Protein AF-0000000084685170 (afdb_homodimer)

Sequence (460 aa):
MKLLKTTAVAGLLVASSAASAIEISGNVALTTDYIWRGMSQTDGSPAIQGGFDADFGNGIYAGAWGSNVDFGSDSDESMELDLYAGWAGEFNGVGVDIGAVHYAYPTSGTETDFTEVYVGLSMGPASLTQYFGVDLGSDDLGDYRSGNYTDLGLDLGEYNGIAFAAHVGYYDLQADSSDYWDWKLAASTTYMGVDVEVAYTDVDTNSDNVSDARGASDDAAYVLTVSKSLMKLLKTTAVAGLLVASSAASAIEISGNVALTTDYIWRGMSQTDGSPAIQGGFDADFGNGIYAGAWGSNVDFGSDSDESMELDLYAGWAGEFNGVGVDIGAVHYAYPTSGTETDFTEVYVGLSMGPASLTQYFGVDLGSDDLGDYRSGNYTDLGLDLGEYNGIAFAAHVGYYDLQADSSDYWDWKLAASTTYMGVDVEVAYTDVDTNSDNVSDARGASDDAAYVLTVSKSL

Nearest PDB structures (foldseek):
  4e1t-assembly1_A  TM=6.543E-01  e=2.325E-04  Yersinia pseudotuberculosis
  5dl8-assembly2_A  TM=4.428E-01  e=3.529E-04  Acinetobacter baumannii AB307-0294
  6wim-assembly1_A  TM=4.090E-01  e=2.172E-02  Escherichia coli
  3ohn-assembly1_A  TM=4.069E-01  e=4.748E-02  Escherichia coli
  3ohn-assembly1_B  TM=4.123E-01  e=5.507E-01  Escherichia coli

Solvent-accessible surface area (backbone atoms only — not comparable to full-atom values): 22184 Å² total; per-residue (Å²): 134,77,47,43,60,70,65,88,59,76,71,74,63,74,55,66,84,62,96,48,66,69,42,59,34,38,27,25,33,44,28,44,39,41,68,56,87,33,26,29,41,22,57,67,17,60,27,39,35,35,36,40,38,38,37,51,33,75,31,39,36,36,35,41,37,28,27,35,23,29,44,49,70,92,36,55,42,15,32,38,38,36,40,36,40,33,40,43,52,74,54,97,73,32,34,38,36,38,37,38,37,37,43,35,33,72,54,34,69,76,54,76,40,48,36,33,35,36,45,32,41,31,49,87,52,35,34,43,33,44,37,39,33,50,76,81,67,62,74,74,39,51,73,49,73,44,24,37,34,40,40,39,38,37,54,71,42,30,57,91,46,32,14,33,36,39,37,45,32,40,37,45,26,69,43,92,62,52,41,33,37,21,36,38,43,36,41,32,37,74,56,75,81,28,38,40,35,43,34,42,32,27,49,51,61,85,38,96,60,53,46,64,78,54,48,22,46,55,53,70,43,78,33,48,34,42,32,41,74,76,136,87,58,42,63,67,65,88,59,77,74,73,63,74,56,65,86,62,94,48,66,68,42,58,39,34,28,27,34,43,26,44,39,39,67,58,88,34,27,28,41,22,57,69,16,60,30,39,35,35,37,38,39,39,38,51,34,74,32,39,35,37,37,40,37,27,28,35,24,30,46,48,70,90,37,56,42,14,33,38,38,35,42,37,38,34,40,42,51,75,55,97,72,32,34,38,37,39,36,40,38,37,42,36,32,71,54,32,69,77,55,77,41,50,36,34,37,36,45,31,41,32,48,89,51,36,34,43,34,42,36,39,33,48,77,82,68,61,72,76,44,51,72,49,74,45,23,36,34,40,39,39,37,36,54,71,40,24,58,95,60,34,17,34,37,39,38,44,33,42,37,44,26,70,44,93,63,53,41,32,37,22,35,36,42,38,42,32,38,73,56,76,82,28,36,42,36,44,33,42,31,26,46,50,58,85,36,95,59,52,45,64,79,54,47,24,47,55,54,69,44,79,32,49,35,41,32,39,80,66

InterPro domains:
  IPR010239 Conserved hypothetical protein CHP02001 [PF09694] (17-229)
  IPR010239 Conserved hypothetical protein CHP02001 [TIGR02001] (11-229)

Structure (mmCIF, N/CA/C/O backbone):
data_AF-0000000084685170-model_v1
#
loop_
_entity.id
_entity.type
_entity.pdbx_description
1 polymer 'Transmembrane protein'
#
loop_
_atom_site.group_PDB
_atom_site.id
_atom_site.type_symbol
_atom_site.label_atom_id
_atom_site.label_alt_id
_atom_site.label_comp_id
_atom_site.label_asym_id
_atom_site.label_entity_id
_atom_site.label_seq_id
_atom_site.pdbx_PDB_ins_code
_atom_site.Cartn_x
_atom_site.Cartn_y
_atom_site.Cartn_z
_atom_site.occupancy
_atom_site.B_iso_or_equiv
_atom_site.auth_seq_id
_atom_site.auth_comp_id
_atom_site.auth_asym_id
_atom_site.auth_atom_id
_atom_site.pdbx_PDB_model_num
ATOM 1 N N . MET A 1 1 ? -20.469 -27.859 10.75 1 22.08 1 MET A N 1
ATOM 2 C CA . MET A 1 1 ? -19.547 -26.812 11.148 1 22.08 1 MET A CA 1
ATOM 3 C C . MET A 1 1 ? -18.953 -26.125 9.93 1 22.08 1 MET A C 1
ATOM 5 O O . MET A 1 1 ? -18.531 -26.781 8.977 1 22.08 1 MET A O 1
ATOM 9 N N . LYS A 1 2 ? -19.312 -24.719 9.773 1 24.25 2 LYS A N 1
ATOM 10 C CA . LYS A 1 2 ? -19.391 -23.906 8.57 1 24.25 2 LYS A CA 1
ATOM 11 C C . LYS A 1 2 ? -18 -23.5 8.078 1 24.25 2 LYS A C 1
ATOM 13 O O . LYS A 1 2 ? -17.266 -22.828 8.789 1 24.25 2 LYS A O 1
ATOM 18 N N . LEU A 1 3 ? -17.188 -24.344 7.387 1 21.61 3 LEU A N 1
ATOM 19 C CA . LEU A 1 3 ? -15.844 -24.281 6.84 1 21.61 3 LEU A CA 1
ATOM 20 C C . LEU A 1 3 ? -15.68 -23.047 5.949 1 21.61 3 LEU A C 1
ATOM 22 O O . LEU A 1 3 ? -16.359 -22.922 4.93 1 21.61 3 LEU A O 1
ATOM 26 N N . LEU A 1 4 ? -15.406 -21.922 6.586 1 24.22 4 LEU A N 1
ATOM 27 C CA . LEU A 1 4 ? -15.273 -20.688 5.812 1 24.22 4 LEU A CA 1
ATOM 28 C C . LEU A 1 4 ? -13.992 -20.703 4.984 1 24.22 4 LEU A C 1
ATOM 30 O O . LEU A 1 4 ? -12.891 -20.719 5.535 1 24.22 4 LEU A O 1
ATOM 34 N N . LYS A 1 5 ? -13.922 -21.312 3.783 1 25.97 5 LYS A N 1
ATOM 35 C CA . LYS A 1 5 ? -12.969 -21.391 2.684 1 25.97 5 LYS A CA 1
ATOM 36 C C . LYS A 1 5 ? -12.508 -20 2.254 1 25.97 5 LYS A C 1
ATOM 38 O O . LYS A 1 5 ? -13.32 -19.188 1.804 1 25.97 5 LYS A O 1
ATOM 43 N N . THR A 1 6 ? -11.609 -19.453 2.977 1 26.11 6 THR A N 1
ATOM 44 C CA . THR A 1 6 ? -11.102 -18.156 2.545 1 26.11 6 THR A CA 1
ATOM 45 C C . THR A 1 6 ? -10.328 -18.281 1.234 1 26.11 6 THR A C 1
ATOM 47 O O . THR A 1 6 ? -9.234 -18.844 1.206 1 26.11 6 THR A O 1
ATOM 50 N N . THR A 1 7 ? -10.828 -18.906 0.112 1 24.61 7 THR A N 1
ATOM 51 C CA . THR A 1 7 ? -10.32 -19 -1.253 1 24.61 7 THR A CA 1
ATOM 52 C C . THR A 1 7 ? -9.836 -17.625 -1.741 1 24.61 7 THR A C 1
ATOM 54 O O . THR A 1 7 ? -10.516 -16.625 -1.544 1 24.61 7 THR A O 1
ATOM 57 N N . ALA A 1 8 ? -8.508 -17.438 -1.887 1 28.39 8 ALA A N 1
ATOM 58 C CA . ALA A 1 8 ? -7.922 -16.406 -2.738 1 28.39 8 ALA A CA 1
ATOM 59 C C . ALA A 1 8 ? -8.695 -16.281 -4.047 1 28.39 8 ALA A C 1
ATOM 61 O O . ALA A 1 8 ? -8.414 -16.969 -5.023 1 28.39 8 ALA A O 1
ATOM 62 N N . VAL A 1 9 ? -10.031 -16.578 -4.086 1 27.22 9 VAL A N 1
ATOM 63 C CA . VAL A 1 9 ? -10.797 -16.688 -5.324 1 27.22 9 VAL A CA 1
ATOM 64 C C . VAL A 1 9 ? -10.617 -15.422 -6.152 1 27.22 9 VAL A C 1
ATOM 66 O O . VAL A 1 9 ? -10.844 -14.312 -5.66 1 27.22 9 VAL A O 1
ATOM 69 N N . ALA A 1 10 ? -9.664 -15.445 -7.195 1 30.72 10 ALA A N 1
ATOM 70 C CA . ALA A 1 10 ? -9.961 -14.656 -8.383 1 30.72 10 ALA A CA 1
ATOM 71 C C . ALA A 1 10 ? -11.469 -14.555 -8.609 1 30.72 10 ALA A C 1
ATOM 73 O O . ALA A 1 10 ? -12.148 -15.562 -8.805 1 30.72 10 ALA A O 1
ATOM 74 N N . GLY A 1 11 ? -12.195 -13.859 -7.805 1 31.02 11 GLY A N 1
ATOM 75 C CA . GLY A 1 11 ? -13.594 -13.703 -8.188 1 31.02 11 GLY A CA 1
ATOM 76 C C . GLY A 1 11 ? -13.805 -13.711 -9.688 1 31.02 11 GLY A C 1
ATOM 77 O O . GLY A 1 11 ? -13.195 -12.922 -10.414 1 31.02 11 GLY A O 1
ATOM 78 N N . LEU A 1 12 ? -14.055 -14.914 -10.227 1 28.31 12 LEU A N 1
ATOM 79 C CA . LEU A 1 12 ? -14.711 -15 -11.531 1 28.31 12 LEU A CA 1
ATOM 80 C C . LEU A 1 12 ? -15.734 -13.883 -11.695 1 28.31 12 LEU A C 1
ATOM 82 O O . LEU A 1 12 ? -16.719 -13.82 -10.961 1 28.31 12 LEU A O 1
ATOM 86 N N . LEU A 1 13 ? -15.312 -12.727 -12.234 1 31.56 13 LEU A N 1
ATOM 87 C CA . LEU A 1 13 ? -16.266 -11.797 -12.844 1 31.56 13 LEU A CA 1
ATOM 88 C C . LEU A 1 13 ? -17.266 -12.547 -13.711 1 31.56 13 LEU A C 1
ATOM 90 O O . LEU A 1 13 ? -16.891 -13.227 -14.664 1 31.56 13 LEU A O 1
ATOM 94 N N . VAL A 1 14 ? -18.297 -13.258 -13.195 1 29.67 14 VAL A N 1
ATOM 95 C CA . VAL A 1 14 ? -19.422 -13.641 -14.031 1 29.67 14 VAL A CA 1
ATOM 96 C C . VAL A 1 14 ? -19.844 -12.453 -14.906 1 29.67 14 VAL A C 1
ATOM 98 O O . VAL A 1 14 ? -19.953 -11.328 -14.422 1 29.67 14 VAL A O 1
ATOM 101 N N . ALA A 1 15 ? -19.828 -12.656 -16.359 1 29.97 15 ALA A N 1
ATOM 102 C CA . ALA A 1 15 ? -20.188 -11.859 -17.531 1 29.97 15 ALA A CA 1
ATOM 103 C C . ALA A 1 15 ? -21.672 -11.492 -17.5 1 29.97 15 ALA A C 1
ATOM 105 O O . ALA A 1 15 ? -22.516 -12.328 -17.812 1 29.97 15 ALA A O 1
ATOM 106 N N . SER A 1 16 ? -22.469 -11.062 -16.609 1 32.47 16 SER A N 1
ATOM 107 C CA . SER A 1 16 ? -23.797 -10.766 -17.125 1 32.47 16 SER A CA 1
ATOM 108 C C . SER A 1 16 ? -23.734 -9.773 -18.281 1 32.47 16 SER A C 1
ATOM 110 O O . SER A 1 16 ? -22.797 -8.984 -18.375 1 32.47 16 SER A O 1
ATOM 112 N N . SER A 1 17 ? -24.5 -9.867 -19.438 1 35.72 17 SER A N 1
ATOM 113 C CA . SER A 1 17 ? -24.75 -9.266 -20.75 1 35.72 17 SER A CA 1
ATOM 114 C C . SER A 1 17 ? -24.781 -7.742 -20.656 1 35.72 17 SER A C 1
ATOM 116 O O . SER A 1 17 ? -24.906 -7.059 -21.672 1 35.72 17 SER A O 1
ATOM 118 N N . ALA A 1 18 ? -25.531 -7.074 -19.734 1 39.28 18 ALA A N 1
ATOM 119 C CA . ALA A 1 18 ? -25.859 -5.66 -19.875 1 39.28 18 ALA A CA 1
ATOM 120 C C . ALA A 1 18 ? -24.609 -4.805 -20.016 1 39.28 18 ALA A C 1
ATOM 122 O O . ALA A 1 18 ? -23.516 -5.227 -19.625 1 39.28 18 ALA A O 1
ATOM 123 N N . ALA A 1 19 ? -24.422 -3.711 -20.734 1 44.28 19 ALA A N 1
ATOM 124 C CA . ALA A 1 19 ? -23.297 -2.824 -21.016 1 44.28 19 ALA A CA 1
ATOM 125 C C . ALA A 1 19 ? -22.312 -2.797 -19.844 1 44.28 19 ALA A C 1
ATOM 127 O O . ALA A 1 19 ? -22.625 -2.277 -18.781 1 44.28 19 ALA A O 1
ATOM 128 N N . SER A 1 20 ? -21.594 -3.951 -19.344 1 54.94 20 SER A N 1
ATOM 129 C CA . SER A 1 20 ? -20.891 -4.465 -18.172 1 54.94 20 SER A CA 1
ATOM 130 C C . SER A 1 20 ? -19.844 -3.473 -17.688 1 54.94 20 SER A C 1
ATOM 132 O O . SER A 1 20 ? -18.922 -3.127 -18.422 1 54.94 20 SER A O 1
ATOM 134 N N . ALA A 1 21 ? -20.125 -2.574 -16.969 1 76.5 21 ALA A N 1
ATOM 135 C CA . ALA A 1 21 ? -19.391 -1.449 -16.391 1 76.5 21 ALA A CA 1
ATOM 136 C C . ALA A 1 21 ? -18.078 -1.908 -15.758 1 76.5 21 ALA A C 1
ATOM 138 O O . ALA A 1 21 ? -18.016 -2.99 -15.172 1 76.5 21 ALA A O 1
ATOM 139 N N . ILE A 1 22 ? -16.953 -1.44 -16.328 1 91.81 22 ILE A N 1
ATOM 140 C CA . ILE A 1 22 ? -15.617 -1.637 -15.758 1 91.81 22 ILE A CA 1
ATOM 141 C C . ILE A 1 22 ? -15.672 -1.452 -14.242 1 91.81 22 ILE A C 1
ATOM 143 O O . ILE A 1 22 ? -16.234 -0.477 -13.75 1 91.81 22 ILE A O 1
ATOM 147 N N . GLU A 1 23 ? -15.305 -2.518 -13.57 1 93.94 23 GLU A N 1
ATOM 148 C CA . GLU A 1 23 ? -15.211 -2.416 -12.117 1 93.94 23 GLU A CA 1
ATOM 149 C C . GLU A 1 23 ? -13.758 -2.346 -11.664 1 93.94 23 GLU A C 1
ATOM 151 O O . GLU A 1 23 ? -12.945 -3.189 -12.039 1 93.94 23 GLU A O 1
ATOM 156 N N . ILE A 1 24 ? -13.438 -1.399 -10.852 1 95.94 24 ILE A N 1
ATOM 157 C CA . ILE A 1 24 ? -12.086 -1.25 -10.312 1 95.94 24 ILE A CA 1
ATOM 158 C C . ILE A 1 24 ? -12.102 -1.549 -8.812 1 95.94 24 ILE A C 1
ATOM 160 O O . ILE A 1 24 ? -12.867 -0.947 -8.062 1 95.94 24 ILE A O 1
ATOM 164 N N . SER A 1 25 ? -11.352 -2.486 -8.383 1 95.94 25 SER A N 1
ATOM 165 C CA . SER A 1 25 ? -11.172 -2.811 -6.973 1 95.94 25 SER A CA 1
ATOM 166 C C . SER A 1 25 ? -9.766 -2.463 -6.496 1 95.94 25 SER A C 1
ATOM 168 O O . SER A 1 25 ? -8.867 -2.25 -7.312 1 95.94 25 SER A O 1
ATOM 170 N N . GLY A 1 26 ? -9.625 -2.285 -5.152 1 96.69 26 GLY A N 1
ATOM 171 C CA . GLY A 1 26 ? -8.344 -2.051 -4.523 1 96.69 26 GLY A CA 1
ATOM 172 C C . GLY A 1 26 ? -8.039 -3.025 -3.398 1 96.69 26 GLY A C 1
ATOM 173 O O . GLY A 1 26 ? -8.938 -3.713 -2.91 1 96.69 26 GLY A O 1
ATOM 174 N N . ASN A 1 27 ? -6.852 -3.121 -3.055 1 97.75 27 ASN A N 1
ATOM 175 C CA . ASN A 1 27 ? -6.418 -3.924 -1.914 1 97.75 27 ASN A CA 1
ATOM 176 C C . ASN A 1 27 ? -5.199 -3.312 -1.23 1 97.75 27 ASN A C 1
ATOM 178 O O . ASN A 1 27 ? -4.441 -2.566 -1.853 1 97.75 27 ASN A O 1
ATOM 182 N N . VAL A 1 28 ? -5.047 -3.662 0.003 1 98.44 28 VAL A N 1
ATOM 183 C CA . VAL A 1 28 ? -3.906 -3.203 0.788 1 98.44 28 VAL A CA 1
ATOM 184 C C . VAL A 1 28 ? -3.49 -4.289 1.779 1 98.44 28 VAL A C 1
ATOM 186 O O . VAL A 1 28 ? -4.332 -5.043 2.273 1 98.44 28 VAL A O 1
ATOM 189 N N . ALA A 1 29 ? -2.207 -4.309 2.086 1 98.62 29 ALA A N 1
ATOM 190 C CA . ALA A 1 29 ? -1.696 -5.273 3.057 1 98.62 29 ALA A CA 1
ATOM 191 C C . ALA A 1 29 ? -0.462 -4.73 3.771 1 98.62 29 ALA A C 1
ATOM 193 O O . ALA A 1 29 ? 0.355 -4.031 3.168 1 98.62 29 ALA A O 1
ATOM 194 N N . LEU A 1 30 ? -0.37 -5.035 4.961 1 98.62 30 LEU A N 1
ATOM 195 C CA . LEU A 1 30 ? 0.87 -4.973 5.727 1 98.62 30 LEU A CA 1
ATOM 196 C C . LEU A 1 30 ? 1.36 -6.375 6.082 1 98.62 30 LEU A C 1
ATOM 198 O O . LEU A 1 30 ? 0.587 -7.203 6.57 1 98.62 30 LEU A O 1
ATOM 202 N N . THR A 1 31 ? 2.602 -6.613 5.824 1 98.5 31 THR A N 1
ATOM 203 C CA . THR A 1 31 ? 3.178 -7.93 6.074 1 98.5 31 THR A CA 1
ATOM 204 C C . THR A 1 31 ? 4.535 -7.805 6.762 1 98.5 31 THR A C 1
ATOM 206 O O . THR A 1 31 ? 5.23 -6.805 6.594 1 98.5 31 THR A O 1
ATOM 209 N N . THR A 1 32 ? 4.902 -8.836 7.473 1 97.81 32 THR A N 1
ATOM 210 C CA . THR A 1 32 ? 6.16 -8.781 8.211 1 97.81 32 THR A CA 1
ATOM 211 C C . THR A 1 32 ? 7.344 -9.047 7.285 1 97.81 32 THR A C 1
ATOM 213 O O . THR A 1 32 ? 8.492 -8.75 7.633 1 97.81 32 THR A O 1
ATOM 216 N N . ASP A 1 33 ? 7.07 -9.641 6.148 1 96.81 33 ASP A N 1
ATOM 217 C CA . ASP A 1 33 ? 8.07 -9.938 5.129 1 96.81 33 ASP A CA 1
ATOM 218 C C . ASP A 1 33 ? 7.414 -10.148 3.766 1 96.81 33 ASP A C 1
ATOM 220 O O . ASP A 1 33 ? 6.387 -10.82 3.66 1 96.81 33 ASP A O 1
ATOM 224 N N . TYR A 1 34 ? 7.965 -9.539 2.814 1 97.12 34 TYR A N 1
ATOM 225 C CA . TYR A 1 34 ? 7.527 -9.828 1.453 1 97.12 34 TYR A CA 1
ATOM 226 C C . TYR A 1 34 ? 8.258 -11.039 0.887 1 97.12 34 TYR A C 1
ATOM 228 O O . TYR A 1 34 ? 9.461 -10.977 0.621 1 97.12 34 TYR A O 1
ATOM 236 N N . ILE A 1 35 ? 7.465 -12.109 0.613 1 96.25 35 ILE A N 1
ATOM 237 C CA . ILE A 1 35 ? 8.023 -13.344 0.071 1 96.25 35 ILE A CA 1
ATOM 238 C C . ILE A 1 35 ? 7.551 -13.539 -1.367 1 96.25 35 ILE A C 1
ATOM 240 O O . ILE A 1 35 ? 6.348 -13.484 -1.643 1 96.25 35 ILE A O 1
ATOM 244 N N . TRP A 1 36 ? 8.453 -13.727 -2.211 1 94.88 36 TRP A N 1
ATOM 245 C CA . TRP A 1 36 ? 8.18 -14.047 -3.607 1 94.88 36 TRP A CA 1
ATOM 246 C C . TRP A 1 36 ? 8.891 -15.336 -4.012 1 94.88 36 TRP A C 1
ATOM 248 O O . TRP A 1 36 ? 10.117 -15.391 -4.059 1 94.88 36 TRP A O 1
ATOM 258 N N . ARG A 1 37 ? 8.031 -16.328 -4.297 1 92.88 37 ARG A N 1
ATOM 259 C CA . ARG A 1 37 ? 8.523 -17.656 -4.66 1 92.88 37 ARG A CA 1
ATOM 260 C C . ARG A 1 37 ? 9.531 -18.172 -3.635 1 92.88 37 ARG A C 1
ATOM 262 O O . ARG A 1 37 ? 10.594 -18.672 -3.998 1 92.88 37 ARG A O 1
ATOM 269 N N . GLY A 1 38 ? 9.148 -17.906 -2.451 1 92.81 38 GLY A N 1
ATOM 270 C CA . GLY A 1 38 ? 9.891 -18.438 -1.316 1 92.81 38 GLY A CA 1
ATOM 271 C C . GLY A 1 38 ? 11.016 -17.516 -0.859 1 92.81 38 GLY A C 1
ATOM 272 O O . GLY A 1 38 ? 11.609 -17.75 0.196 1 92.81 38 GLY A O 1
ATOM 273 N N . MET A 1 39 ? 11.375 -16.562 -1.571 1 91 39 MET A N 1
ATOM 274 C CA . MET A 1 39 ? 12.5 -15.688 -1.244 1 91 39 MET A CA 1
ATOM 275 C C . MET A 1 39 ? 12.023 -14.344 -0.718 1 91 39 MET A C 1
ATOM 277 O O . MET A 1 39 ? 11.078 -13.766 -1.259 1 91 39 MET A O 1
ATOM 281 N N . SER A 1 40 ? 12.727 -13.906 0.356 1 93.38 40 SER A N 1
ATOM 282 C CA . SER A 1 40 ? 12.398 -12.586 0.893 1 93.38 40 SER A CA 1
ATOM 283 C C . SER A 1 40 ? 12.789 -11.477 -0.082 1 93.38 40 SER A C 1
ATOM 285 O O . SER A 1 40 ? 13.898 -11.477 -0.612 1 93.38 40 SER A O 1
ATOM 287 N N . GLN A 1 41 ? 11.859 -10.523 -0.251 1 93 41 GLN A N 1
ATOM 288 C CA . GLN A 1 41 ? 12.125 -9.367 -1.102 1 93 41 GLN A CA 1
ATOM 289 C C . GLN A 1 41 ? 12.383 -8.117 -0.266 1 93 41 GLN A C 1
ATOM 291 O O . GLN A 1 41 ? 12.609 -7.035 -0.812 1 93 41 GLN A O 1
ATOM 296 N N . THR A 1 42 ? 12.289 -8.266 1.04 1 93.19 42 THR A N 1
ATOM 297 C CA . THR A 1 42 ? 12.516 -7.129 1.922 1 93.19 42 THR A CA 1
ATOM 298 C C . THR A 1 42 ? 13.602 -7.449 2.951 1 93.19 42 THR A C 1
ATOM 300 O O . THR A 1 42 ? 13.664 -6.82 4.008 1 93.19 42 THR A O 1
ATOM 303 N N . ASP A 1 43 ? 14.305 -8.523 2.721 1 90.06 43 ASP A N 1
ATOM 304 C CA . ASP A 1 43 ? 15.367 -8.953 3.619 1 90.06 43 ASP A CA 1
ATOM 305 C C . ASP A 1 43 ? 14.852 -9.133 5.043 1 90.06 43 ASP A C 1
ATOM 307 O O . ASP A 1 43 ? 15.461 -8.648 6 1 90.06 43 ASP A O 1
ATOM 311 N N . GLY A 1 44 ? 13.656 -9.711 5.133 1 92 44 GLY A N 1
ATOM 312 C CA . GLY A 1 44 ? 13.07 -10.055 6.418 1 92 44 GLY A CA 1
ATOM 313 C C . GLY A 1 44 ? 12.359 -8.891 7.082 1 92 44 GLY A C 1
ATOM 314 O O . GLY A 1 44 ? 11.891 -9 8.219 1 92 44 GLY A O 1
ATOM 315 N N . SER A 1 45 ? 12.258 -7.793 6.434 1 93.38 45 SER A N 1
ATOM 316 C CA . SER A 1 45 ? 11.641 -6.605 7.004 1 93.38 45 SER A CA 1
ATOM 317 C C . SER A 1 45 ? 10.195 -6.453 6.527 1 93.38 45 SER A C 1
ATOM 319 O O . SER A 1 45 ? 9.781 -7.098 5.562 1 93.38 45 SER A O 1
ATOM 321 N N . PRO A 1 46 ? 9.43 -5.621 7.195 1 96.56 46 PRO A N 1
ATOM 322 C CA . PRO A 1 46 ? 8.023 -5.438 6.828 1 96.56 46 PRO A CA 1
ATOM 323 C C . PRO A 1 46 ? 7.855 -4.762 5.473 1 96.56 46 PRO A C 1
ATOM 325 O O . PRO A 1 46 ? 8.773 -4.098 4.988 1 96.56 46 PRO A O 1
ATOM 328 N N . ALA A 1 47 ? 6.625 -4.945 4.961 1 98.06 47 ALA A N 1
ATOM 329 C CA . ALA A 1 47 ? 6.289 -4.34 3.674 1 98.06 47 ALA A CA 1
ATOM 330 C C . ALA A 1 47 ? 4.844 -3.85 3.66 1 98.06 47 ALA A C 1
ATOM 332 O O . ALA A 1 47 ? 3.971 -4.461 4.281 1 98.06 47 ALA A O 1
ATOM 333 N N . ILE A 1 48 ? 4.578 -2.77 3.018 1 98.56 48 ILE A N 1
ATOM 334 C CA . ILE A 1 48 ? 3.262 -2.33 2.574 1 98.56 48 ILE A CA 1
ATOM 335 C C . ILE A 1 48 ? 3.033 -2.758 1.127 1 98.56 48 ILE A C 1
ATOM 337 O O . ILE A 1 48 ? 3.908 -2.58 0.276 1 98.56 48 ILE A O 1
ATOM 341 N N . GLN A 1 49 ? 1.883 -3.318 0.891 1 98.69 49 GLN A N 1
ATOM 342 C CA . GLN A 1 49 ? 1.566 -3.838 -0.435 1 98.69 49 GLN A CA 1
ATOM 343 C C . GLN A 1 49 ? 0.131 -3.504 -0.829 1 98.69 49 GLN A C 1
ATOM 345 O O . GLN A 1 49 ? -0.72 -3.281 0.035 1 98.69 49 GLN A O 1
ATOM 350 N N . GLY A 1 50 ? -0.081 -3.463 -2.148 1 98.44 50 GLY A N 1
ATOM 351 C CA . GLY A 1 50 ? -1.437 -3.258 -2.631 1 98.44 50 GLY A CA 1
ATOM 352 C C . GLY A 1 50 ? -1.492 -2.789 -4.074 1 98.44 50 GLY A C 1
ATOM 353 O O . GLY A 1 50 ? -0.467 -2.74 -4.754 1 98.44 50 GLY A O 1
ATOM 354 N N . GLY A 1 51 ? -2.738 -2.527 -4.465 1 98.06 51 GLY A N 1
ATOM 355 C CA . GLY A 1 51 ? -2.926 -2.096 -5.84 1 98.06 51 GLY A CA 1
ATOM 356 C C . GLY A 1 51 ? -4.379 -2.096 -6.273 1 98.06 51 GLY A C 1
ATOM 357 O O . GLY A 1 51 ? -5.281 -2.012 -5.438 1 98.06 51 GLY A O 1
ATOM 358 N N . PHE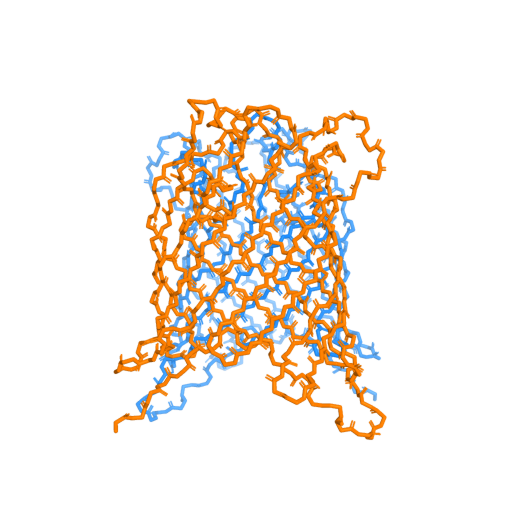 A 1 52 ? -4.457 -2.115 -7.562 1 98.06 52 PHE A N 1
ATOM 359 C CA . PHE A 1 52 ? -5.77 -1.985 -8.188 1 98.06 52 PHE A CA 1
ATOM 360 C C . PHE A 1 52 ? -5.957 -3.043 -9.273 1 98.06 52 PHE A C 1
ATOM 362 O O . PHE A 1 52 ? -5.02 -3.371 -10 1 98.06 52 PHE A O 1
ATOM 369 N N . ASP A 1 53 ? -7.188 -3.436 -9.406 1 97.69 53 ASP A N 1
ATOM 370 C CA . ASP A 1 53 ? -7.582 -4.371 -10.453 1 97.69 53 ASP A CA 1
ATOM 371 C C . ASP A 1 53 ? -8.812 -3.867 -11.203 1 97.69 53 ASP A C 1
ATOM 373 O O . ASP A 1 53 ? -9.773 -3.4 -10.594 1 97.69 53 ASP A O 1
ATOM 377 N N . ALA A 1 54 ? -8.758 -4.02 -12.461 1 97.56 54 ALA A N 1
ATOM 378 C CA . ALA A 1 54 ? -9.898 -3.707 -13.32 1 97.56 54 ALA A CA 1
ATOM 379 C C . ALA A 1 54 ? -10.484 -4.973 -13.938 1 97.56 54 ALA A C 1
ATOM 381 O O . ALA A 1 54 ? -9.766 -5.766 -14.547 1 97.56 54 ALA A O 1
ATOM 382 N N . ASP A 1 55 ? -11.734 -5.094 -13.758 1 96.88 55 ASP A N 1
ATOM 383 C CA . ASP A 1 55 ? -12.516 -6.137 -14.414 1 96.88 55 ASP A CA 1
ATOM 384 C C . ASP A 1 55 ? -13.398 -5.555 -15.516 1 96.88 55 ASP A C 1
ATOM 386 O O . ASP A 1 55 ? -14.273 -4.727 -15.25 1 96.88 55 ASP A O 1
ATOM 390 N N . PHE A 1 56 ? -13.227 -6.105 -16.641 1 96.62 56 PHE A N 1
ATOM 391 C CA . PHE A 1 56 ? -13.922 -5.496 -17.766 1 96.62 56 PHE A CA 1
ATOM 392 C C . PHE A 1 56 ? -15.219 -6.242 -18.078 1 96.62 56 PHE A C 1
ATOM 394 O O . PHE A 1 56 ? -15.883 -5.949 -19.078 1 96.62 56 PHE A O 1
ATOM 401 N N . GLY A 1 57 ? -15.531 -7.266 -17.344 1 95.19 57 GLY A N 1
ATOM 402 C CA . GLY A 1 57 ? -16.828 -7.934 -17.422 1 95.19 57 GLY A CA 1
ATOM 403 C C . GLY A 1 57 ? -16.859 -9.055 -18.438 1 95.19 57 GLY A C 1
ATOM 404 O O . GLY A 1 57 ? -17.859 -9.75 -18.562 1 95.19 57 GLY A O 1
ATOM 405 N N . ASN A 1 58 ? -15.828 -9.211 -19.172 1 95.69 58 ASN A N 1
ATOM 406 C CA . ASN A 1 58 ? -15.781 -10.234 -20.219 1 95.69 58 ASN A CA 1
ATOM 407 C C . ASN A 1 58 ? -14.625 -11.203 -20.016 1 95.69 58 ASN A C 1
ATOM 409 O O . ASN A 1 58 ? -14.156 -11.836 -20.953 1 95.69 58 ASN A O 1
ATOM 413 N N . GLY A 1 59 ? -14.148 -11.203 -18.766 1 97.19 59 GLY A N 1
ATOM 414 C CA . GLY A 1 59 ? -13.023 -12.07 -18.453 1 97.19 59 GLY A CA 1
ATOM 415 C C . GLY A 1 59 ? -11.68 -11.367 -18.531 1 97.19 59 GLY A C 1
ATOM 416 O O . GLY A 1 59 ? -10.688 -11.852 -17.969 1 97.19 59 GLY A O 1
ATOM 417 N N . ILE A 1 60 ? -11.609 -10.273 -19.281 1 98.31 60 ILE A N 1
ATOM 418 C CA . ILE A 1 60 ? -10.375 -9.508 -19.391 1 98.31 60 ILE A CA 1
ATOM 419 C C . ILE A 1 60 ? -10.148 -8.695 -18.109 1 98.31 60 ILE A C 1
ATOM 421 O O . ILE A 1 60 ? -11.094 -8.125 -17.562 1 98.31 60 ILE A O 1
ATOM 425 N N . TYR A 1 61 ? -8.984 -8.727 -17.688 1 98.31 61 TYR A N 1
ATOM 426 C CA . TYR A 1 61 ? -8.633 -7.945 -16.516 1 98.31 61 TYR A CA 1
ATOM 427 C C . TYR A 1 61 ? -7.27 -7.285 -16.688 1 98.31 61 TYR A C 1
ATOM 429 O O . TYR A 1 61 ? -6.484 -7.688 -17.547 1 98.31 61 TYR A O 1
ATOM 437 N N . ALA A 1 62 ? -7.023 -6.254 -15.969 1 98.62 62 ALA A N 1
ATOM 438 C CA . ALA A 1 62 ? -5.734 -5.578 -15.844 1 98.62 62 ALA A CA 1
ATOM 439 C C . ALA A 1 62 ? -5.531 -5.027 -14.438 1 98.62 62 ALA A C 1
ATOM 441 O O . ALA A 1 62 ? -6.496 -4.844 -13.695 1 98.62 62 ALA A O 1
ATOM 442 N N . GLY A 1 63 ? -4.285 -4.84 -14.141 1 98.38 63 GLY A N 1
ATOM 443 C CA . GLY A 1 63 ? -4.062 -4.324 -12.797 1 98.38 63 GLY A CA 1
ATOM 444 C C . GLY A 1 63 ? -2.645 -3.84 -12.57 1 98.38 63 GLY A C 1
ATOM 445 O O . GLY A 1 63 ? -1.772 -4.039 -13.422 1 98.38 63 GLY A O 1
ATOM 446 N N . ALA A 1 64 ? -2.5 -3.156 -11.484 1 98.62 64 ALA A N 1
ATOM 447 C CA . ALA A 1 64 ? -1.223 -2.689 -10.953 1 98.62 64 ALA A CA 1
ATOM 448 C C . ALA A 1 64 ? -1.085 -3.035 -9.469 1 98.62 64 ALA A C 1
ATOM 450 O O . ALA A 1 64 ? -2.033 -2.877 -8.703 1 98.62 64 ALA A O 1
ATOM 451 N N . TRP A 1 65 ? -0.027 -3.572 -9.148 1 98.62 65 TRP A N 1
ATOM 452 C CA . TRP A 1 65 ? 0.292 -3.951 -7.777 1 98.62 65 TRP A CA 1
ATOM 453 C C . TRP A 1 65 ? 1.688 -3.475 -7.391 1 98.62 65 TRP A C 1
ATOM 455 O O . TRP A 1 65 ? 2.617 -3.531 -8.203 1 98.62 65 TRP A O 1
ATOM 465 N N . GLY A 1 66 ? 1.838 -2.971 -6.121 1 98.5 66 GLY A N 1
ATOM 466 C CA . GLY A 1 66 ? 3.146 -2.508 -5.688 1 98.5 66 GLY A CA 1
ATOM 467 C C . GLY A 1 66 ? 3.506 -2.963 -4.285 1 98.5 66 GLY A C 1
ATOM 468 O O . GLY A 1 66 ? 2.629 -3.348 -3.508 1 98.5 66 GLY A O 1
ATOM 469 N N . SER A 1 67 ? 4.727 -2.955 -3.996 1 98.44 67 SER A N 1
ATOM 470 C CA . SER A 1 67 ? 5.309 -3.215 -2.684 1 98.44 67 SER A CA 1
ATOM 471 C C . SER A 1 67 ? 6.66 -2.523 -2.535 1 98.44 67 SER A C 1
ATOM 473 O O . SER A 1 67 ? 7.375 -2.326 -3.521 1 98.44 67 SER A O 1
ATOM 475 N N . ASN A 1 68 ? 6.992 -2.193 -1.265 1 96.81 68 ASN A N 1
ATOM 476 C CA . ASN A 1 68 ? 8.406 -1.895 -1.055 1 96.81 68 ASN A CA 1
ATOM 477 C C . ASN A 1 68 ? 9.266 -3.152 -1.148 1 96.81 68 ASN A C 1
ATOM 479 O O . ASN A 1 68 ? 8.797 -4.254 -0.864 1 96.81 68 ASN A O 1
ATOM 483 N N . VAL A 1 69 ? 10.523 -2.916 -1.512 1 94.19 69 VAL A N 1
ATOM 484 C CA . VAL A 1 69 ? 11.516 -3.984 -1.534 1 94.19 69 VAL A CA 1
ATOM 485 C C . VAL A 1 69 ? 12.82 -3.492 -0.903 1 94.19 69 VAL A C 1
ATOM 487 O O . VAL A 1 69 ? 13.016 -2.287 -0.729 1 94.19 69 VAL A O 1
ATOM 490 N N . ASP A 1 70 ? 13.594 -4.438 -0.522 1 90.62 70 ASP A N 1
ATOM 491 C CA . ASP A 1 70 ? 14.93 -4.207 0.016 1 90.62 70 ASP A CA 1
ATOM 492 C C . ASP A 1 70 ? 15.867 -5.363 -0.323 1 90.62 70 ASP A C 1
ATOM 494 O O . ASP A 1 70 ? 15.812 -6.418 0.309 1 90.62 70 ASP A O 1
ATOM 498 N N . PHE A 1 71 ? 16.734 -5.09 -1.236 1 83.69 71 PHE A N 1
ATOM 499 C CA . PHE A 1 71 ? 17.641 -6.145 -1.678 1 83.69 71 PHE A CA 1
ATOM 500 C C . PHE A 1 71 ? 19.016 -5.969 -1.058 1 83.69 71 PHE A C 1
ATOM 502 O O . PHE A 1 71 ? 20.016 -6.492 -1.575 1 83.69 71 PHE A O 1
ATOM 509 N N . GLY A 1 72 ? 19.047 -5.113 -0.084 1 78 72 GLY A N 1
ATOM 510 C CA . GLY A 1 72 ? 20.312 -4.918 0.624 1 78 72 GLY A CA 1
ATOM 511 C C . GLY A 1 72 ? 20.953 -3.582 0.327 1 78 72 GLY A C 1
ATOM 512 O O . GLY A 1 72 ? 20.422 -2.789 -0.456 1 78 72 GLY A O 1
ATOM 513 N N . SER A 1 73 ? 22.047 -3.297 0.991 1 72.94 73 SER A N 1
ATOM 514 C CA . SER A 1 73 ? 22.656 -1.972 1.033 1 72.94 73 SER A CA 1
ATOM 515 C C . SER A 1 73 ? 23.219 -1.578 -0.328 1 72.94 73 SER A C 1
ATOM 517 O O . SER A 1 73 ? 23.391 -0.391 -0.617 1 72.94 73 SER A O 1
ATOM 519 N N . ASP A 1 74 ? 23.438 -2.479 -1.142 1 73.44 74 ASP A N 1
ATOM 520 C CA . ASP A 1 74 ? 24.047 -2.145 -2.428 1 73.44 74 ASP A CA 1
ATOM 521 C C . ASP A 1 74 ? 22.984 -2.016 -3.516 1 73.44 74 ASP A C 1
ATOM 523 O O . ASP A 1 74 ? 23.312 -1.9 -4.699 1 73.44 74 ASP A O 1
ATOM 527 N N . SER A 1 75 ? 21.781 -2.043 -3.029 1 76.81 75 SER A N 1
ATOM 528 C CA . SER A 1 75 ? 20.703 -1.979 -4.02 1 76.81 75 SER A CA 1
ATOM 529 C C . SER A 1 75 ? 19.922 -0.683 -3.898 1 76.81 75 SER A C 1
ATOM 531 O O . SER A 1 75 ? 19.703 -0.179 -2.793 1 76.81 75 SER A O 1
ATOM 533 N N . ASP A 1 76 ? 19.516 -0.195 -5.055 1 79 76 ASP A N 1
ATOM 534 C CA . ASP A 1 76 ? 18.766 1.059 -5.078 1 79 76 ASP A CA 1
ATOM 535 C C . ASP A 1 76 ? 17.266 0.8 -5.145 1 79 76 ASP A C 1
ATOM 537 O O . ASP A 1 76 ? 16.453 1.736 -5.082 1 79 76 ASP A O 1
ATOM 541 N N . GLU A 1 77 ? 16.922 -0.407 -5.293 1 84.5 77 GLU A N 1
ATOM 542 C CA . GLU A 1 77 ? 15.5 -0.716 -5.426 1 84.5 77 GLU A CA 1
ATOM 543 C C . GLU A 1 77 ? 14.766 -0.532 -4.098 1 84.5 77 GLU A C 1
ATOM 545 O O . GLU A 1 77 ? 15.195 -1.062 -3.07 1 84.5 77 GLU A O 1
ATOM 550 N N . SER A 1 78 ? 13.742 0.208 -4.156 1 91.44 78 SER A N 1
ATOM 551 C CA . SER A 1 78 ? 12.945 0.368 -2.943 1 91.44 78 SER A CA 1
ATOM 552 C C . SER A 1 78 ? 11.477 0.078 -3.203 1 91.44 78 SER A C 1
ATOM 554 O O . SER A 1 78 ? 10.664 0.069 -2.273 1 91.44 78 SER A O 1
ATOM 556 N N . MET A 1 79 ? 11.148 -0.181 -4.477 1 95 79 MET A N 1
ATOM 557 C CA . MET A 1 79 ? 9.766 -0.495 -4.82 1 95 79 MET A CA 1
ATOM 558 C C . MET A 1 79 ? 9.703 -1.453 -6.008 1 95 79 MET A C 1
ATOM 560 O O . MET A 1 79 ? 10.523 -1.365 -6.926 1 95 79 MET A O 1
ATOM 564 N N . GLU A 1 80 ? 8.75 -2.271 -5.945 1 95.5 80 GLU A N 1
ATOM 565 C CA . GLU A 1 80 ? 8.32 -3.072 -7.09 1 95.5 80 GLU A CA 1
ATOM 566 C C . GLU A 1 80 ? 6.918 -2.672 -7.547 1 95.5 80 GLU A C 1
ATOM 568 O O . GLU A 1 80 ? 6.023 -2.469 -6.727 1 95.5 80 GLU A O 1
ATOM 573 N N . LEU A 1 81 ? 6.828 -2.492 -8.812 1 97.56 81 LEU A N 1
ATOM 574 C CA . LEU A 1 81 ? 5.539 -2.248 -9.453 1 97.56 81 LEU A CA 1
ATOM 575 C C . LEU A 1 81 ? 5.238 -3.316 -10.5 1 97.56 81 LEU A C 1
ATOM 577 O O . LEU A 1 81 ? 5.961 -3.436 -11.492 1 97.56 81 LEU A O 1
ATOM 581 N N . ASP A 1 82 ? 4.207 -4.008 -10.266 1 97.62 82 ASP A N 1
ATOM 582 C CA . ASP A 1 82 ? 3.768 -5.023 -11.211 1 97.62 82 ASP A CA 1
ATOM 583 C C . ASP A 1 82 ? 2.574 -4.535 -12.031 1 97.62 82 ASP A C 1
ATOM 585 O O . ASP A 1 82 ? 1.548 -4.148 -11.469 1 97.62 82 ASP A O 1
ATOM 589 N N . LEU A 1 83 ? 2.777 -4.598 -13.305 1 98.25 83 LEU A N 1
ATOM 590 C CA . LEU A 1 83 ? 1.679 -4.352 -14.234 1 98.25 83 LEU A CA 1
ATOM 591 C C . LEU A 1 83 ? 1.272 -5.637 -14.953 1 98.25 83 LEU A C 1
ATOM 593 O O . LEU A 1 83 ? 2.123 -6.352 -15.484 1 98.25 83 LEU A O 1
ATOM 597 N N . TYR A 1 84 ? -0.049 -5.914 -14.977 1 98.25 84 TYR A N 1
ATOM 598 C CA . TYR A 1 84 ? -0.458 -7.184 -15.57 1 98.25 84 TYR A CA 1
ATOM 599 C C . TYR A 1 84 ? -1.81 -7.055 -16.266 1 98.25 84 TYR A C 1
ATOM 601 O O . TYR A 1 84 ? -2.574 -6.129 -15.969 1 98.25 84 TYR A O 1
ATOM 609 N N . ALA A 1 85 ? -2.016 -7.922 -17.094 1 98.75 85 ALA A N 1
ATOM 610 C CA . ALA A 1 85 ? -3.277 -8.094 -17.812 1 98.75 85 ALA A CA 1
ATOM 611 C C . ALA A 1 85 ? -3.459 -9.531 -18.266 1 98.75 85 ALA A C 1
ATOM 613 O O . ALA A 1 85 ? -2.484 -10.281 -18.391 1 98.75 85 ALA A O 1
ATOM 614 N N . GLY A 1 86 ? -4.73 -9.859 -18.422 1 98.75 86 GLY A N 1
ATOM 615 C CA . GLY A 1 86 ? -5.023 -11.219 -18.828 1 98.75 86 GLY A CA 1
ATOM 616 C C . GLY A 1 86 ? -6.5 -11.469 -19.062 1 98.75 86 GLY A C 1
ATOM 617 O O . GLY A 1 86 ? -7.289 -10.523 -19.156 1 98.75 86 GLY A O 1
ATOM 618 N N . TRP A 1 87 ? -6.73 -12.742 -19.266 1 98.69 87 TRP A N 1
ATOM 619 C CA . TRP A 1 87 ? -8.086 -13.25 -19.422 1 98.69 87 TRP A CA 1
ATOM 620 C C . TRP A 1 87 ? -8.312 -14.477 -18.531 1 98.69 87 TRP A C 1
ATOM 622 O O . TRP A 1 87 ? -7.473 -15.383 -18.484 1 98.69 87 TRP A O 1
ATOM 632 N N . ALA A 1 88 ? -9.414 -14.43 -17.906 1 98.44 88 ALA A N 1
ATOM 633 C CA . ALA A 1 88 ? -9.797 -15.578 -17.094 1 98.44 88 ALA A CA 1
ATOM 634 C C . ALA A 1 88 ? -11.211 -16.047 -17.422 1 98.44 88 ALA A C 1
ATOM 636 O O . ALA A 1 88 ? -12.094 -15.219 -17.703 1 98.44 88 ALA A O 1
ATOM 637 N N . GLY A 1 89 ? -11.414 -17.344 -17.375 1 97.56 89 GLY A N 1
ATOM 638 C CA . GLY A 1 89 ? -12.711 -17.953 -17.641 1 97.56 89 GLY A CA 1
ATOM 639 C C . GLY A 1 89 ? -12.836 -19.359 -17.062 1 97.56 89 GLY A C 1
ATOM 640 O O . GLY A 1 89 ? -11.883 -19.875 -16.484 1 97.56 89 GLY A O 1
ATOM 641 N N . GLU A 1 90 ? -14.047 -19.828 -17.172 1 96.56 90 GLU A N 1
ATOM 642 C CA . GLU A 1 90 ? -14.32 -21.188 -16.703 1 96.56 90 GLU A CA 1
ATOM 643 C C . GLU A 1 90 ? -15.031 -22.016 -17.781 1 96.56 90 GLU A C 1
ATOM 645 O O . GLU A 1 90 ? -15.945 -21.516 -18.438 1 96.56 90 GLU A O 1
ATOM 650 N N . PHE A 1 91 ? -14.5 -23.234 -17.891 1 96.31 91 PHE A N 1
ATOM 651 C CA . PHE A 1 91 ? -15.102 -24.188 -18.797 1 96.31 91 PHE A CA 1
ATOM 652 C C . PHE A 1 91 ? -15.344 -25.531 -18.109 1 96.31 91 PHE A C 1
ATOM 654 O O . PHE A 1 91 ? -14.398 -26.234 -17.766 1 96.31 91 PHE A O 1
ATOM 661 N N . ASN A 1 92 ? -16.656 -25.891 -17.984 1 95.56 92 ASN A N 1
ATOM 662 C CA . ASN A 1 92 ? -17.047 -27.172 -17.406 1 95.56 92 ASN A CA 1
ATOM 663 C C . ASN A 1 92 ? -16.328 -27.438 -16.094 1 95.56 92 ASN A C 1
ATOM 665 O O . ASN A 1 92 ? -15.727 -28.5 -15.906 1 95.56 92 ASN A O 1
ATOM 669 N N . GLY A 1 93 ? -16.281 -26.453 -15.297 1 95.06 93 GLY A N 1
ATOM 670 C CA . GLY A 1 93 ? -15.719 -26.594 -13.961 1 95.06 93 GLY A CA 1
ATOM 671 C C . GLY A 1 93 ? -14.219 -26.359 -13.914 1 95.06 93 GLY A C 1
ATOM 672 O O . GLY A 1 93 ? -13.609 -26.422 -12.844 1 95.06 93 GLY A O 1
ATOM 673 N N . VAL A 1 94 ? -13.609 -26.188 -15.047 1 97.62 94 VAL A N 1
ATOM 674 C CA . VAL A 1 94 ? -12.18 -25.906 -15.102 1 97.62 94 VAL A CA 1
ATOM 675 C C . VAL A 1 94 ? -11.953 -24.406 -15.305 1 97.62 94 VAL A C 1
ATOM 677 O O . VAL A 1 94 ? -12.453 -23.828 -16.266 1 97.62 94 VAL A O 1
ATOM 680 N N . GLY A 1 95 ? -11.273 -23.875 -14.383 1 98.31 95 GLY A N 1
ATOM 681 C CA . GLY A 1 95 ? -10.875 -22.484 -14.555 1 98.31 95 GLY A CA 1
ATOM 682 C C . GLY A 1 95 ? -9.625 -22.328 -15.398 1 98.31 95 GLY A C 1
ATOM 683 O O . GLY A 1 95 ? -8.695 -23.141 -15.297 1 98.31 95 GLY A O 1
ATOM 684 N N . VAL A 1 96 ? -9.633 -21.281 -16.172 1 98.5 96 VAL A N 1
ATOM 685 C CA . VAL A 1 96 ? -8.484 -20.953 -17.016 1 98.5 96 VAL A CA 1
ATOM 686 C C . VAL A 1 96 ? -8.086 -19.484 -16.812 1 98.5 96 VAL A C 1
ATOM 688 O O . VAL A 1 96 ? -8.945 -18.609 -16.688 1 98.5 96 VAL A O 1
ATOM 691 N N . ASP A 1 97 ? -6.82 -19.281 -16.75 1 98.75 97 ASP A N 1
ATOM 692 C CA . ASP A 1 97 ? -6.277 -17.938 -16.625 1 98.75 97 ASP A CA 1
ATOM 693 C C . ASP A 1 97 ? -5.016 -17.766 -17.469 1 98.75 97 ASP A C 1
ATOM 695 O O . ASP A 1 97 ? -4.031 -18.484 -17.266 1 98.75 97 ASP A O 1
ATOM 699 N N . ILE A 1 98 ? -5.055 -16.844 -18.375 1 98.62 98 ILE A N 1
ATOM 700 C CA . ILE A 1 98 ? -3.9 -16.547 -19.219 1 98.62 98 ILE A CA 1
ATOM 701 C C . ILE A 1 98 ? -3.574 -15.055 -19.125 1 98.62 98 ILE A C 1
ATOM 703 O O . ILE A 1 98 ? -4.48 -14.219 -19.062 1 98.62 98 ILE A O 1
ATOM 707 N N . GLY A 1 99 ? -2.275 -14.789 -19.047 1 98.38 99 GLY A N 1
ATOM 708 C CA . GLY A 1 99 ? -1.945 -13.375 -18.953 1 98.38 99 GLY A CA 1
ATOM 709 C C . GLY A 1 99 ? -0.453 -13.102 -19 1 98.38 99 GLY A C 1
ATOM 710 O O . GLY A 1 99 ? 0.333 -13.992 -19.328 1 98.38 99 GLY A O 1
ATOM 711 N N . ALA A 1 100 ? -0.127 -11.836 -18.797 1 97.62 100 ALA A N 1
ATOM 712 C CA . ALA A 1 100 ? 1.252 -11.359 -18.719 1 97.62 100 ALA A CA 1
ATOM 713 C C . ALA A 1 100 ? 1.43 -10.398 -17.547 1 97.62 100 ALA A C 1
ATOM 715 O O . ALA A 1 100 ? 0.483 -9.719 -17.141 1 97.62 100 ALA A O 1
ATOM 716 N N . VAL A 1 101 ? 2.596 -10.422 -17.031 1 96.44 101 VAL A N 1
ATOM 717 C CA . VAL A 1 101 ? 2.941 -9.508 -15.945 1 96.44 101 VAL A CA 1
ATOM 718 C C . VAL A 1 101 ? 4.336 -8.938 -16.188 1 96.44 101 VAL A C 1
ATOM 720 O O . VAL A 1 101 ? 5.258 -9.664 -16.562 1 96.44 101 VAL A O 1
ATOM 723 N N . HIS A 1 102 ? 4.438 -7.648 -16.047 1 94.88 102 HIS A N 1
ATOM 724 C CA . HIS A 1 102 ? 5.707 -6.934 -16.078 1 94.88 102 HIS A CA 1
ATOM 725 C C . HIS A 1 102 ? 6.113 -6.461 -14.695 1 94.88 102 HIS A C 1
ATOM 727 O O . HIS A 1 102 ? 5.375 -5.719 -14.047 1 94.88 102 HIS A O 1
ATOM 733 N N . TYR A 1 103 ? 7.219 -6.965 -14.266 1 94.38 103 TYR A N 1
ATOM 734 C CA . TYR A 1 103 ? 7.801 -6.543 -12.992 1 94.38 103 TYR A CA 1
ATOM 735 C C . TYR A 1 103 ? 8.758 -5.371 -13.195 1 94.38 103 TYR A C 1
ATOM 737 O O . TYR A 1 103 ? 9.836 -5.531 -13.773 1 94.38 103 TYR A O 1
ATOM 745 N N . ALA A 1 104 ? 8.344 -4.211 -12.625 1 93.44 104 ALA A N 1
ATOM 746 C CA . ALA A 1 104 ? 9.164 -3.008 -12.734 1 93.44 104 ALA A CA 1
ATOM 747 C C . ALA A 1 104 ? 9.727 -2.592 -11.375 1 93.44 104 ALA A C 1
ATOM 749 O O . ALA A 1 104 ? 9.094 -2.824 -10.344 1 93.44 104 ALA A O 1
ATOM 750 N N . TYR A 1 105 ? 10.836 -1.983 -11.391 1 92.75 105 TYR A N 1
ATOM 751 C CA . TYR A 1 105 ? 11.469 -1.386 -10.219 1 92.75 105 TYR A CA 1
ATOM 752 C C . TYR A 1 105 ? 11.805 0.078 -10.469 1 92.75 105 TYR A C 1
ATOM 754 O O . TYR A 1 105 ? 12.977 0.426 -10.664 1 92.75 105 TYR A O 1
ATOM 762 N N . PRO A 1 106 ? 10.898 0.92 -10.281 1 91.44 106 PRO A N 1
ATOM 763 C CA . PRO A 1 106 ? 11 2.297 -10.766 1 91.44 106 PRO A CA 1
ATOM 764 C C . PRO A 1 106 ? 12.055 3.107 -10.016 1 91.44 106 PRO A C 1
ATOM 766 O O . PRO A 1 106 ? 12.461 4.184 -10.477 1 91.44 106 PRO A O 1
ATOM 769 N N . THR A 1 107 ? 12.398 2.684 -8.875 1 84 107 THR A N 1
ATOM 770 C CA . THR A 1 107 ? 13.375 3.451 -8.109 1 84 107 THR A CA 1
ATOM 771 C C . THR A 1 107 ? 14.797 3.105 -8.539 1 84 107 THR A C 1
ATOM 773 O O . THR A 1 107 ? 15.758 3.689 -8.039 1 84 107 THR A O 1
ATOM 776 N N . SER A 1 108 ? 14.828 2.178 -9.312 1 79.12 108 SER A N 1
ATOM 777 C CA . SER A 1 108 ? 16.125 1.804 -9.875 1 79.12 108 SER A CA 1
ATOM 778 C C . SER A 1 108 ? 16.094 1.839 -11.398 1 79.12 108 SER A C 1
ATOM 780 O O . SER A 1 108 ? 15.07 2.193 -12 1 79.12 108 SER A O 1
ATOM 782 N N . GLY A 1 109 ? 17.297 1.658 -12.07 1 69.75 109 GLY A N 1
ATOM 783 C CA . GLY A 1 109 ? 17.328 1.558 -13.523 1 69.75 109 GLY A CA 1
ATOM 784 C C . GLY A 1 109 ? 16.562 0.364 -14.055 1 69.75 109 GLY A C 1
ATOM 785 O O . GLY A 1 109 ? 16.125 -0.491 -13.289 1 69.75 109 GLY A O 1
ATOM 786 N N . THR A 1 110 ? 16.141 0.372 -15.289 1 68.19 110 THR A N 1
ATOM 787 C CA . THR A 1 110 ? 15.289 -0.61 -15.945 1 68.19 110 THR A CA 1
ATOM 788 C C . THR A 1 110 ? 16.016 -1.941 -16.109 1 68.19 110 THR A C 1
ATOM 790 O O . THR A 1 110 ? 15.43 -2.93 -16.547 1 68.19 110 THR A O 1
ATOM 793 N N . GLU A 1 111 ? 17.141 -2.025 -15.562 1 71.19 111 GLU A N 1
ATOM 794 C CA . GLU A 1 111 ? 17.938 -3.223 -15.797 1 71.19 111 GLU A CA 1
ATOM 795 C C . GLU A 1 111 ? 17.406 -4.406 -14.992 1 71.19 111 GLU A C 1
ATOM 797 O O . GLU A 1 111 ? 17.672 -5.562 -15.336 1 71.19 111 GLU A O 1
ATOM 802 N N . THR A 1 112 ? 16.594 -4.148 -14.031 1 78 112 THR A N 1
ATOM 803 C CA . THR A 1 112 ? 16.094 -5.219 -13.164 1 78 112 THR A CA 1
ATOM 804 C C . THR A 1 112 ? 14.68 -5.617 -13.555 1 78 112 THR A C 1
ATOM 806 O O . THR A 1 112 ? 14.148 -6.613 -13.055 1 78 112 THR A O 1
ATOM 809 N N . ASP A 1 113 ? 14.125 -4.996 -14.539 1 87.06 113 ASP A N 1
ATOM 810 C CA . ASP A 1 113 ? 12.75 -5.301 -14.922 1 87.06 113 ASP A CA 1
ATOM 811 C C . ASP A 1 113 ? 12.672 -6.613 -15.703 1 87.06 113 ASP A C 1
ATOM 813 O O . ASP A 1 113 ? 13.633 -6.996 -16.375 1 87.06 113 ASP A O 1
ATOM 817 N N . PHE A 1 114 ? 11.555 -7.316 -15.609 1 87.38 114 PHE A N 1
ATOM 818 C CA . PHE A 1 114 ? 11.328 -8.492 -16.438 1 87.38 114 PHE A CA 1
ATOM 819 C C . PHE A 1 114 ? 9.836 -8.75 -16.625 1 87.38 114 PHE A C 1
ATOM 821 O O . PHE A 1 114 ? 9.008 -8.164 -15.922 1 87.38 114 PHE A O 1
ATOM 828 N N . THR A 1 115 ? 9.562 -9.523 -17.625 1 92.19 115 THR A N 1
ATOM 829 C CA . THR A 1 115 ? 8.188 -9.852 -17.984 1 92.19 115 THR A CA 1
ATOM 830 C C . THR A 1 115 ? 7.984 -11.359 -18.047 1 92.19 115 THR A C 1
ATOM 832 O O . THR A 1 115 ? 8.852 -12.094 -18.516 1 92.19 115 THR A O 1
ATOM 835 N N . GLU A 1 116 ? 6.848 -11.758 -17.562 1 93.56 116 GLU A N 1
ATOM 836 C CA . GLU A 1 116 ? 6.438 -13.156 -17.688 1 93.56 116 GLU A CA 1
ATOM 837 C C . GLU A 1 116 ? 5.051 -13.266 -18.312 1 93.56 116 GLU A C 1
ATOM 839 O O . GLU A 1 116 ? 4.195 -12.406 -18.094 1 93.56 116 GLU A O 1
ATOM 844 N N . VAL A 1 117 ? 4.934 -14.328 -19.078 1 95.88 117 VAL A N 1
ATOM 845 C CA . VAL A 1 117 ? 3.596 -14.75 -19.484 1 95.88 117 VAL A CA 1
ATOM 846 C C . VAL A 1 117 ? 3.205 -16.016 -18.734 1 95.88 117 VAL A C 1
ATOM 848 O O . VAL A 1 117 ? 4.07 -16.781 -18.297 1 95.88 117 VAL A O 1
ATOM 851 N N . TYR A 1 118 ? 1.893 -16.188 -18.547 1 97 118 TYR A N 1
ATOM 852 C CA . TYR A 1 118 ? 1.509 -17.359 -17.766 1 97 118 TYR A CA 1
ATOM 853 C C . TYR A 1 118 ? 0.207 -17.953 -18.281 1 97 118 TYR A C 1
ATOM 855 O O . TYR A 1 118 ? -0.581 -17.281 -18.938 1 97 118 TYR A O 1
ATOM 863 N N . VAL A 1 119 ? 0.063 -19.203 -17.984 1 98.06 119 VAL A N 1
ATOM 864 C CA . VAL A 1 119 ? -1.152 -19.984 -18.188 1 98.06 119 VAL A CA 1
ATOM 865 C C . VAL A 1 119 ? -1.473 -20.781 -16.922 1 98.06 119 VAL A C 1
ATOM 867 O O . VAL A 1 119 ? -0.612 -21.484 -16.391 1 98.06 119 VAL A O 1
ATOM 870 N N . GLY A 1 120 ? -2.707 -20.625 -16.484 1 98.5 120 GLY A N 1
ATOM 871 C CA . GLY A 1 120 ? -3.135 -21.312 -15.273 1 98.5 120 GLY A CA 1
ATOM 872 C C . GLY A 1 120 ? -4.418 -22.094 -15.453 1 98.5 120 GLY A C 1
ATOM 873 O O . GLY A 1 120 ? -5.32 -21.672 -16.188 1 98.5 120 GLY A O 1
ATOM 874 N N . LEU A 1 121 ? -4.465 -23.203 -14.742 1 98.5 121 LEU A N 1
ATOM 875 C CA . LEU A 1 121 ? -5.656 -24.031 -14.656 1 98.5 121 LEU A CA 1
ATOM 876 C C . LEU A 1 121 ? -6.059 -24.266 -13.203 1 98.5 121 LEU A C 1
ATOM 878 O O . LEU A 1 121 ? -5.195 -24.375 -12.328 1 98.5 121 LEU A O 1
ATOM 882 N N . SER A 1 122 ? -7.352 -24.297 -13.031 1 98.25 122 SER A N 1
ATOM 883 C CA . SER A 1 122 ? -7.844 -24.641 -11.703 1 98.25 122 SER A CA 1
ATOM 884 C C . SER A 1 122 ? -9.047 -25.578 -11.781 1 98.25 122 SER A C 1
ATOM 886 O O . SER A 1 122 ? -9.859 -25.484 -12.711 1 98.25 122 SER A O 1
ATOM 888 N N . MET A 1 123 ? -9.086 -26.469 -10.852 1 97.56 123 MET A N 1
ATOM 889 C CA . MET A 1 123 ? -10.195 -27.422 -10.711 1 97.56 123 MET A CA 1
ATOM 890 C C . MET A 1 123 ? -10.383 -27.812 -9.25 1 97.56 123 MET A C 1
ATOM 892 O O . MET A 1 123 ? -9.492 -28.422 -8.648 1 97.56 123 MET A O 1
ATOM 896 N N . GLY A 1 124 ? -11.609 -27.562 -8.719 1 96.19 124 GLY A N 1
ATOM 897 C CA . GLY A 1 124 ? -11.82 -27.812 -7.297 1 96.19 124 GLY A CA 1
ATOM 898 C C . GLY A 1 124 ? -10.836 -27.078 -6.41 1 96.19 124 GLY A C 1
ATOM 899 O O . GLY A 1 124 ? -10.688 -25.859 -6.523 1 96.19 124 GLY A O 1
ATOM 900 N N . PRO A 1 125 ? -10.117 -27.906 -5.582 1 96.75 125 PRO A N 1
ATOM 901 C CA . PRO A 1 125 ? -9.219 -27.25 -4.629 1 96.75 125 PRO A CA 1
ATOM 902 C C . PRO A 1 125 ? -7.828 -27 -5.203 1 96.75 125 PRO A C 1
ATOM 904 O O . PRO A 1 125 ? -6.977 -26.406 -4.531 1 96.75 125 PRO A O 1
ATOM 907 N N . ALA A 1 126 ? -7.609 -27.453 -6.387 1 98.12 126 ALA A N 1
ATOM 908 C CA . ALA A 1 126 ? -6.242 -27.438 -6.898 1 98.12 126 ALA A CA 1
ATOM 909 C C . ALA A 1 126 ? -6.094 -26.438 -8.031 1 98.12 126 ALA A C 1
ATOM 911 O O . ALA A 1 126 ? -7.051 -26.156 -8.766 1 98.12 126 ALA A O 1
ATOM 912 N N . SER A 1 127 ? -4.941 -25.906 -8.125 1 98.44 127 SER A N 1
ATOM 913 C CA . SER A 1 127 ? -4.574 -25.047 -9.25 1 98.44 127 SER A CA 1
ATOM 914 C C . SER A 1 127 ? -3.146 -25.312 -9.711 1 98.44 127 SER A C 1
ATOM 916 O O . SER A 1 127 ? -2.301 -25.719 -8.914 1 98.44 127 SER A O 1
ATOM 918 N N . LEU A 1 128 ? -2.896 -25.156 -10.984 1 98.56 128 LEU A N 1
ATOM 919 C CA . LEU A 1 128 ? -1.586 -25.266 -11.617 1 98.56 128 LEU A CA 1
ATOM 920 C C . LEU A 1 128 ? -1.331 -24.078 -12.547 1 98.56 128 LEU A C 1
ATOM 922 O O . LEU A 1 128 ? -2.127 -23.812 -13.453 1 98.56 128 LEU A O 1
ATOM 926 N N . THR A 1 129 ? -0.271 -23.406 -12.297 1 98.44 129 THR A N 1
ATOM 927 C CA . THR A 1 129 ? 0.07 -22.281 -13.164 1 98.44 129 THR A CA 1
ATOM 928 C C . THR A 1 129 ? 1.509 -22.391 -13.664 1 98.44 129 THR A C 1
ATOM 930 O O . THR A 1 129 ? 2.416 -22.703 -12.883 1 98.44 129 THR A O 1
ATOM 933 N N . GLN A 1 130 ? 1.724 -22.172 -14.93 1 97.12 130 GLN A N 1
ATOM 934 C CA . GLN A 1 130 ? 3.049 -22.109 -15.539 1 97.12 130 GLN A CA 1
ATOM 935 C C . GLN A 1 130 ? 3.396 -20.688 -15.977 1 97.12 130 GLN A C 1
ATOM 937 O O . GLN A 1 130 ? 2.648 -20.078 -16.734 1 97.12 130 GLN A O 1
ATOM 942 N N . TYR A 1 131 ? 4.504 -20.25 -15.461 1 95.5 131 TYR A N 1
ATOM 943 C CA . TYR A 1 131 ? 5.047 -18.969 -15.875 1 95.5 131 TYR A CA 1
ATOM 944 C C . TYR A 1 131 ? 6.23 -19.156 -16.828 1 95.5 131 TYR A C 1
ATOM 946 O O . TYR A 1 131 ? 7.074 -20.016 -16.609 1 95.5 131 TYR A O 1
ATOM 954 N N . PHE A 1 132 ? 6.27 -18.281 -17.875 1 92.31 132 PHE A N 1
ATOM 955 C CA . PHE A 1 132 ? 7.371 -18.266 -18.828 1 92.31 132 PHE A CA 1
ATOM 956 C C . PHE A 1 132 ? 8.008 -16.875 -18.906 1 92.31 132 PHE A C 1
ATOM 958 O O . PHE A 1 132 ? 7.332 -15.891 -19.203 1 92.31 132 PHE A O 1
ATOM 965 N N . GLY A 1 133 ? 9.281 -16.828 -18.656 1 88.62 133 GLY A N 1
ATOM 966 C CA . GLY A 1 133 ? 10 -15.57 -18.844 1 88.62 133 GLY A CA 1
ATOM 967 C C . GLY A 1 133 ? 10.148 -15.172 -20.297 1 88.62 133 GLY A C 1
ATOM 968 O O . GLY A 1 133 ? 10.375 -16.016 -21.156 1 88.62 133 GLY A O 1
ATOM 969 N N . VAL A 1 134 ? 9.766 -13.875 -20.531 1 83.19 134 VAL A N 1
ATOM 970 C CA . VAL A 1 134 ? 9.898 -13.367 -21.891 1 83.19 134 VAL A CA 1
ATOM 971 C C . VAL A 1 134 ? 11.188 -12.555 -22.016 1 83.19 134 VAL A C 1
ATOM 973 O O . VAL A 1 134 ? 11.5 -11.742 -21.125 1 83.19 134 VAL A O 1
ATOM 976 N N . ASP A 1 135 ? 12.195 -13.016 -22.594 1 65.19 135 ASP A N 1
ATOM 977 C CA . ASP A 1 135 ? 13.445 -12.297 -22.828 1 65.19 135 ASP A CA 1
ATOM 978 C C . ASP A 1 135 ? 13.234 -11.086 -23.719 1 65.19 135 ASP A C 1
ATOM 980 O O . ASP A 1 135 ? 12.945 -11.227 -24.906 1 65.19 135 ASP A O 1
ATOM 984 N N . LEU A 1 136 ? 12.664 -10.07 -23.281 1 53.81 136 LEU A N 1
ATOM 985 C CA . LEU A 1 136 ? 12.484 -8.969 -24.219 1 53.81 136 LEU A CA 1
ATOM 986 C C . LEU A 1 136 ? 13.797 -8.219 -24.438 1 53.81 136 LEU A C 1
ATOM 988 O O . LEU A 1 136 ? 13.789 -7.047 -24.828 1 53.81 136 LEU A O 1
ATOM 992 N N . GLY A 1 137 ? 14.992 -8.852 -24.547 1 49.31 137 GLY A N 1
ATOM 993 C CA . GLY A 1 137 ? 16.203 -8.203 -25.047 1 49.31 137 GLY A CA 1
ATOM 994 C C . GLY A 1 137 ? 17.016 -7.531 -23.953 1 49.31 137 GLY A C 1
ATOM 995 O O . GLY A 1 137 ? 17.922 -6.762 -24.234 1 49.31 137 GLY A O 1
ATOM 996 N N . SER A 1 138 ? 16.516 -7.344 -22.828 1 47.12 138 SER A N 1
ATOM 997 C CA . SER A 1 138 ? 17.406 -6.535 -22.016 1 47.12 138 SER A CA 1
ATOM 998 C C . SER A 1 138 ? 18.719 -7.27 -21.734 1 47.12 138 SER A C 1
ATOM 1000 O O . SER A 1 138 ? 18.703 -8.445 -21.375 1 47.12 138 SER A O 1
ATOM 1002 N N . ASP A 1 139 ? 19.703 -6.926 -22.516 1 44.16 139 ASP A N 1
ATOM 1003 C CA . ASP A 1 139 ? 21.078 -7.41 -22.344 1 44.16 139 ASP A CA 1
ATOM 1004 C C . ASP A 1 139 ? 21.391 -7.676 -20.875 1 44.16 139 ASP A C 1
ATOM 1006 O O . ASP A 1 139 ? 22.203 -8.547 -20.562 1 44.16 139 ASP A O 1
ATOM 1010 N N . ASP A 1 140 ? 21.25 -6.648 -20.109 1 40.59 140 ASP A N 1
ATOM 1011 C CA . ASP A 1 140 ? 21.781 -6.691 -18.75 1 40.59 140 ASP A CA 1
ATOM 1012 C C . ASP A 1 140 ? 20.953 -7.617 -17.875 1 40.59 140 ASP A C 1
ATOM 1014 O O . ASP A 1 140 ? 21.25 -7.77 -16.672 1 40.59 140 ASP A O 1
ATOM 1018 N N . LEU A 1 141 ? 19.812 -7.781 -18.078 1 41.78 141 LEU A N 1
ATOM 1019 C CA . LEU A 1 141 ? 19.203 -8.797 -17.234 1 41.78 141 LEU A CA 1
ATOM 1020 C C . LEU A 1 141 ? 19.672 -10.195 -17.641 1 41.78 141 LEU A C 1
ATOM 1022 O O . LEU A 1 141 ? 19.516 -10.602 -18.797 1 41.78 141 LEU A O 1
ATOM 1026 N N . GLY A 1 142 ? 20.812 -10.562 -17.328 1 38.72 142 GLY A N 1
ATOM 1027 C CA . GLY A 1 142 ? 21.344 -11.906 -17.484 1 38.72 142 GLY A CA 1
ATOM 1028 C C . GLY A 1 142 ? 20.281 -12.945 -17.75 1 38.72 142 GLY A C 1
ATOM 1029 O O . GLY A 1 142 ? 19.094 -12.695 -17.516 1 38.72 142 GLY A O 1
ATOM 1030 N N . ASP A 1 143 ? 20.594 -13.977 -18.688 1 43.34 143 ASP A N 1
ATOM 1031 C CA . ASP A 1 143 ? 19.922 -15.25 -18.938 1 43.34 143 ASP A CA 1
ATOM 1032 C C . ASP A 1 143 ? 19.141 -15.719 -17.719 1 43.34 143 ASP A C 1
ATOM 1034 O O . ASP A 1 143 ? 18.516 -16.781 -17.734 1 43.34 143 ASP A O 1
ATOM 1038 N N . TYR A 1 144 ? 19.453 -15.211 -16.609 1 45.69 144 TYR A N 1
ATOM 1039 C CA . TYR A 1 144 ? 19.016 -15.758 -15.328 1 45.69 144 TYR A CA 1
ATOM 1040 C C . TYR A 1 144 ? 17.531 -15.547 -15.125 1 45.69 144 TYR A C 1
ATOM 1042 O O . TYR A 1 144 ? 16.859 -16.359 -14.5 1 45.69 144 TYR A O 1
ATOM 1050 N N . ARG A 1 145 ? 16.969 -14.32 -15.656 1 49.56 145 ARG A N 1
ATOM 1051 C CA . ARG A 1 145 ? 15.672 -13.82 -15.227 1 49.56 145 ARG A CA 1
ATOM 1052 C C . ARG A 1 145 ? 14.555 -14.375 -16.109 1 49.56 145 ARG A C 1
ATOM 1054 O O . ARG A 1 145 ? 13.375 -14.148 -15.844 1 49.56 145 ARG A O 1
ATOM 1061 N N . SER A 1 146 ? 14.938 -15 -17.062 1 57.56 146 SER A N 1
ATOM 1062 C CA . SER A 1 146 ? 14 -15.617 -17.984 1 57.56 146 SER A CA 1
ATOM 1063 C C . SER A 1 146 ? 13.633 -17.031 -17.547 1 57.56 146 SER A C 1
ATOM 1065 O O . SER A 1 146 ? 13.445 -17.922 -18.375 1 57.56 146 SER A O 1
ATOM 1067 N N . GLY A 1 147 ? 13.57 -17.266 -16.406 1 71.88 147 GLY A N 1
ATOM 1068 C CA . GLY A 1 147 ? 13.266 -18.609 -15.938 1 71.88 147 GLY A CA 1
ATOM 1069 C C . GLY A 1 147 ? 11.789 -18.938 -16 1 71.88 147 GLY A C 1
ATOM 1070 O O . GLY A 1 147 ? 10.977 -18.109 -16.406 1 71.88 147 GLY A O 1
ATOM 1071 N N . ASN A 1 148 ? 11.562 -20.234 -16.031 1 87.81 148 ASN A N 1
ATOM 1072 C CA . ASN A 1 148 ? 10.227 -20.812 -15.938 1 87.81 148 ASN A CA 1
ATOM 1073 C C . ASN A 1 148 ? 9.859 -21.188 -14.508 1 87.81 148 ASN A C 1
ATOM 1075 O O . ASN A 1 148 ? 10.703 -21.672 -13.758 1 87.81 148 ASN A O 1
ATOM 1079 N N . TYR A 1 149 ? 8.719 -20.844 -14.203 1 93.12 149 TYR A N 1
ATOM 1080 C CA . TYR A 1 149 ? 8.25 -21.172 -12.859 1 93.12 149 TYR A CA 1
ATOM 1081 C C . TYR A 1 149 ? 6.922 -21.922 -12.914 1 93.12 149 TYR A C 1
ATOM 1083 O O . TYR A 1 149 ? 5.996 -21.5 -13.609 1 93.12 149 TYR A O 1
ATOM 1091 N N . THR A 1 150 ? 6.898 -23.031 -12.242 1 96.56 150 THR A N 1
ATOM 1092 C CA . THR A 1 150 ? 5.676 -23.812 -12.109 1 96.56 150 THR A CA 1
ATOM 1093 C C . THR A 1 150 ? 5.133 -23.734 -10.68 1 96.56 150 THR A C 1
ATOM 1095 O O . THR A 1 150 ? 5.867 -23.969 -9.719 1 96.56 150 THR A O 1
ATOM 1098 N N . ASP A 1 151 ? 3.852 -23.438 -10.57 1 97.94 151 ASP A N 1
ATOM 1099 C CA . ASP A 1 151 ? 3.229 -23.266 -9.266 1 97.94 151 ASP A CA 1
ATOM 1100 C C . ASP A 1 151 ? 2.025 -24.188 -9.102 1 97.94 151 ASP A C 1
ATOM 1102 O O . ASP A 1 151 ? 1.068 -24.109 -9.875 1 97.94 151 ASP A O 1
ATOM 1106 N N . LEU A 1 152 ? 2.086 -25.031 -8.117 1 98.5 152 LEU A N 1
ATOM 1107 C CA . LEU A 1 152 ? 0.952 -25.859 -7.738 1 98.5 152 LEU A CA 1
ATOM 1108 C C . LEU A 1 152 ? 0.329 -25.375 -6.438 1 98.5 152 LEU A C 1
ATOM 1110 O O . LEU A 1 152 ? 1.011 -25.281 -5.414 1 98.5 152 LEU A O 1
ATOM 1114 N N . GLY A 1 153 ? -0.934 -25.125 -6.465 1 98.56 153 GLY A N 1
ATOM 1115 C CA . GLY A 1 153 ? -1.662 -24.688 -5.289 1 98.56 153 GLY A CA 1
ATOM 1116 C C . GLY A 1 153 ? -2.754 -25.656 -4.859 1 98.56 153 GLY A C 1
ATOM 1117 O O . GLY A 1 153 ? -3.383 -26.297 -5.699 1 98.56 153 GLY A O 1
ATOM 1118 N N . LEU A 1 154 ? -2.969 -25.609 -3.529 1 98.44 154 LEU A N 1
ATOM 1119 C CA . LEU A 1 154 ? -4.004 -26.453 -2.959 1 98.44 154 LEU A CA 1
ATOM 1120 C C . LEU A 1 154 ? -4.75 -25.734 -1.843 1 98.44 154 LEU A C 1
ATOM 1122 O O . LEU A 1 154 ? -4.137 -25.266 -0.887 1 98.44 154 LEU A O 1
ATOM 1126 N N . ASP A 1 155 ? -5.992 -25.688 -2.029 1 98.06 155 ASP A N 1
ATOM 1127 C CA . ASP A 1 155 ? -6.871 -25.297 -0.929 1 98.06 155 ASP A CA 1
ATOM 1128 C C . ASP A 1 155 ? -7.164 -26.5 -0.022 1 98.06 155 ASP A C 1
ATOM 1130 O O . ASP A 1 155 ? -7.742 -27.484 -0.462 1 98.06 155 ASP A O 1
ATOM 1134 N N . LEU A 1 156 ? -6.898 -26.344 1.222 1 98 156 LEU A N 1
ATOM 1135 C CA . LEU A 1 156 ? -6.984 -27.484 2.123 1 98 156 LEU A CA 1
ATOM 1136 C C . LEU A 1 156 ? -8.266 -27.438 2.947 1 98 156 LEU A C 1
ATOM 1138 O O . LEU A 1 156 ? -8.453 -28.234 3.865 1 98 156 LEU A O 1
ATOM 1142 N N . GLY A 1 157 ? -9.07 -26.391 2.686 1 97.12 157 GLY A N 1
ATOM 1143 C CA . GLY A 1 157 ? -10.359 -26.281 3.359 1 97.12 157 GLY A CA 1
ATOM 1144 C C . GLY A 1 157 ? -10.328 -25.375 4.57 1 97.12 157 GLY A C 1
ATOM 1145 O O . GLY A 1 157 ? -9.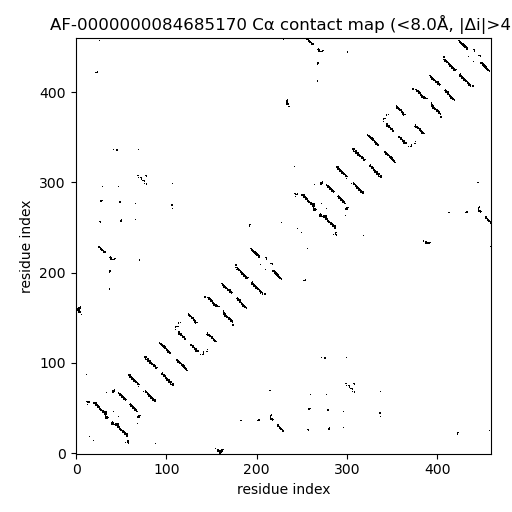328 -24.703 4.824 1 97.12 157 GLY A O 1
ATOM 1146 N N . GLU A 1 158 ? -11.469 -25.328 5.188 1 96.69 158 GLU A N 1
ATOM 1147 C CA . GLU A 1 158 ? -11.656 -24.469 6.352 1 96.69 158 GLU A CA 1
ATOM 1148 C C . GLU A 1 158 ? -12.07 -25.266 7.578 1 96.69 158 GLU A C 1
ATOM 1150 O O . GLU A 1 158 ? -12.891 -26.188 7.477 1 96.69 158 GLU A O 1
ATOM 1155 N N . TYR A 1 159 ? -11.453 -24.953 8.68 1 96.12 159 TYR A N 1
ATOM 1156 C CA . TYR A 1 159 ? -11.789 -25.562 9.961 1 96.12 159 TYR A CA 1
ATOM 1157 C C . TYR A 1 159 ? -11.992 -24.5 11.031 1 96.12 159 TYR A C 1
ATOM 1159 O O . TYR A 1 159 ? -11.055 -23.781 11.383 1 96.12 159 TYR A O 1
ATOM 1167 N N . ASN A 1 160 ? -13.164 -24.391 11.586 1 96.12 160 ASN A N 1
ATOM 1168 C CA . ASN A 1 160 ? -13.5 -23.469 12.656 1 96.12 160 ASN A CA 1
ATOM 1169 C C . ASN A 1 160 ? -13.148 -22.031 12.281 1 96.12 160 ASN A C 1
ATOM 1171 O O . ASN A 1 160 ? -12.547 -21.297 13.07 1 96.12 160 ASN A O 1
ATOM 1175 N N . GLY A 1 161 ? -13.422 -21.719 11.047 1 95.94 161 GLY A N 1
ATOM 1176 C CA . GLY A 1 161 ? -13.25 -20.344 10.609 1 95.94 161 GLY A CA 1
ATOM 1177 C C . GLY A 1 161 ? -11.844 -20.047 10.117 1 95.94 161 GLY A C 1
ATOM 1178 O O . GLY A 1 161 ? -11.531 -18.906 9.773 1 95.94 161 GLY A O 1
ATOM 1179 N N . ILE A 1 162 ? -10.992 -21.031 10.141 1 98 162 ILE A N 1
ATOM 1180 C CA . ILE A 1 162 ? -9.625 -20.875 9.656 1 98 162 ILE A CA 1
ATOM 1181 C C . ILE A 1 162 ? -9.453 -21.641 8.352 1 98 162 ILE A C 1
ATOM 1183 O O . ILE A 1 162 ? -9.703 -22.844 8.289 1 98 162 ILE A O 1
ATOM 1187 N N . ALA A 1 163 ? -9.094 -20.969 7.32 1 98.44 163 ALA A N 1
ATOM 1188 C CA . ALA A 1 163 ? -8.812 -21.578 6.027 1 98.44 163 ALA A CA 1
ATOM 1189 C C . ALA A 1 163 ? -7.348 -21.969 5.91 1 98.44 163 ALA A C 1
ATOM 1191 O O . ALA A 1 163 ? -6.461 -21.234 6.355 1 98.44 163 ALA A O 1
ATOM 1192 N N . PHE A 1 164 ? -7.113 -23.078 5.328 1 98.56 164 PHE A N 1
ATOM 1193 C CA . PHE A 1 164 ? -5.75 -23.562 5.133 1 98.56 164 PHE A CA 1
ATOM 1194 C C . PHE A 1 164 ? -5.43 -23.688 3.648 1 98.56 164 PHE A C 1
ATOM 1196 O O . PHE A 1 164 ? -6.289 -24.078 2.855 1 98.56 164 PHE A O 1
ATOM 1203 N N . ALA A 1 165 ? -4.246 -23.375 3.293 1 98.56 165 ALA A N 1
ATOM 1204 C CA . ALA A 1 165 ? -3.787 -23.5 1.912 1 98.56 165 ALA A CA 1
ATOM 1205 C C . ALA A 1 165 ? -2.311 -23.875 1.853 1 98.56 165 ALA A C 1
ATOM 1207 O O . ALA A 1 165 ? -1.562 -23.625 2.801 1 98.56 165 ALA A O 1
ATOM 1208 N N . ALA A 1 166 ? -1.927 -24.438 0.792 1 98.5 166 ALA A N 1
ATOM 1209 C CA . ALA A 1 166 ? -0.533 -24.797 0.556 1 98.5 166 ALA A CA 1
ATOM 1210 C C . ALA A 1 166 ? -0.141 -24.562 -0.899 1 98.5 166 ALA A C 1
ATOM 1212 O O . ALA A 1 166 ? -1.004 -24.484 -1.777 1 98.5 166 ALA A O 1
ATOM 1213 N N . HIS A 1 167 ? 1.119 -24.328 -1.075 1 96.88 167 HIS A N 1
ATOM 1214 C CA . HIS A 1 167 ? 1.608 -24.375 -2.447 1 96.88 167 HIS A CA 1
ATOM 1215 C C . HIS A 1 167 ? 3.031 -24.922 -2.506 1 96.88 167 HIS A C 1
ATOM 1217 O O . HIS A 1 167 ? 3.758 -24.875 -1.512 1 96.88 167 HIS A O 1
ATOM 1223 N N . VAL A 1 168 ? 3.418 -25.5 -3.639 1 97.38 168 VAL A N 1
ATOM 1224 C CA . VAL A 1 168 ? 4.766 -25.891 -4.027 1 97.38 168 VAL A CA 1
ATOM 1225 C C . VAL A 1 168 ? 5.102 -25.328 -5.402 1 97.38 168 VAL A C 1
ATOM 1227 O O . VAL A 1 168 ? 4.262 -25.344 -6.309 1 97.38 168 VAL A O 1
ATOM 1230 N N . GLY A 1 169 ? 6.254 -24.766 -5.461 1 96.56 169 GLY A N 1
ATOM 1231 C CA . GLY A 1 169 ? 6.707 -24.188 -6.715 1 96.56 169 GLY A CA 1
ATOM 1232 C C . GLY A 1 169 ? 8.102 -24.625 -7.113 1 96.56 169 GLY A C 1
ATOM 1233 O O . GLY A 1 169 ? 8.914 -24.984 -6.254 1 96.56 169 GLY A O 1
ATOM 1234 N N . TYR A 1 170 ? 8.32 -24.656 -8.383 1 92.88 170 TYR A N 1
ATOM 1235 C CA . TYR A 1 170 ? 9.641 -24.953 -8.938 1 92.88 170 TYR A CA 1
ATOM 1236 C C . TYR A 1 170 ? 10.086 -23.859 -9.906 1 92.88 170 TYR A C 1
ATOM 1238 O O . TYR A 1 170 ? 9.398 -23.578 -10.891 1 92.88 170 TYR A O 1
ATOM 1246 N N . TYR A 1 171 ? 11.211 -23.312 -9.586 1 89 171 TYR A N 1
ATOM 1247 C CA . TYR A 1 171 ? 11.781 -22.266 -10.414 1 89 171 TYR A CA 1
ATOM 1248 C C . TYR A 1 171 ? 13 -22.781 -11.18 1 89 171 TYR A C 1
ATOM 1250 O O . TYR A 1 171 ? 14.031 -23.078 -10.586 1 89 171 TYR A O 1
ATOM 1258 N N . ASP A 1 172 ? 12.867 -22.875 -12.438 1 84.19 172 ASP A N 1
ATOM 1259 C CA . ASP A 1 172 ? 13.953 -23.266 -13.344 1 84.19 172 ASP A CA 1
ATOM 1260 C C . ASP A 1 172 ? 14.633 -22.031 -13.938 1 84.19 172 ASP A C 1
ATOM 1262 O O . ASP A 1 172 ? 14.117 -21.422 -14.875 1 84.19 172 ASP A O 1
ATOM 1266 N N . LEU A 1 173 ? 15.82 -21.703 -13.25 1 72.06 173 LEU A N 1
ATOM 1267 C CA . LEU A 1 173 ? 16.562 -20.547 -13.734 1 72.06 173 LEU A CA 1
ATOM 1268 C C . LEU A 1 173 ? 17.547 -20.953 -14.828 1 72.06 173 LEU A C 1
ATOM 1270 O O . LEU A 1 173 ? 18.125 -22.047 -14.773 1 72.06 173 LEU A O 1
ATOM 1274 N N . GLN A 1 174 ? 17.312 -21 -16.031 1 62.12 174 GLN A N 1
ATOM 1275 C CA . GLN A 1 174 ? 18.078 -21.438 -17.203 1 62.12 174 GLN A CA 1
ATOM 1276 C C . GLN A 1 174 ? 19.578 -21.406 -16.922 1 62.12 174 GLN A C 1
ATOM 1278 O O . GLN A 1 174 ? 20.328 -22.203 -17.484 1 62.12 174 GLN A O 1
ATOM 1283 N N . ALA A 1 175 ? 19.984 -20.5 -16.172 1 55.69 175 ALA A N 1
ATOM 1284 C CA . ALA A 1 175 ? 21.422 -20.578 -15.938 1 55.69 175 ALA A CA 1
ATOM 1285 C C . ALA A 1 175 ? 21.75 -21.656 -14.906 1 55.69 175 ALA A C 1
ATOM 1287 O O . ALA A 1 175 ? 20.938 -21.938 -14.023 1 55.69 175 ALA A O 1
ATOM 1288 N N . ASP A 1 176 ? 22.516 -22.734 -15.281 1 54.03 176 ASP A N 1
ATOM 1289 C CA . ASP A 1 176 ? 22.953 -24.031 -14.789 1 54.03 176 ASP A CA 1
ATOM 1290 C C . ASP A 1 176 ? 22.844 -24.109 -13.273 1 54.03 176 ASP A C 1
ATOM 1292 O O . ASP A 1 176 ? 22.922 -25.203 -12.695 1 54.03 176 ASP A O 1
ATOM 1296 N N . SER A 1 177 ? 22.844 -23 -12.531 1 55.25 177 SER A N 1
ATOM 1297 C CA . SER A 1 177 ? 23.141 -23.344 -11.148 1 55.25 177 SER A CA 1
ATOM 1298 C C . SER A 1 177 ? 22.203 -22.641 -10.18 1 55.25 177 SER A C 1
ATOM 1300 O O . SER A 1 177 ? 22.328 -22.781 -8.961 1 55.25 177 SER A O 1
ATOM 1302 N N . SER A 1 178 ? 20.75 -22.344 -10.656 1 70.75 178 SER A N 1
ATOM 1303 C CA . SER A 1 178 ? 20.125 -21.578 -9.586 1 70.75 178 SER A CA 1
ATOM 1304 C C . SER A 1 178 ? 18.625 -21.875 -9.5 1 70.75 178 SER A C 1
ATOM 1306 O O . SER A 1 178 ? 17.844 -21.031 -9.055 1 70.75 178 SER A O 1
ATOM 1308 N N . ASP A 1 179 ? 18.375 -23.297 -9.945 1 80 179 ASP A N 1
ATOM 1309 C CA . ASP A 1 179 ? 16.969 -23.703 -9.797 1 80 179 ASP A CA 1
ATOM 1310 C C . ASP A 1 179 ? 16.641 -24.031 -8.344 1 80 179 ASP A C 1
ATOM 1312 O O . ASP A 1 179 ? 17.531 -24.453 -7.582 1 80 179 ASP A O 1
ATOM 1316 N N . TYR A 1 180 ? 15.383 -23.859 -7.984 1 85.31 180 TYR A N 1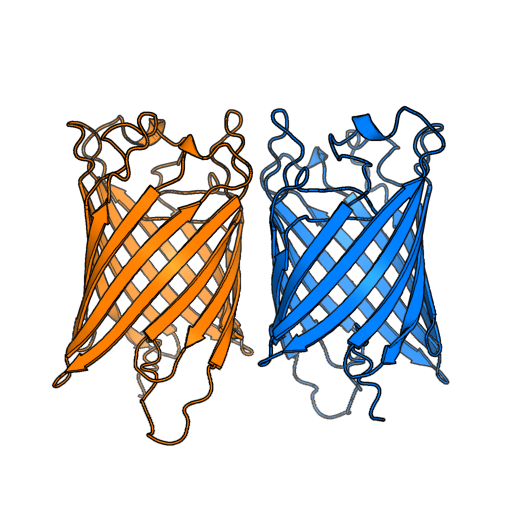
ATOM 1317 C CA . TYR A 1 180 ? 15.023 -24.219 -6.621 1 85.31 180 TYR A CA 1
ATOM 1318 C C . TYR A 1 180 ? 13.531 -24.5 -6.5 1 85.31 180 TYR A C 1
ATOM 1320 O O . TYR A 1 180 ? 12.75 -24.094 -7.367 1 85.31 180 TYR A O 1
ATOM 1328 N N . TRP A 1 181 ? 13.25 -25.312 -5.473 1 91.38 181 TRP A N 1
ATOM 1329 C CA . TRP A 1 181 ? 11.875 -25.516 -5.035 1 91.38 181 TRP A CA 1
ATOM 1330 C C . TRP A 1 181 ? 11.508 -24.562 -3.91 1 91.38 181 TRP A C 1
ATOM 1332 O O . TRP A 1 181 ? 12.344 -24.219 -3.076 1 91.38 181 TRP A O 1
ATOM 1342 N N . ASP A 1 182 ? 10.289 -24.141 -3.93 1 93.31 182 ASP A N 1
ATOM 1343 C CA . ASP A 1 182 ? 9.758 -23.406 -2.779 1 93.31 182 ASP A CA 1
ATOM 1344 C C . ASP A 1 182 ? 8.383 -23.953 -2.377 1 93.31 182 ASP A C 1
ATOM 1346 O O . ASP A 1 182 ? 7.684 -24.547 -3.191 1 93.31 182 ASP A O 1
ATOM 1350 N N . TRP A 1 183 ? 8.07 -23.781 -1.065 1 96.5 183 TRP A N 1
ATOM 1351 C CA . TRP A 1 183 ? 6.754 -24.188 -0.593 1 96.5 183 TRP A CA 1
ATOM 1352 C C . TRP A 1 183 ? 6.238 -23.234 0.479 1 96.5 183 TRP A C 1
ATOM 1354 O O . TRP A 1 183 ? 7.012 -22.484 1.073 1 96.5 183 TRP A O 1
ATOM 1364 N N . LYS A 1 184 ? 4.961 -23.266 0.67 1 97.88 184 LYS A N 1
ATOM 1365 C CA . LYS A 1 184 ? 4.277 -22.406 1.635 1 97.88 184 LYS A CA 1
ATOM 1366 C C . LYS A 1 184 ? 3.068 -23.125 2.238 1 97.88 184 LYS A C 1
ATOM 1368 O O . LYS A 1 184 ? 2.328 -23.812 1.53 1 97.88 184 LYS A O 1
ATOM 1373 N N . LEU A 1 185 ? 2.947 -23.016 3.486 1 98.5 185 LEU A N 1
ATOM 1374 C CA . LEU A 1 185 ? 1.745 -23.375 4.23 1 98.5 185 LEU A CA 1
ATOM 1375 C C . LEU A 1 185 ? 1.155 -22.156 4.93 1 98.5 185 LEU A C 1
ATOM 1377 O O . LEU A 1 185 ? 1.869 -21.422 5.621 1 98.5 185 LEU A O 1
ATOM 1381 N N . ALA A 1 186 ? -0.146 -22.062 4.754 1 98.69 186 ALA A N 1
ATOM 1382 C CA . ALA A 1 186 ? -0.751 -20.844 5.293 1 98.69 186 ALA A CA 1
ATOM 1383 C C . ALA A 1 186 ? -2.062 -21.156 6.008 1 98.69 186 ALA A C 1
ATOM 1385 O O . ALA A 1 186 ? -2.787 -22.062 5.621 1 98.69 186 ALA A O 1
ATOM 1386 N N . ALA A 1 187 ? -2.32 -20.391 6.992 1 98.69 187 ALA A N 1
ATOM 1387 C CA . ALA A 1 187 ? -3.604 -20.312 7.691 1 98.69 187 ALA A CA 1
ATOM 1388 C C . ALA A 1 187 ? -4.129 -18.891 7.715 1 98.69 187 ALA A C 1
ATOM 1390 O O . ALA A 1 187 ? -3.383 -17.953 8 1 98.69 187 ALA A O 1
ATOM 1391 N N . SER A 1 188 ? -5.355 -18.734 7.383 1 98.44 188 SER A N 1
ATOM 1392 C CA . SER A 1 188 ? -5.898 -17.391 7.316 1 98.44 188 SER A CA 1
ATOM 1393 C C . SER A 1 188 ? -7.328 -17.344 7.852 1 98.44 188 SER A C 1
ATOM 1395 O O . SER A 1 188 ? -8.016 -18.359 7.895 1 98.44 188 SER A O 1
ATOM 1397 N N . THR A 1 189 ? -7.777 -16.172 8.266 1 98.06 189 THR A N 1
ATOM 1398 C CA . THR A 1 189 ? -9.133 -15.906 8.727 1 98.06 189 THR A CA 1
ATOM 1399 C C . THR A 1 189 ? -9.5 -14.438 8.523 1 98.06 189 THR A C 1
ATOM 1401 O O . THR A 1 189 ? -8.656 -13.633 8.117 1 98.06 189 THR A O 1
ATOM 1404 N N . THR A 1 190 ? -10.758 -14.156 8.664 1 95.69 190 THR A N 1
ATOM 1405 C CA . THR A 1 190 ? -11.242 -12.789 8.641 1 95.69 190 THR A CA 1
ATOM 1406 C C . THR A 1 190 ? -11.773 -12.375 10.008 1 95.69 190 THR A C 1
ATOM 1408 O O . THR A 1 190 ? -12.555 -13.102 10.625 1 95.69 190 THR A O 1
ATOM 1411 N N . TYR A 1 191 ? -11.211 -11.297 10.406 1 92 191 TYR A N 1
ATOM 1412 C CA . TYR A 1 191 ? -11.641 -10.75 11.688 1 92 191 TYR A CA 1
ATOM 1413 C C . TYR A 1 191 ? -11.891 -9.25 11.578 1 92 191 TYR A C 1
ATOM 1415 O O . TYR A 1 191 ? -11.023 -8.492 11.141 1 92 191 TYR A O 1
ATOM 1423 N N . MET A 1 192 ? -13.133 -8.82 11.891 1 91.25 192 MET A N 1
ATOM 1424 C CA . MET A 1 192 ? -13.539 -7.418 11.852 1 91.25 192 MET A CA 1
ATOM 1425 C C . MET A 1 192 ? -13.328 -6.832 10.453 1 91.25 192 MET A C 1
ATOM 1427 O O . MET A 1 192 ? -12.859 -5.703 10.32 1 91.25 192 MET A O 1
ATOM 1431 N N . GLY A 1 193 ? -13.539 -7.625 9.484 1 91.56 193 GLY A N 1
ATOM 1432 C CA . GLY A 1 193 ? -13.492 -7.176 8.102 1 91.56 193 GLY A CA 1
ATOM 1433 C C . GLY A 1 193 ? -12.078 -7.117 7.547 1 91.56 193 GLY A C 1
ATOM 1434 O O . GLY A 1 193 ? -11.852 -6.566 6.465 1 91.56 193 GLY A O 1
ATOM 1435 N N . VAL A 1 194 ? -11.172 -7.633 8.258 1 95.75 194 VAL A N 1
ATOM 1436 C CA . VAL A 1 194 ? -9.773 -7.656 7.828 1 95.75 194 VAL A CA 1
ATOM 1437 C C . VAL A 1 194 ? -9.281 -9.102 7.754 1 95.75 194 VAL A C 1
ATOM 1439 O O . VAL A 1 194 ? -9.609 -9.922 8.617 1 95.75 194 VAL A O 1
ATOM 1442 N N . ASP A 1 195 ? -8.539 -9.352 6.797 1 97.5 195 ASP A N 1
ATOM 1443 C CA . ASP A 1 195 ? -7.973 -10.688 6.645 1 97.5 195 ASP A CA 1
ATOM 1444 C C . ASP A 1 195 ? -6.609 -10.789 7.332 1 97.5 195 ASP A C 1
ATOM 1446 O O . ASP A 1 195 ? -5.77 -9.906 7.188 1 97.5 195 ASP A O 1
ATOM 1450 N N . VAL A 1 196 ? -6.449 -11.875 8.023 1 98.19 196 VAL A N 1
ATOM 1451 C CA . VAL A 1 196 ? -5.184 -12.156 8.695 1 98.19 196 VAL A CA 1
ATOM 1452 C C . VAL A 1 196 ? -4.645 -13.508 8.242 1 98.19 196 VAL A C 1
ATOM 1454 O O . VAL A 1 196 ? -5.367 -14.508 8.25 1 98.19 196 VAL A O 1
ATOM 1457 N N . GLU A 1 197 ? -3.381 -13.555 7.895 1 98.62 197 GLU A N 1
ATOM 1458 C CA . GLU A 1 197 ? -2.756 -14.789 7.441 1 98.62 197 GLU A CA 1
ATOM 1459 C C . GLU A 1 197 ? -1.415 -15.016 8.133 1 98.62 197 GLU A C 1
ATOM 1461 O O . GLU A 1 197 ? -0.615 -14.094 8.266 1 98.62 197 GLU A O 1
ATOM 1466 N N . VAL A 1 198 ? -1.188 -16.156 8.609 1 98.62 198 VAL A N 1
ATOM 1467 C CA . VAL A 1 198 ? 0.131 -16.625 9.016 1 98.62 198 VAL A CA 1
ATOM 1468 C C . VAL A 1 198 ? 0.619 -17.703 8.039 1 98.62 198 VAL A C 1
ATOM 1470 O O . VAL A 1 198 ? -0.154 -18.562 7.621 1 98.62 198 VAL A O 1
ATOM 1473 N N . ALA A 1 199 ? 1.85 -17.625 7.719 1 98.56 199 ALA A N 1
ATOM 1474 C CA . ALA A 1 199 ? 2.375 -18.578 6.738 1 98.56 199 ALA A CA 1
ATOM 1475 C C . ALA A 1 199 ? 3.801 -18.984 7.09 1 98.56 199 ALA A C 1
ATOM 1477 O O . ALA A 1 199 ? 4.562 -18.203 7.66 1 98.56 199 ALA A O 1
ATOM 1478 N N . TYR A 1 200 ? 4.082 -20.172 6.801 1 97.69 200 TYR A N 1
ATOM 1479 C CA . TYR A 1 200 ? 5.441 -20.703 6.781 1 97.69 200 TYR A CA 1
ATOM 1480 C C . TYR A 1 200 ? 5.906 -20.953 5.352 1 97.69 200 TYR A C 1
ATOM 1482 O O . TYR A 1 200 ? 5.184 -21.562 4.559 1 97.69 200 TYR A O 1
ATOM 1490 N N . THR A 1 201 ? 7.035 -20.5 5 1 96.56 201 THR A N 1
ATOM 1491 C CA . THR A 1 201 ? 7.586 -20.688 3.664 1 96.56 201 THR A CA 1
ATOM 1492 C C . THR A 1 201 ? 9.055 -21.094 3.738 1 96.56 201 THR A C 1
ATOM 1494 O O . THR A 1 201 ? 9.766 -20.703 4.672 1 96.56 201 THR A O 1
ATOM 1497 N N . ASP A 1 202 ? 9.453 -21.781 2.725 1 93.44 202 ASP A N 1
ATOM 1498 C CA . ASP A 1 202 ? 10.852 -22.203 2.666 1 93.44 202 ASP A CA 1
ATOM 1499 C C . ASP A 1 202 ? 11.258 -22.547 1.235 1 93.44 202 ASP A C 1
ATOM 1501 O O . ASP A 1 202 ? 10.414 -22.641 0.346 1 93.44 202 ASP A O 1
ATOM 1505 N N . VAL A 1 203 ? 12.586 -22.578 1.067 1 90.12 203 VAL A N 1
ATOM 1506 C CA . VAL A 1 203 ? 13.148 -22.938 -0.231 1 90.12 203 VAL A CA 1
ATOM 1507 C C . VAL A 1 203 ? 14.109 -24.109 -0.073 1 90.12 203 VAL A C 1
ATOM 1509 O O . VAL A 1 203 ? 14.648 -24.344 1.014 1 90.12 203 VAL A O 1
ATOM 1512 N N . ASP A 1 204 ? 14.125 -24.922 -1 1 84.69 204 ASP A N 1
ATOM 1513 C CA . ASP A 1 204 ? 15.133 -25.984 -1.111 1 84.69 204 ASP A CA 1
ATOM 1514 C C . ASP A 1 204 ? 16.016 -25.766 -2.342 1 84.69 204 ASP A C 1
ATOM 1516 O O . ASP A 1 204 ? 15.586 -26.031 -3.469 1 84.69 204 ASP A O 1
ATOM 1520 N N . THR A 1 205 ? 17.172 -25.234 -1.978 1 72.19 205 THR A N 1
ATOM 1521 C CA . THR A 1 205 ? 18.078 -24.953 -3.084 1 72.19 205 THR A CA 1
ATOM 1522 C C . THR A 1 205 ? 19.062 -26.109 -3.289 1 72.19 205 THR A C 1
ATOM 1524 O O . THR A 1 205 ? 19.469 -26.766 -2.326 1 72.19 205 THR A O 1
ATOM 1527 N N . ASN A 1 206 ? 19.031 -26.812 -4.281 1 60.88 206 ASN A N 1
ATOM 1528 C CA . ASN A 1 206 ? 20.094 -27.781 -4.52 1 60.88 206 ASN A CA 1
ATOM 1529 C C . ASN A 1 206 ? 21.469 -27.125 -4.496 1 60.88 206 ASN A C 1
ATOM 1531 O O . ASN A 1 206 ? 22.5 -27.812 -4.484 1 60.88 206 ASN A O 1
ATOM 1535 N N . SER A 1 207 ? 21.609 -25.828 -4.754 1 53.16 207 SER A N 1
ATOM 1536 C CA . SER A 1 207 ? 22.953 -25.266 -4.883 1 53.16 207 SER A CA 1
ATOM 1537 C C . SER A 1 207 ? 23.203 -24.188 -3.828 1 53.16 207 SER A C 1
ATOM 1539 O O . SER A 1 207 ? 22.281 -23.469 -3.432 1 53.16 207 SER A O 1
ATOM 1541 N N . ASP A 1 208 ? 24.25 -24.359 -3.002 1 48.12 208 ASP A N 1
ATOM 1542 C CA . ASP A 1 208 ? 24.812 -23.406 -2.049 1 48.12 208 ASP A CA 1
ATOM 1543 C C . ASP A 1 208 ? 24.688 -21.969 -2.568 1 48.12 208 ASP A C 1
ATOM 1545 O O . ASP A 1 208 ? 24.969 -21.016 -1.84 1 48.12 208 ASP A O 1
ATOM 1549 N N . ASN A 1 209 ? 24.469 -21.734 -3.814 1 49 209 ASN A N 1
ATOM 1550 C CA . ASN A 1 209 ? 24.75 -20.438 -4.449 1 49 209 ASN A CA 1
ATOM 1551 C C . ASN A 1 209 ? 23.484 -19.609 -4.59 1 49 209 ASN A C 1
ATOM 1553 O O . ASN A 1 209 ? 23.516 -18.5 -5.148 1 49 209 ASN A O 1
ATOM 1557 N N . VAL A 1 210 ? 22.391 -20 -4.328 1 50.69 210 VAL A N 1
ATOM 1558 C CA . VAL A 1 210 ? 21.203 -19.219 -4.68 1 50.69 210 VAL A CA 1
ATOM 1559 C C . VAL A 1 210 ? 21.141 -17.953 -3.826 1 50.69 210 VAL A C 1
ATOM 1561 O O . VAL A 1 210 ? 20.547 -16.953 -4.23 1 50.69 210 VAL A O 1
ATOM 1564 N N . SER A 1 211 ? 21.672 -18.047 -2.592 1 48.69 211 SER A N 1
ATOM 1565 C CA . SER A 1 211 ? 21.484 -16.953 -1.637 1 48.69 211 SER A CA 1
ATOM 1566 C C . SER A 1 211 ? 22 -15.633 -2.197 1 48.69 211 SER A C 1
ATOM 1568 O O . SER A 1 211 ? 21.625 -14.562 -1.716 1 48.69 211 SER A O 1
ATOM 1570 N N . ASP A 1 212 ? 22.938 -15.758 -3.131 1 47.06 212 ASP A N 1
ATOM 1571 C CA . ASP A 1 212 ? 23.734 -14.586 -3.471 1 47.06 212 ASP A CA 1
ATOM 1572 C C . ASP A 1 212 ? 22.969 -13.648 -4.406 1 47.06 212 ASP A C 1
ATOM 1574 O O . ASP A 1 212 ? 23.375 -12.5 -4.613 1 47.06 212 ASP A O 1
ATOM 1578 N N . ALA A 1 213 ? 22.172 -14.078 -5.301 1 41.5 213 ALA A N 1
ATOM 1579 C CA . ALA A 1 213 ? 21.906 -13.227 -6.457 1 41.5 213 ALA A CA 1
ATOM 1580 C C . ALA A 1 213 ? 21.125 -11.984 -6.055 1 41.5 213 ALA A C 1
ATOM 1582 O O . ALA A 1 213 ? 21.281 -10.922 -6.668 1 41.5 213 ALA A O 1
ATOM 1583 N N . ARG A 1 214 ? 20.203 -12.242 -5.125 1 49.94 214 ARG A N 1
ATOM 1584 C CA . ARG A 1 214 ? 19.5 -10.977 -4.984 1 49.94 214 ARG A CA 1
ATOM 1585 C C . ARG A 1 214 ? 19.5 -10.5 -3.535 1 49.94 214 ARG A C 1
ATOM 1587 O O . ARG A 1 214 ? 18.688 -9.664 -3.146 1 49.94 214 ARG A O 1
ATOM 1594 N N . GLY A 1 215 ? 20.547 -11.062 -2.824 1 51.66 215 GLY A N 1
ATOM 1595 C CA . GLY A 1 215 ? 20.516 -10.672 -1.423 1 51.66 215 GLY A CA 1
ATOM 1596 C C . GLY A 1 215 ? 19.312 -11.195 -0.678 1 51.66 215 GLY A C 1
ATOM 1597 O O . GLY A 1 215 ? 19.031 -10.758 0.442 1 51.66 215 GLY A O 1
ATOM 1598 N N . ALA A 1 216 ? 18.5 -11.883 -1.435 1 57.34 216 ALA A N 1
ATOM 1599 C CA . ALA A 1 216 ? 17.328 -12.43 -0.749 1 57.34 216 ALA A CA 1
ATOM 1600 C C . ALA A 1 216 ? 17.703 -13.664 0.066 1 57.34 216 ALA A C 1
ATOM 1602 O O . ALA A 1 216 ? 18.578 -14.438 -0.333 1 57.34 216 ALA A O 1
ATOM 1603 N N . SER A 1 217 ? 17.328 -13.594 1.422 1 62.38 217 SER A N 1
ATOM 1604 C CA . SER A 1 217 ? 17.578 -14.711 2.324 1 62.38 217 SER A CA 1
ATOM 1605 C C . SER A 1 217 ? 16.734 -15.922 1.959 1 62.38 217 SER A C 1
ATOM 1607 O O . SER A 1 217 ? 15.539 -15.797 1.709 1 62.38 217 SER A O 1
ATOM 1609 N N . ASP A 1 218 ? 17.312 -16.969 1.652 1 67.12 218 ASP A N 1
ATOM 1610 C CA . ASP A 1 218 ? 16.656 -18.234 1.351 1 67.12 218 ASP A CA 1
ATOM 1611 C C . ASP A 1 218 ? 16.297 -18.984 2.631 1 67.12 218 ASP A C 1
ATOM 1613 O O . ASP A 1 218 ? 15.969 -20.172 2.586 1 67.12 218 ASP A O 1
ATOM 1617 N N . ASP A 1 219 ? 16.281 -18.203 3.713 1 79.25 219 ASP A N 1
ATOM 1618 C CA . ASP A 1 219 ? 15.914 -18.844 4.973 1 79.25 219 ASP A CA 1
ATOM 1619 C C . ASP A 1 219 ? 14.398 -19.016 5.086 1 79.25 219 ASP A C 1
ATOM 1621 O O . ASP A 1 219 ? 13.641 -18.312 4.418 1 79.25 219 ASP A O 1
ATOM 1625 N N . ALA A 1 220 ? 14.117 -20.094 5.797 1 86.31 220 ALA A N 1
ATOM 1626 C CA . ALA A 1 220 ? 12.703 -20.25 6.137 1 86.31 220 ALA A CA 1
ATOM 1627 C C . ALA A 1 220 ? 12.156 -18.984 6.797 1 86.31 220 ALA A C 1
ATOM 1629 O O . ALA A 1 220 ? 12.898 -18.25 7.449 1 86.31 220 ALA A O 1
ATOM 1630 N N . ALA A 1 221 ? 10.875 -18.766 6.508 1 91.19 221 ALA A N 1
ATOM 1631 C CA . ALA A 1 221 ? 10.289 -17.547 7.051 1 91.19 221 ALA A CA 1
ATOM 1632 C C . ALA A 1 221 ? 8.891 -17.812 7.609 1 91.19 221 ALA A C 1
ATOM 1634 O O . ALA A 1 221 ? 8.125 -18.594 7.035 1 91.19 221 ALA A O 1
ATOM 1635 N N . TYR A 1 222 ? 8.617 -17.281 8.734 1 95.69 222 TYR A N 1
ATOM 1636 C CA . TYR A 1 222 ? 7.273 -17.094 9.266 1 95.69 222 TYR A CA 1
ATOM 1637 C C . TYR A 1 222 ? 6.758 -15.688 8.992 1 95.69 222 TYR A C 1
ATOM 1639 O O . TYR A 1 222 ? 7.418 -14.703 9.344 1 95.69 222 TYR A O 1
ATOM 1647 N N . VAL A 1 223 ? 5.633 -15.625 8.375 1 98.12 223 VAL A N 1
ATOM 1648 C CA . VAL A 1 223 ? 5.156 -14.328 7.914 1 98.12 223 VAL A CA 1
ATOM 1649 C C . VAL A 1 223 ? 3.738 -14.086 8.422 1 98.12 223 VAL A C 1
ATOM 1651 O O . VAL A 1 223 ? 2.881 -14.969 8.336 1 98.12 223 VAL A O 1
ATOM 1654 N N . LEU A 1 224 ? 3.535 -12.969 8.984 1 98.62 224 LEU A N 1
ATOM 1655 C CA . LEU A 1 224 ? 2.207 -12.477 9.328 1 98.62 224 LEU A CA 1
ATOM 1656 C C . LEU A 1 224 ? 1.765 -11.375 8.367 1 98.62 224 LEU A C 1
ATOM 1658 O O . LEU A 1 224 ? 2.527 -10.453 8.086 1 98.62 224 LEU A O 1
ATOM 1662 N N . THR A 1 225 ? 0.551 -11.508 7.816 1 98.69 225 THR A N 1
ATOM 1663 C CA . THR A 1 225 ? 0.016 -10.523 6.887 1 98.69 225 THR A CA 1
ATOM 1664 C C . THR A 1 225 ? -1.393 -10.102 7.293 1 98.69 225 THR A C 1
ATOM 1666 O O . THR A 1 225 ? -2.238 -10.945 7.586 1 98.69 225 THR A O 1
ATOM 1669 N N . VAL A 1 226 ? -1.611 -8.844 7.348 1 98.5 226 VAL A N 1
ATOM 1670 C CA . VAL A 1 226 ? -2.936 -8.258 7.508 1 98.5 226 VAL A CA 1
ATOM 1671 C C . VAL A 1 226 ? -3.34 -7.539 6.219 1 98.5 226 VAL A C 1
ATOM 1673 O O . VAL A 1 226 ? -2.574 -6.738 5.68 1 98.5 226 VAL A O 1
ATOM 1676 N N . SER A 1 227 ? -4.508 -7.852 5.754 1 98.38 227 SER A N 1
ATOM 1677 C CA . SER A 1 227 ? -4.883 -7.285 4.461 1 98.38 227 SER A CA 1
ATOM 1678 C C . SER A 1 227 ? -6.379 -7 4.391 1 98.38 227 SER A C 1
ATOM 1680 O O . SER A 1 227 ? -7.148 -7.488 5.223 1 98.38 227 SER A O 1
ATOM 1682 N N . LYS A 1 228 ? -6.734 -6.16 3.477 1 96.56 228 LYS A N 1
ATOM 1683 C CA . LYS A 1 228 ? -8.125 -5.84 3.168 1 96.56 228 LYS A CA 1
ATOM 1684 C C . LYS A 1 228 ? -8.305 -5.539 1.682 1 96.56 228 LYS A C 1
ATOM 1686 O O . LYS A 1 228 ? -7.453 -4.891 1.068 1 96.56 228 LYS A O 1
ATOM 1691 N N . SER A 1 229 ? -9.383 -6.117 1.184 1 89.56 229 SER A N 1
ATOM 1692 C CA . SER A 1 229 ? -9.719 -5.879 -0.217 1 89.56 229 SER A CA 1
ATOM 1693 C C . SER A 1 229 ? -11.039 -5.129 -0.351 1 89.56 229 SER A C 1
ATOM 1695 O O . SER A 1 229 ? -11.891 -5.203 0.535 1 89.56 229 SER A O 1
ATOM 1697 N N . LEU A 1 230 ? -11.109 -4.152 -1.384 1 70.19 230 LEU A N 1
ATOM 1698 C CA . LEU A 1 230 ? -12.383 -3.531 -1.732 1 70.19 230 LEU A CA 1
ATOM 1699 C C . LEU A 1 230 ? -12.812 -3.922 -3.145 1 70.19 230 LEU A C 1
ATOM 1701 O O . LEU A 1 230 ? -11.961 -4.188 -4 1 70.19 230 LEU A O 1
ATOM 1705 N N . MET B 1 1 ? -26.031 24.859 -8.898 1 23.86 1 MET B N 1
ATOM 1706 C CA . MET B 1 1 ? -24.922 24.094 -9.445 1 23.86 1 MET B CA 1
ATOM 1707 C C . MET B 1 1 ? -24.047 23.531 -8.328 1 23.86 1 MET B C 1
ATOM 1709 O O . MET B 1 1 ? -23.547 24.281 -7.488 1 23.86 1 MET B O 1
ATOM 1713 N N . LYS B 1 2 ? -24.188 22.219 -7.918 1 23.72 2 LYS B N 1
ATOM 1714 C CA . LYS B 1 2 ? -24 21.562 -6.625 1 23.72 2 LYS B CA 1
ATOM 1715 C C . LYS B 1 2 ? -22.531 21.234 -6.395 1 23.72 2 LYS B C 1
ATOM 1717 O O . LYS B 1 2 ? -21.875 20.656 -7.27 1 23.72 2 LYS B O 1
ATOM 1722 N N . LEU B 1 3 ? -21.766 22.047 -5.609 1 21.64 3 LEU B N 1
ATOM 1723 C CA . LEU B 1 3 ? -20.375 22.094 -5.152 1 21.64 3 LEU B CA 1
ATOM 1724 C C . LEU B 1 3 ? -19.969 20.75 -4.535 1 21.64 3 LEU B C 1
ATOM 1726 O O . LEU B 1 3 ? -20.562 20.312 -3.553 1 21.64 3 LEU B O 1
ATOM 1730 N N . LEU B 1 4 ? -19.547 19.875 -5.379 1 23.7 4 LEU B N 1
ATOM 1731 C CA . LEU B 1 4 ? -19.078 18.594 -4.859 1 23.7 4 LEU B CA 1
ATOM 1732 C C . LEU B 1 4 ? -17.844 18.781 -3.982 1 23.7 4 LEU B C 1
ATOM 1734 O O . LEU B 1 4 ? -16.781 19.203 -4.465 1 23.7 4 LEU B O 1
ATOM 1738 N N . LYS B 1 5 ? -17.875 19.156 -2.666 1 23.95 5 LYS B N 1
ATOM 1739 C CA . LYS B 1 5 ? -16.984 19.344 -1.526 1 23.95 5 LYS B CA 1
ATOM 1740 C C . LYS B 1 5 ? -16.141 18.094 -1.281 1 23.95 5 LYS B C 1
ATOM 1742 O O . LYS B 1 5 ? -16.672 17.047 -0.939 1 23.95 5 LYS B O 1
ATOM 1747 N N . THR B 1 6 ? -15.211 17.828 -2.064 1 25.88 6 THR B N 1
ATOM 1748 C CA . THR B 1 6 ? -14.359 16.656 -1.832 1 25.88 6 THR B CA 1
ATOM 1749 C C . THR B 1 6 ? -13.562 16.828 -0.54 1 25.88 6 THR B C 1
ATOM 1751 O O . THR B 1 6 ? -12.625 17.625 -0.479 1 25.88 6 THR B O 1
ATOM 1754 N N . THR B 1 7 ? -14.141 17.188 0.685 1 24.05 7 THR B N 1
ATOM 1755 C CA . THR B 1 7 ? -13.547 17.25 2.014 1 24.05 7 THR B CA 1
ATOM 1756 C C . THR B 1 7 ? -12.742 15.992 2.311 1 24.05 7 THR B C 1
ATOM 1758 O O . THR B 1 7 ? -13.211 14.883 2.059 1 24.05 7 THR B O 1
ATOM 1761 N N . ALA B 1 8 ? -11.43 16.031 2.283 1 28.38 8 ALA B N 1
ATOM 1762 C CA . ALA B 1 8 ? -10.57 15.109 3.021 1 28.38 8 ALA B CA 1
ATOM 1763 C C . ALA B 1 8 ? -11.164 14.789 4.387 1 28.38 8 ALA B C 1
ATOM 1765 O O . ALA B 1 8 ? -10.922 15.5 5.363 1 28.38 8 ALA B O 1
ATOM 1766 N N . VAL B 1 9 ? -12.531 14.734 4.57 1 26.77 9 VAL B N 1
ATOM 1767 C CA . VAL B 1 9 ? -13.258 14.68 5.836 1 26.77 9 VAL B CA 1
ATOM 1768 C C . VAL B 1 9 ? -12.773 13.492 6.664 1 26.77 9 VAL B C 1
ATOM 1770 O O . VAL B 1 9 ? -12.742 12.359 6.176 1 26.77 9 VAL B O 1
ATOM 1773 N N . ALA B 1 10 ? -11.828 13.75 7.73 1 30.77 10 ALA B N 1
ATOM 1774 C CA . ALA B 1 10 ? -11.938 12.906 8.922 1 30.77 10 ALA B CA 1
ATOM 1775 C C . ALA B 1 10 ? -13.383 12.445 9.133 1 30.77 10 ALA B C 1
ATOM 1777 O O . ALA B 1 10 ? -14.281 13.266 9.297 1 30.77 10 ALA B O 1
ATOM 1778 N N . GLY B 1 11 ? -13.898 11.508 8.391 1 30.78 11 GLY B N 1
ATOM 1779 C CA . GLY B 1 11 ? -15.195 11.008 8.828 1 30.78 11 GLY B CA 1
ATOM 1780 C C . GLY B 1 11 ? -15.367 11.047 10.336 1 30.78 11 GLY B C 1
ATOM 1781 O O . GLY B 1 11 ? -14.586 10.438 11.07 1 30.78 11 GLY B O 1
ATOM 1782 N N . LEU B 1 12 ? -15.828 12.195 10.836 1 27.95 12 LEU B N 1
ATOM 1783 C CA . LEU B 1 12 ? -16.438 12.18 12.156 1 27.95 12 LEU B CA 1
ATOM 1784 C C . LEU B 1 12 ? -17.219 10.891 12.375 1 27.95 12 LEU B C 1
ATOM 1786 O O . LEU B 1 12 ? -18.219 10.641 11.695 1 27.95 12 LEU B O 1
ATOM 1790 N N . LEU B 1 13 ? -16.578 9.836 12.906 1 31.64 13 LEU B N 1
ATOM 1791 C CA . LEU B 1 13 ? -17.312 8.766 13.555 1 31.64 13 LEU B CA 1
ATOM 1792 C C . LEU B 1 13 ? -18.391 9.328 14.469 1 31.64 13 LEU B C 1
ATOM 1794 O O . LEU B 1 13 ? -18.109 10.078 15.406 1 31.64 13 LEU B O 1
ATOM 1798 N N . VAL B 1 14 ? -19.562 9.836 14 1 30.09 14 VAL B N 1
ATOM 1799 C CA . VAL B 1 14 ? -20.703 10 14.891 1 30.09 14 VAL B CA 1
ATOM 1800 C C . VAL B 1 14 ? -20.828 8.766 15.789 1 30.09 14 VAL B C 1
ATOM 1802 O O . VAL B 1 14 ? -20.797 7.637 15.305 1 30.09 14 VAL B O 1
ATOM 1805 N N . ALA B 1 15 ? -20.734 8.992 17.219 1 30.17 15 ALA B N 1
ATOM 1806 C CA . ALA B 1 15 ? -20.891 8.133 18.391 1 30.17 15 ALA B CA 1
ATOM 1807 C C . ALA B 1 15 ? -22.297 7.539 18.438 1 30.17 15 ALA B C 1
ATOM 1809 O O . ALA B 1 15 ? -23.25 8.219 18.828 1 30.17 15 ALA B O 1
ATOM 1810 N N . SER B 1 16 ? -23.062 6.953 17.578 1 32.66 16 SER B N 1
ATOM 1811 C CA . SER B 1 16 ? -24.297 6.434 18.156 1 32.66 16 SER B CA 1
ATOM 1812 C C . SER B 1 16 ? -24 5.477 19.312 1 32.66 16 SER B C 1
ATOM 1814 O O . SER B 1 16 ? -22.938 4.855 19.359 1 32.66 16 SER B O 1
ATOM 1816 N N . SER B 1 17 ? -24.703 5.457 20.5 1 35.59 17 SER B N 1
ATOM 1817 C CA . SER B 1 17 ? -24.781 4.82 21.812 1 35.59 17 SER B CA 1
ATOM 1818 C C . SER B 1 17 ? -24.562 3.312 21.703 1 35.59 17 SER B C 1
ATOM 1820 O O . SER B 1 17 ? -24.562 2.609 22.719 1 35.59 17 SER B O 1
ATOM 1822 N N . ALA B 1 18 ? -25.203 2.535 20.797 1 39.47 18 ALA B N 1
ATOM 1823 C CA . ALA B 1 18 ? -25.297 1.085 20.953 1 39.47 18 ALA B CA 1
ATOM 1824 C C . ALA B 1 18 ? -23.906 0.459 21.047 1 39.47 18 ALA B C 1
ATOM 1826 O O . ALA B 1 18 ? -22.922 1.056 20.609 1 39.47 18 ALA B O 1
ATOM 1827 N N . ALA B 1 19 ? -23.5 -0.573 21.734 1 44.66 19 ALA B N 1
ATOM 1828 C CA . ALA B 1 19 ? -22.234 -1.253 21.969 1 44.66 19 ALA B CA 1
ATOM 1829 C C . ALA B 1 19 ? -21.312 -1.111 20.766 1 44.66 19 ALA B C 1
ATOM 1831 O O . ALA B 1 19 ? -21.578 -1.669 19.703 1 44.66 19 ALA B O 1
ATOM 1832 N N . SER B 1 20 ? -20.812 0.141 20.25 1 54.97 20 SER B N 1
ATOM 1833 C CA . SER B 1 20 ? -20.25 0.77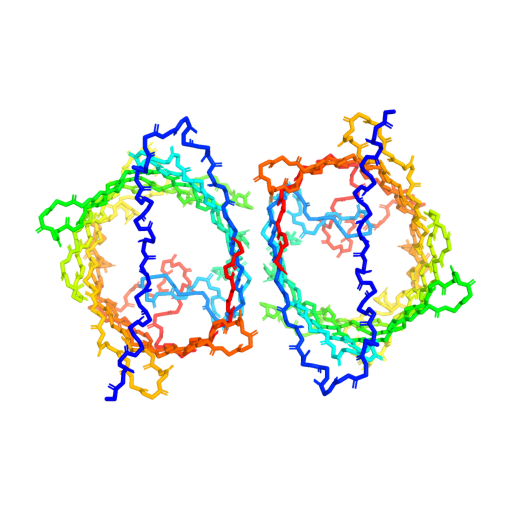2 19.062 1 54.97 20 SER B CA 1
ATOM 1834 C C . SER B 1 20 ? -19.078 -0.041 18.5 1 54.97 20 SER B C 1
ATOM 1836 O O . SER B 1 20 ? -18.078 -0.239 19.188 1 54.97 20 SER B O 1
ATOM 1838 N N . ALA B 1 21 ? -19.266 -0.981 17.797 1 76.44 21 ALA B N 1
ATOM 1839 C CA . ALA B 1 21 ? -18.406 -1.981 17.188 1 76.44 21 ALA B CA 1
ATOM 1840 C C . ALA B 1 21 ? -17.219 -1.323 16.469 1 76.44 21 ALA B C 1
ATOM 1842 O O . ALA B 1 21 ? -17.359 -0.25 15.883 1 76.44 21 ALA B O 1
ATOM 1843 N N . ILE B 1 22 ? -15.992 -1.601 16.969 1 91.69 22 ILE B N 1
ATOM 1844 C CA . ILE B 1 22 ? -14.75 -1.198 16.328 1 91.69 22 ILE B CA 1
ATOM 1845 C C . ILE B 1 22 ? -14.852 -1.4 14.812 1 91.69 22 ILE B C 1
ATOM 1847 O O . ILE B 1 22 ? -15.297 -2.455 14.352 1 91.69 22 ILE B O 1
ATOM 1851 N N . GLU B 1 23 ? -14.711 -0.299 14.125 1 94.19 23 GLU B N 1
ATOM 1852 C CA . GLU B 1 23 ? -14.68 -0.394 12.672 1 94.19 23 GLU B CA 1
ATOM 1853 C C . GLU B 1 23 ? -13.266 -0.235 12.133 1 94.19 23 GLU B C 1
ATOM 1855 O O . GLU B 1 23 ? -12.57 0.729 12.461 1 94.19 23 GLU B O 1
ATOM 1860 N N . ILE B 1 24 ? -12.836 -1.127 11.305 1 96.06 24 ILE B N 1
ATOM 1861 C CA . ILE B 1 24 ? -11.516 -1.06 10.68 1 96.06 24 ILE B CA 1
ATOM 1862 C C . ILE B 1 24 ? -11.664 -0.776 9.188 1 96.06 24 ILE B C 1
ATOM 1864 O O . ILE B 1 24 ? -12.375 -1.492 8.484 1 96.06 24 ILE B O 1
ATOM 1868 N N . SER B 1 25 ? -11.102 0.259 8.719 1 95.94 25 SER B N 1
ATOM 1869 C CA . SER B 1 25 ? -11.055 0.593 7.301 1 95.94 25 SER B CA 1
ATOM 1870 C C . SER B 1 25 ? -9.633 0.487 6.754 1 95.94 25 SER B C 1
ATOM 1872 O O . SER B 1 25 ? -8.672 0.437 7.523 1 95.94 25 SER B O 1
ATOM 1874 N N . GLY B 1 26 ? -9.523 0.32 5.418 1 96.62 26 GLY B N 1
ATOM 1875 C CA . GLY B 1 26 ? -8.242 0.317 4.727 1 96.62 26 GLY B CA 1
ATOM 1876 C C . GLY B 1 26 ? -8.172 1.336 3.604 1 96.62 26 GLY B C 1
ATOM 1877 O O . GLY B 1 26 ? -9.18 1.926 3.227 1 96.62 26 GLY B O 1
ATOM 1878 N N . ASN B 1 27 ? -7.055 1.595 3.129 1 97.5 27 ASN B N 1
ATOM 1879 C CA . ASN B 1 27 ? -6.832 2.445 1.965 1 97.5 27 ASN B CA 1
ATOM 1880 C C . ASN B 1 27 ? -5.578 2.035 1.201 1 97.5 27 ASN B C 1
ATOM 1882 O O . ASN B 1 27 ? -4.672 1.424 1.771 1 97.5 27 ASN B O 1
ATOM 1886 N N . VAL B 1 28 ? -5.547 2.395 -0.028 1 98.38 28 VAL B N 1
ATOM 1887 C CA . VAL B 1 28 ? -4.398 2.121 -0.883 1 98.38 28 VAL B CA 1
ATOM 1888 C C . VAL B 1 28 ? -4.223 3.256 -1.89 1 98.38 28 VAL B C 1
ATOM 1890 O O . VAL B 1 28 ? -5.203 3.855 -2.338 1 98.38 28 VAL B O 1
ATOM 1893 N N . ALA B 1 29 ? -2.973 3.494 -2.268 1 98.56 29 ALA B N 1
ATOM 1894 C CA . ALA B 1 29 ? -2.682 4.531 -3.256 1 98.56 29 ALA B CA 1
ATOM 1895 C C . ALA B 1 29 ? -1.42 4.195 -4.047 1 98.56 29 ALA B C 1
ATOM 1897 O O . ALA B 1 29 ? -0.47 3.629 -3.5 1 98.56 29 ALA B O 1
ATOM 1898 N N . LEU B 1 30 ? -1.443 4.512 -5.23 1 98.62 30 LEU B N 1
ATOM 1899 C CA . LEU B 1 30 ? -0.258 4.648 -6.07 1 98.62 30 LEU B CA 1
ATOM 1900 C C . LEU B 1 30 ? -0.02 6.105 -6.445 1 98.62 30 LEU B C 1
ATOM 1902 O O . LEU B 1 30 ? -0.943 6.797 -6.879 1 98.62 30 LEU B O 1
ATOM 1906 N N . THR B 1 31 ? 1.178 6.547 -6.258 1 98.5 31 THR B N 1
ATOM 1907 C CA . THR B 1 31 ? 1.517 7.938 -6.535 1 98.5 31 THR B CA 1
ATOM 1908 C C . THR B 1 31 ? 2.834 8.031 -7.305 1 98.5 31 THR B C 1
ATOM 1910 O O . THR B 1 31 ? 3.695 7.156 -7.176 1 98.5 31 THR B O 1
ATOM 1913 N N . THR B 1 32 ? 2.998 9.102 -8.031 1 97.75 32 THR B N 1
ATOM 1914 C CA . THR B 1 32 ? 4.203 9.242 -8.844 1 97.75 32 THR B CA 1
ATOM 1915 C C . THR B 1 32 ? 5.379 9.703 -7.984 1 97.75 32 THR B C 1
ATOM 1917 O O . THR B 1 32 ? 6.535 9.594 -8.398 1 97.75 32 THR B O 1
ATOM 1920 N N . ASP B 1 33 ? 5.07 10.25 -6.836 1 96.75 33 ASP B N 1
ATOM 1921 C CA . ASP B 1 33 ? 6.066 10.711 -5.875 1 96.75 33 ASP B CA 1
ATOM 1922 C C . ASP B 1 33 ? 5.465 10.812 -4.473 1 96.75 33 ASP B C 1
ATOM 1924 O O . ASP B 1 33 ? 4.352 11.312 -4.305 1 96.75 33 ASP B O 1
ATOM 1928 N N . TYR B 1 34 ? 6.176 10.297 -3.551 1 97.06 34 TYR B N 1
ATOM 1929 C CA . TYR B 1 34 ? 5.777 10.523 -2.166 1 97.06 34 TYR B CA 1
ATOM 1930 C C . TYR B 1 34 ? 6.34 11.836 -1.641 1 97.06 34 TYR B C 1
ATOM 1932 O O . TYR B 1 34 ? 7.551 11.969 -1.444 1 97.06 34 TYR B O 1
ATOM 1940 N N . ILE B 1 35 ? 5.391 12.766 -1.314 1 96.19 35 ILE B N 1
ATOM 1941 C CA . ILE B 1 35 ? 5.773 14.078 -0.802 1 96.19 35 ILE B CA 1
ATOM 1942 C C . ILE B 1 35 ? 5.359 14.203 0.662 1 96.19 35 ILE B C 1
ATOM 1944 O O . ILE B 1 35 ? 4.199 13.969 1.007 1 96.19 35 ILE B O 1
ATOM 1948 N N . TRP B 1 36 ? 6.273 14.539 1.46 1 94.88 36 TRP B N 1
ATOM 1949 C CA . TRP B 1 36 ? 6.031 14.82 2.871 1 94.88 36 TRP B CA 1
ATOM 1950 C C . TRP B 1 36 ? 6.543 16.203 3.242 1 94.88 36 TRP B C 1
ATOM 1952 O O . TRP B 1 36 ? 7.754 16.453 3.225 1 94.88 36 TRP B O 1
ATOM 1962 N N . ARG B 1 37 ? 5.559 17.062 3.568 1 92.81 37 ARG B N 1
ATOM 1963 C CA . ARG B 1 37 ? 5.855 18.453 3.912 1 92.81 37 ARG B CA 1
ATOM 1964 C C . ARG B 1 37 ? 6.703 19.109 2.832 1 92.81 37 ARG B C 1
ATOM 1966 O O . ARG B 1 37 ? 7.691 19.781 3.137 1 92.81 37 ARG B O 1
ATOM 1973 N N . GLY B 1 38 ? 6.312 18.766 1.674 1 92.75 38 GLY B N 1
ATOM 1974 C CA . GLY B 1 38 ? 6.887 19.406 0.501 1 92.75 38 GLY B CA 1
ATOM 1975 C C . GLY B 1 38 ? 8.117 18.688 -0.027 1 92.75 38 GLY B C 1
ATOM 1976 O O . GLY B 1 38 ? 8.609 19.016 -1.113 1 92.75 38 GLY B O 1
ATOM 1977 N N . MET B 1 39 ? 8.656 17.797 0.664 1 90.94 39 MET B N 1
ATOM 1978 C CA . MET B 1 39 ? 9.883 17.125 0.266 1 90.94 39 MET B CA 1
ATOM 1979 C C . MET B 1 39 ? 9.594 15.711 -0.237 1 90.94 39 MET B C 1
ATOM 1981 O O . MET B 1 39 ? 8.789 14.984 0.354 1 90.94 39 MET B O 1
ATOM 1985 N N . SER B 1 40 ? 10.305 15.383 -1.354 1 93.25 40 SER B N 1
ATOM 1986 C CA . SER B 1 40 ? 10.172 14.023 -1.875 1 93.25 40 SER B CA 1
ATOM 1987 C C . SER B 1 40 ? 10.789 13 -0.926 1 93.25 40 SER B C 1
ATOM 1989 O O . SER B 1 40 ? 11.914 13.18 -0.46 1 93.25 40 SER B O 1
ATOM 1991 N N . GLN B 1 41 ? 10.031 11.914 -0.705 1 92.88 41 GLN B N 1
ATOM 1992 C CA . GLN B 1 41 ? 10.523 10.82 0.123 1 92.88 41 GLN B CA 1
ATOM 1993 C C . GLN B 1 41 ? 10.93 9.625 -0.732 1 92.88 41 GLN B C 1
ATOM 1995 O O . GLN B 1 41 ? 11.352 8.594 -0.205 1 92.88 41 GLN B O 1
ATOM 2000 N N . THR B 1 42 ? 10.742 9.75 -2.031 1 93.12 42 THR B N 1
ATOM 2001 C CA . THR B 1 42 ? 11.102 8.656 -2.93 1 93.12 42 THR B CA 1
ATOM 2002 C C . THR B 1 42 ? 12.055 9.133 -4.02 1 93.12 42 THR B C 1
ATOM 2004 O O . THR B 1 42 ? 12.148 8.523 -5.082 1 93.12 42 THR B O 1
ATOM 2007 N N . ASP B 1 43 ? 12.594 10.312 -3.832 1 89.88 43 ASP B N 1
ATOM 2008 C CA . ASP B 1 43 ? 13.523 10.898 -4.789 1 89.88 43 ASP B CA 1
ATOM 2009 C C . ASP B 1 43 ? 12.906 10.992 -6.18 1 89.88 43 ASP B C 1
ATOM 2011 O O . ASP B 1 43 ? 13.531 10.609 -7.172 1 89.88 43 ASP B O 1
ATOM 2015 N N . GLY B 1 44 ? 11.625 11.375 -6.191 1 91.94 44 GLY B N 1
ATOM 2016 C CA . GLY B 1 44 ? 10.922 11.617 -7.438 1 91.94 44 GLY B CA 1
ATOM 2017 C C . GLY B 1 44 ? 10.367 10.352 -8.062 1 91.94 44 GLY B C 1
ATOM 2018 O O . GLY B 1 44 ? 9.836 10.383 -9.172 1 91.94 44 GLY B O 1
ATOM 2019 N N . SER B 1 45 ? 10.477 9.258 -7.414 1 93.31 45 SER B N 1
ATOM 2020 C CA . SER B 1 45 ? 10.016 7.98 -7.957 1 93.31 45 SER B CA 1
ATOM 2021 C C . SER B 1 45 ? 8.648 7.602 -7.398 1 93.31 45 SER B C 1
ATOM 2023 O O . SER B 1 45 ? 8.195 8.172 -6.406 1 93.31 45 SER B O 1
ATOM 2025 N N . PRO B 1 46 ? 8 6.645 -8.031 1 96.56 46 PRO B N 1
ATOM 2026 C CA . PRO B 1 46 ? 6.664 6.242 -7.582 1 96.56 46 PRO B CA 1
ATOM 2027 C C . PRO B 1 46 ? 6.68 5.551 -6.223 1 96.56 46 PRO B C 1
ATOM 2029 O O . PRO B 1 46 ? 7.719 5.047 -5.793 1 96.56 46 PRO B O 1
ATOM 2032 N N . ALA B 1 47 ? 5.469 5.551 -5.633 1 98.06 47 ALA B N 1
ATOM 2033 C CA . ALA B 1 47 ? 5.305 4.902 -4.332 1 98.06 47 ALA B CA 1
ATOM 2034 C C . ALA B 1 47 ? 3.963 4.184 -4.242 1 98.06 47 ALA B C 1
ATOM 2036 O O . ALA B 1 47 ? 2.967 4.641 -4.809 1 98.06 47 ALA B O 1
ATOM 2037 N N . ILE B 1 48 ? 3.912 3.066 -3.59 1 98.62 48 ILE B N 1
ATOM 2038 C CA . ILE B 1 48 ? 2.707 2.42 -3.078 1 98.62 48 ILE B CA 1
ATOM 2039 C C . ILE B 1 48 ? 2.496 2.809 -1.616 1 98.62 48 ILE B C 1
ATOM 2041 O O . ILE B 1 48 ? 3.436 2.777 -0.816 1 98.62 48 ILE B O 1
ATOM 2045 N N . GLN B 1 49 ? 1.285 3.184 -1.304 1 98.62 49 GLN B N 1
ATOM 2046 C CA . GLN B 1 49 ? 0.965 3.648 0.042 1 98.62 49 GLN B CA 1
ATOM 2047 C C . GLN B 1 49 ? -0.372 3.086 0.516 1 98.62 49 GLN B C 1
ATOM 2049 O O . GLN B 1 49 ? -1.226 2.73 -0.3 1 98.62 49 GLN B O 1
ATOM 2054 N N . GLY B 1 50 ? -0.489 3.016 1.834 1 98.38 50 GLY B N 1
ATOM 2055 C CA . GLY B 1 50 ? -1.764 2.592 2.393 1 98.38 50 GLY B CA 1
ATOM 2056 C C . GLY B 1 50 ? -1.66 2.131 3.834 1 98.38 50 GLY B C 1
ATOM 2057 O O . GLY B 1 50 ? -0.601 2.248 4.453 1 98.38 50 GLY B O 1
ATOM 2058 N N . GLY B 1 51 ? -2.824 1.679 4.297 1 97.94 51 GLY B N 1
ATOM 2059 C CA . GLY B 1 51 ? -2.859 1.233 5.684 1 97.94 51 GLY B CA 1
ATOM 2060 C C . GLY B 1 51 ? -4.266 1 6.199 1 97.94 51 GLY B C 1
ATOM 2061 O O . GLY B 1 51 ? -5.188 0.761 5.414 1 97.94 51 GLY B O 1
ATOM 2062 N N . PHE B 1 52 ? -4.277 1.026 7.5 1 97.94 52 PHE B N 1
ATOM 2063 C CA . PHE B 1 52 ? -5.512 0.688 8.195 1 97.94 52 PHE B CA 1
ATOM 2064 C C . PHE B 1 52 ? -5.812 1.709 9.289 1 97.94 52 PHE B C 1
ATOM 2066 O O . PHE B 1 52 ? -4.898 2.195 9.961 1 97.94 52 PHE B O 1
ATOM 2073 N N . ASP B 1 53 ? -7.07 1.895 9.492 1 97.62 53 ASP B N 1
ATOM 2074 C CA . ASP B 1 53 ? -7.555 2.76 10.562 1 97.62 53 ASP B CA 1
ATOM 2075 C C . ASP B 1 53 ? -8.633 2.064 11.383 1 97.62 53 ASP B C 1
ATOM 2077 O O . ASP B 1 53 ? -9.531 1.429 10.828 1 97.62 53 ASP B O 1
ATOM 2081 N N . ALA B 1 54 ? -8.547 2.236 12.633 1 97.56 54 ALA B N 1
ATOM 2082 C CA . ALA B 1 54 ? -9.57 1.747 13.555 1 97.56 54 ALA B CA 1
ATOM 2083 C C . ALA B 1 54 ? -10.32 2.904 14.203 1 97.56 54 ALA B C 1
ATOM 2085 O O . ALA B 1 54 ? -9.703 3.812 14.773 1 97.56 54 ALA B O 1
ATOM 2086 N N . ASP B 1 55 ? -11.578 2.82 14.102 1 97 55 ASP B N 1
ATOM 2087 C CA . ASP B 1 55 ? -12.484 3.727 14.797 1 97 55 ASP B CA 1
ATOM 2088 C C . ASP B 1 55 ? -13.188 3.018 15.945 1 97 55 ASP B C 1
ATOM 2090 O O . ASP B 1 55 ? -13.938 2.061 15.734 1 97 55 ASP B O 1
ATOM 2094 N N . PHE B 1 56 ? -13.047 3.59 17.078 1 96.62 56 PHE B N 1
ATOM 2095 C CA . PHE B 1 56 ? -13.562 2.885 18.234 1 96.62 56 PHE B CA 1
ATOM 2096 C C . PHE B 1 56 ? -14.938 3.412 18.625 1 96.62 56 PHE B C 1
ATOM 2098 O O . PHE B 1 56 ? -15.492 3.021 19.656 1 96.62 56 PHE B O 1
ATOM 2105 N N . GLY B 1 57 ? -15.445 4.375 17.906 1 94.94 57 GLY B N 1
ATOM 2106 C CA . GLY B 1 57 ? -16.828 4.824 18.062 1 94.94 57 GLY B CA 1
ATOM 2107 C C . GLY B 1 57 ? -16.984 5.93 19.078 1 94.94 57 GLY B C 1
ATOM 2108 O O . GLY B 1 57 ? -18.078 6.453 19.266 1 94.94 57 GLY B O 1
ATOM 2109 N N . ASN B 1 58 ? -15.953 6.266 19.766 1 95.62 58 ASN B N 1
ATOM 2110 C CA . ASN B 1 58 ? -16.016 7.285 20.797 1 95.62 58 ASN B CA 1
ATOM 2111 C C . ASN B 1 58 ? -15.047 8.43 20.531 1 95.62 58 ASN B C 1
ATOM 2113 O O . ASN B 1 58 ? -14.641 9.133 21.453 1 95.62 58 ASN B O 1
ATOM 2117 N N . GLY B 1 59 ? -14.656 8.492 19.281 1 97.06 59 GLY B N 1
ATOM 2118 C CA . GLY B 1 59 ? -13.711 9.531 18.906 1 97.06 59 GLY B CA 1
ATOM 2119 C C . GLY B 1 59 ? -12.266 9.055 18.891 1 97.06 59 GLY B C 1
ATOM 2120 O O . GLY B 1 59 ? -11.398 9.695 18.297 1 97.06 59 GLY B O 1
ATOM 2121 N N . ILE B 1 60 ? -11.984 7.98 19.641 1 98.31 60 ILE B N 1
ATOM 2122 C CA . ILE B 1 60 ? -10.633 7.426 19.688 1 98.31 60 ILE B CA 1
ATOM 2123 C C . ILE B 1 60 ? -10.359 6.656 18.391 1 98.31 60 ILE B C 1
ATOM 2125 O O . ILE B 1 60 ? -11.227 5.934 17.891 1 98.31 60 ILE B O 1
ATOM 2129 N N . TYR B 1 61 ? -9.234 6.875 17.891 1 98.31 61 TYR B N 1
ATOM 2130 C CA . TYR B 1 61 ? -8.828 6.152 16.703 1 98.31 61 TYR B CA 1
ATOM 2131 C C . TYR B 1 61 ? -7.371 5.719 16.781 1 98.31 61 TYR B C 1
ATOM 2133 O O . TYR B 1 61 ? -6.613 6.25 17.609 1 98.31 61 TYR B O 1
ATOM 2141 N N . ALA B 1 62 ? -7 4.746 16.047 1 98.69 62 ALA B N 1
ATOM 2142 C CA . ALA B 1 62 ? -5.629 4.285 15.852 1 98.69 62 ALA B CA 1
ATOM 2143 C C . ALA B 1 62 ? -5.422 3.764 14.438 1 98.69 62 ALA B C 1
ATOM 2145 O O . ALA B 1 62 ? -6.387 3.428 13.742 1 98.69 62 ALA B O 1
ATOM 2146 N N . GLY B 1 63 ? -4.18 3.773 14.062 1 98.38 63 GLY B N 1
ATOM 2147 C CA . GLY B 1 63 ? -3.957 3.291 12.711 1 98.38 63 GLY B CA 1
ATOM 2148 C C . GLY B 1 63 ? -2.492 3.041 12.398 1 98.38 63 GLY B C 1
ATOM 2149 O O . GLY B 1 63 ? -1.617 3.383 13.195 1 98.38 63 GLY B O 1
ATOM 2150 N N . ALA B 1 64 ? -2.305 2.389 11.297 1 98.62 64 ALA B N 1
ATOM 2151 C CA . ALA B 1 64 ? -1.001 2.133 10.695 1 98.62 64 ALA B CA 1
ATOM 2152 C C . ALA B 1 64 ? -1.006 2.484 9.211 1 98.62 64 ALA B C 1
ATOM 2154 O O . ALA B 1 64 ? -1.96 2.172 8.492 1 98.62 64 ALA B O 1
ATOM 2155 N N . TRP B 1 65 ? -0.062 3.18 8.828 1 98.56 65 TRP B N 1
ATOM 2156 C CA . TRP B 1 65 ? 0.114 3.598 7.441 1 98.56 65 TRP B CA 1
ATOM 2157 C C . TRP B 1 65 ? 1.543 3.346 6.973 1 98.56 65 TRP B C 1
ATOM 2159 O O . TRP B 1 65 ? 2.496 3.551 7.73 1 98.56 65 TRP B O 1
ATOM 2169 N N . GLY B 1 66 ? 1.694 2.871 5.703 1 98.44 66 GLY B N 1
ATOM 2170 C CA . GLY B 1 66 ? 3.033 2.621 5.191 1 98.44 66 GLY B CA 1
ATOM 2171 C C . GLY B 1 66 ? 3.234 3.123 3.773 1 98.44 66 GLY B C 1
ATOM 2172 O O . GLY B 1 66 ? 2.264 3.367 3.051 1 98.44 66 GLY B O 1
ATOM 2173 N N . SER B 1 67 ? 4.426 3.311 3.412 1 98.44 67 SER B N 1
ATOM 2174 C CA . SER B 1 67 ? 4.887 3.654 2.07 1 98.44 67 SER B CA 1
ATOM 2175 C C . SER B 1 67 ? 6.32 3.189 1.841 1 98.44 67 SER B C 1
ATOM 2177 O O . SER B 1 67 ? 7.113 3.113 2.783 1 98.44 67 SER B O 1
ATOM 2179 N N . ASN B 1 68 ? 6.629 2.918 0.546 1 96.81 68 ASN B N 1
ATOM 2180 C CA . ASN B 1 68 ? 8.055 2.85 0.253 1 96.81 68 ASN B CA 1
ATOM 2181 C C . ASN B 1 68 ? 8.703 4.23 0.303 1 96.81 68 ASN B C 1
ATOM 2183 O O . ASN B 1 68 ? 8.047 5.238 0.05 1 96.81 68 ASN B O 1
ATOM 2187 N N . VAL B 1 69 ? 9.992 4.195 0.592 1 94.12 69 VAL B N 1
ATOM 2188 C CA . VAL B 1 69 ? 10.797 5.41 0.563 1 94.12 69 VAL B CA 1
ATOM 2189 C C . VAL B 1 69 ? 12.125 5.133 -0.141 1 94.12 69 VAL B C 1
ATOM 2191 O O . VAL B 1 69 ? 12.508 3.975 -0.324 1 94.12 69 VAL B O 1
ATOM 2194 N N . ASP B 1 70 ? 12.719 6.191 -0.567 1 90.56 70 ASP B N 1
ATOM 2195 C CA . ASP B 1 70 ? 14.047 6.176 -1.184 1 90.56 70 ASP B CA 1
ATOM 2196 C C . ASP B 1 70 ? 14.797 7.469 -0.897 1 90.56 70 ASP B C 1
ATOM 2198 O O . ASP B 1 70 ? 14.547 8.5 -1.527 1 90.56 70 ASP B O 1
ATOM 2202 N N . PHE B 1 71 ? 15.758 7.348 -0.039 1 83.69 71 PHE B N 1
ATOM 2203 C CA . PHE B 1 71 ? 16.5 8.539 0.35 1 83.69 71 PHE B CA 1
ATOM 2204 C C . PHE B 1 71 ? 17.859 8.586 -0.354 1 83.69 71 PHE B C 1
ATOM 2206 O O . PHE B 1 71 ? 18.781 9.273 0.099 1 83.69 71 PHE B O 1
ATOM 2213 N N . GLY B 1 72 ? 17.969 7.734 -1.339 1 77.88 72 GLY B N 1
ATOM 2214 C CA . GLY B 1 72 ? 19.203 7.738 -2.123 1 77.88 72 GLY B CA 1
ATOM 2215 C C . GLY B 1 72 ? 20.078 6.527 -1.869 1 77.88 72 GLY B C 1
ATOM 2216 O O . GLY B 1 72 ? 19.734 5.664 -1.06 1 77.88 72 GLY B O 1
ATOM 2217 N N . SER B 1 73 ? 21.156 6.422 -2.594 1 72.75 73 SER B N 1
ATOM 2218 C CA . SER B 1 73 ? 21.969 5.211 -2.678 1 72.75 73 SER B CA 1
ATOM 2219 C C . SER B 1 73 ? 22.672 4.918 -1.352 1 72.75 73 SER B C 1
ATOM 2221 O O . SER B 1 73 ? 23.047 3.775 -1.079 1 72.75 73 SER B O 1
ATOM 2223 N N . ASP B 1 74 ? 22.781 5.836 -0.551 1 73.19 74 ASP B N 1
ATOM 2224 C CA . ASP B 1 74 ? 23.5 5.609 0.699 1 73.19 74 ASP B CA 1
ATOM 2225 C C . ASP B 1 74 ? 22.531 5.312 1.843 1 73.19 74 ASP B C 1
ATOM 2227 O O . ASP B 1 74 ? 22.922 5.258 3.006 1 73.19 74 ASP B O 1
ATOM 2231 N N . SER B 1 75 ? 21.312 5.141 1.425 1 76.44 75 SER B N 1
ATOM 2232 C CA . SER B 1 75 ? 20.328 4.91 2.477 1 76.44 75 SER B CA 1
ATOM 2233 C C . SER B 1 75 ? 19.75 3.5 2.395 1 76.44 75 SER B C 1
ATOM 2235 O O . SER B 1 75 ? 19.562 2.963 1.301 1 76.44 75 SER B O 1
ATOM 2237 N N . ASP B 1 76 ? 19.484 2.965 3.572 1 78.94 76 ASP B N 1
ATOM 2238 C CA . ASP B 1 76 ? 18.953 1.608 3.641 1 78.94 76 ASP B CA 1
ATOM 2239 C C . ASP B 1 76 ? 17.438 1.621 3.809 1 78.94 76 ASP B C 1
ATOM 2241 O O . ASP B 1 76 ? 16.797 0.566 3.812 1 78.94 76 ASP B O 1
ATOM 2245 N N . GLU B 1 77 ? 16.922 2.754 3.961 1 84.44 77 GLU B N 1
ATOM 2246 C CA . GLU B 1 77 ? 15.484 2.834 4.184 1 84.44 77 GLU B CA 1
ATOM 2247 C C . GLU B 1 77 ? 14.711 2.527 2.902 1 84.44 77 GLU B C 1
ATOM 2249 O O . GLU B 1 77 ? 14.977 3.117 1.853 1 84.44 77 GLU B O 1
ATOM 2254 N N . SER B 1 78 ? 13.82 1.639 3.023 1 91.56 78 SER B N 1
ATOM 2255 C CA . SER B 1 78 ? 12.992 1.346 1.857 1 91.56 78 SER B CA 1
ATOM 2256 C C . SER B 1 78 ? 11.508 1.398 2.205 1 91.56 78 SER B C 1
ATOM 2258 O O . SER B 1 78 ? 10.656 1.278 1.324 1 91.56 78 SER B O 1
ATOM 2260 N N . MET B 1 79 ? 11.227 1.608 3.516 1 95 79 MET B N 1
ATOM 2261 C CA . MET B 1 79 ? 9.828 1.695 3.941 1 95 79 MET B CA 1
ATOM 2262 C C . MET B 1 79 ? 9.68 2.639 5.129 1 95 79 MET B C 1
ATOM 2264 O O . MET B 1 79 ? 10.555 2.686 6 1 95 79 MET B O 1
ATOM 2268 N N . GLU B 1 80 ? 8.602 3.295 5.117 1 95.5 80 GLU B N 1
ATOM 2269 C CA . GLU B 1 80 ? 8.117 4.023 6.285 1 95.5 80 GLU B CA 1
ATOM 2270 C C . GLU B 1 80 ? 6.832 3.41 6.824 1 95.5 80 GLU B C 1
ATOM 2272 O O . GLU B 1 80 ? 5.934 3.062 6.051 1 95.5 80 GLU B O 1
ATOM 2277 N N . LEU B 1 81 ? 6.84 3.227 8.102 1 97.62 81 LEU B N 1
ATOM 2278 C CA . LEU B 1 81 ? 5.645 2.787 8.805 1 97.62 81 LEU B CA 1
ATOM 2279 C C . LEU B 1 81 ? 5.242 3.803 9.875 1 97.62 81 LEU B C 1
ATOM 2281 O O . LEU B 1 81 ? 5.996 4.059 10.812 1 97.62 81 LEU B O 1
ATOM 2285 N N . ASP B 1 82 ? 4.094 4.312 9.703 1 97.75 82 ASP B N 1
ATOM 2286 C CA . ASP B 1 82 ? 3.551 5.25 10.68 1 97.75 82 ASP B CA 1
ATOM 2287 C C . ASP B 1 82 ? 2.5 4.578 11.562 1 97.75 82 ASP B C 1
ATOM 2289 O O . ASP B 1 82 ? 1.517 4.035 11.055 1 97.75 82 ASP B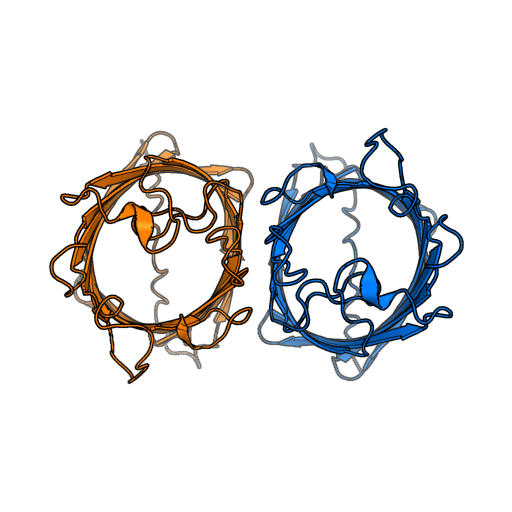 O 1
ATOM 2293 N N . LEU B 1 83 ? 2.76 4.668 12.828 1 98.25 83 LEU B N 1
ATOM 2294 C CA . LEU B 1 83 ? 1.771 4.25 13.82 1 98.25 83 LEU B CA 1
ATOM 2295 C C . LEU B 1 83 ? 1.204 5.457 14.555 1 98.25 83 LEU B C 1
ATOM 2297 O O . LEU B 1 83 ? 1.958 6.301 15.047 1 98.25 83 LEU B O 1
ATOM 2301 N N . TYR B 1 84 ? -0.126 5.523 14.656 1 98.31 84 TYR B N 1
ATOM 2302 C CA . TYR B 1 84 ? -0.7 6.715 15.273 1 98.31 84 TYR B CA 1
ATOM 2303 C C . TYR B 1 84 ? -1.97 6.367 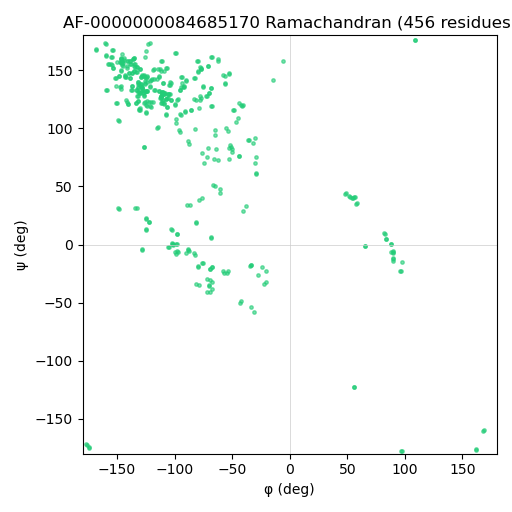16.047 1 98.31 84 TYR B C 1
ATOM 2305 O O . TYR B 1 84 ? -2.586 5.328 15.805 1 98.31 84 TYR B O 1
ATOM 2313 N N . ALA B 1 85 ? -2.275 7.203 16.891 1 98.75 85 ALA B N 1
ATOM 2314 C CA . ALA B 1 85 ? -3.502 7.164 17.672 1 98.75 85 ALA B CA 1
ATOM 2315 C C . ALA B 1 85 ? -3.889 8.562 18.156 1 98.75 85 ALA B C 1
ATOM 2317 O O . ALA B 1 85 ? -3.043 9.461 18.219 1 98.75 85 ALA B O 1
ATOM 2318 N N . GLY B 1 86 ? -5.184 8.672 18.391 1 98.75 86 GLY B N 1
ATOM 2319 C CA . GLY B 1 86 ? -5.664 9.977 18.828 1 98.75 86 GLY B CA 1
ATOM 2320 C C . GLY B 1 86 ? -7.148 9.984 19.141 1 98.75 86 GLY B C 1
ATOM 2321 O O . GLY B 1 86 ? -7.766 8.93 19.281 1 98.75 86 GLY B O 1
ATOM 2322 N N . TRP B 1 87 ? -7.566 11.211 19.359 1 98.69 87 TRP B N 1
ATOM 2323 C CA . TRP B 1 87 ? -8.977 11.492 19.594 1 98.69 87 TRP B CA 1
ATOM 2324 C C . TRP B 1 87 ? -9.445 12.656 18.719 1 98.69 87 TRP B C 1
ATOM 2326 O O . TRP B 1 87 ? -8.766 13.688 18.641 1 98.69 87 TRP B O 1
ATOM 2336 N N . ALA B 1 88 ? -10.555 12.445 18.172 1 98.38 88 ALA B N 1
ATOM 2337 C CA . ALA B 1 88 ? -11.164 13.508 17.375 1 98.38 88 ALA B CA 1
ATOM 2338 C C . ALA B 1 88 ? -12.617 13.742 17.797 1 98.38 88 ALA B C 1
ATOM 2340 O O . ALA B 1 88 ? -13.336 12.789 18.109 1 98.38 88 ALA B O 1
ATOM 2341 N N . GLY B 1 89 ? -13.016 14.992 17.75 1 97.5 89 GLY B N 1
ATOM 2342 C CA . GLY B 1 89 ? -14.375 15.391 18.094 1 97.5 89 GLY B CA 1
ATOM 2343 C C . GLY B 1 89 ? -14.758 16.75 17.531 1 97.5 89 GLY B C 1
ATOM 2344 O O . GLY B 1 89 ? -13.945 17.406 16.891 1 97.5 89 GLY B O 1
ATOM 2345 N N . GLU B 1 90 ? -16 17.031 17.719 1 96.5 90 GLU B N 1
ATOM 2346 C CA . GLU B 1 90 ? -16.516 18.328 17.281 1 96.5 90 GLU B CA 1
ATOM 2347 C C . GLU B 1 90 ? -17.281 19.031 18.391 1 96.5 90 GLU B C 1
ATOM 2349 O O . GLU B 1 90 ? -18.062 18.406 19.109 1 96.5 90 GLU B O 1
ATOM 2354 N N . PHE B 1 91 ? -16.953 20.312 18.453 1 96.19 91 PHE B N 1
ATOM 2355 C CA . PHE B 1 91 ? -17.641 21.172 19.422 1 96.19 91 PHE B CA 1
ATOM 2356 C C . PHE B 1 91 ? -18.141 22.438 18.734 1 96.19 91 PHE B C 1
ATOM 2358 O O . PHE B 1 91 ? -17.344 23.297 18.344 1 96.19 91 PHE B O 1
ATOM 2365 N N . ASN B 1 92 ? -19.516 22.594 18.703 1 95.38 92 ASN B N 1
ATOM 2366 C CA . ASN B 1 92 ? -20.141 23.797 18.156 1 95.38 92 ASN B CA 1
ATOM 2367 C C . ASN B 1 92 ? -19.547 24.172 16.797 1 95.38 92 ASN B C 1
ATOM 2369 O O . ASN B 1 92 ? -19.141 25.328 16.594 1 95.38 92 ASN B O 1
ATOM 2373 N N . GLY B 1 93 ? -19.359 23.203 15.992 1 94.88 93 GLY B N 1
ATOM 2374 C CA . GLY B 1 93 ? -18.906 23.438 14.633 1 94.88 93 GLY B CA 1
ATOM 2375 C C . GLY B 1 93 ? -17.406 23.438 14.5 1 94.88 93 GLY B C 1
ATOM 2376 O O . GLY B 1 93 ? -16.875 23.594 13.398 1 94.88 93 GLY B O 1
ATOM 2377 N N . VAL B 1 94 ? -16.719 23.375 15.602 1 97.56 94 VAL B N 1
ATOM 2378 C CA . VAL B 1 94 ? -15.258 23.328 15.578 1 97.56 94 VAL B CA 1
ATOM 2379 C C . VAL B 1 94 ? -14.781 21.891 15.758 1 97.56 94 VAL B C 1
ATOM 2381 O O . VAL B 1 94 ? -15.117 21.234 16.75 1 97.56 94 VAL B O 1
ATOM 2384 N N . GLY B 1 95 ? -14.086 21.453 14.789 1 98.31 95 GLY B N 1
ATOM 2385 C CA . GLY B 1 95 ? -13.461 20.156 14.93 1 98.31 95 GLY B CA 1
ATOM 2386 C C . GLY B 1 95 ? -12.156 20.203 15.703 1 98.31 95 GLY B C 1
ATOM 2387 O O . GLY B 1 95 ? -11.375 21.141 15.555 1 98.31 95 GLY B O 1
ATOM 2388 N N . VAL B 1 96 ? -11.961 19.156 16.484 1 98.44 96 VAL B N 1
ATOM 2389 C CA . VAL B 1 96 ? -10.727 19.016 17.25 1 98.44 96 VAL B CA 1
ATOM 2390 C C . VAL B 1 96 ? -10.117 17.641 17.016 1 98.44 96 VAL B C 1
ATOM 2392 O O . VAL B 1 96 ? -10.828 16.641 16.953 1 98.44 96 VAL B O 1
ATOM 2395 N N . ASP B 1 97 ? -8.844 17.641 16.875 1 98.69 97 ASP B N 1
ATOM 2396 C CA . ASP B 1 97 ? -8.094 16.406 16.719 1 98.69 97 ASP B CA 1
ATOM 2397 C C . ASP B 1 97 ? -6.777 16.453 17.484 1 98.69 97 ASP B C 1
ATOM 2399 O O . ASP B 1 97 ? -5.938 17.328 17.25 1 98.69 97 ASP B O 1
ATOM 2403 N N . ILE B 1 98 ? -6.613 15.539 18.391 1 98.62 98 ILE B N 1
ATOM 2404 C CA . ILE B 1 98 ? -5.379 15.43 19.156 1 98.62 98 ILE B CA 1
ATOM 2405 C C . ILE B 1 98 ? -4.824 14.008 19.047 1 98.62 98 ILE B C 1
ATOM 2407 O O . ILE B 1 98 ? -5.586 13.039 19.047 1 98.62 98 ILE B O 1
ATOM 2411 N N . GLY B 1 99 ? -3.496 13.953 18.891 1 98.38 99 GLY B N 1
ATOM 2412 C CA . GLY B 1 99 ? -2.949 12.609 18.766 1 98.38 99 GLY B CA 1
ATOM 2413 C C . GLY B 1 99 ? -1.434 12.578 18.719 1 98.38 99 GLY B C 1
ATOM 2414 O O . GLY B 1 99 ? -0.783 13.586 19.016 1 98.38 99 GLY B O 1
ATOM 2415 N N . ALA B 1 100 ? -0.934 11.375 18.5 1 97.81 100 ALA B N 1
ATOM 2416 C CA . ALA B 1 100 ? 0.496 11.133 18.344 1 97.81 100 ALA B CA 1
ATOM 2417 C C . ALA B 1 100 ? 0.76 10.203 17.156 1 97.81 100 ALA B C 1
ATOM 2419 O O . ALA B 1 100 ? -0.087 9.383 16.797 1 97.81 100 ALA B O 1
ATOM 2420 N N . VAL B 1 101 ? 1.875 10.406 16.578 1 96.62 101 VAL B N 1
ATOM 2421 C CA . VAL B 1 101 ? 2.303 9.547 15.484 1 96.62 101 VAL B CA 1
ATOM 2422 C C . VAL B 1 101 ? 3.783 9.211 15.633 1 96.62 101 VAL B C 1
ATOM 2424 O O . VAL B 1 101 ? 4.594 10.078 15.969 1 96.62 101 VAL B O 1
ATOM 2427 N N . HIS B 1 102 ? 4.078 7.961 15.484 1 95 102 HIS B N 1
ATOM 2428 C CA . HIS B 1 102 ? 5.449 7.461 15.445 1 95 102 HIS B CA 1
ATOM 2429 C C . HIS B 1 102 ? 5.844 7.055 14.031 1 95 102 HIS B C 1
ATOM 2431 O O . HIS B 1 102 ? 5.195 6.203 13.422 1 95 102 HIS B O 1
ATOM 2437 N N . TYR B 1 103 ? 6.828 7.711 13.539 1 94.44 103 TYR B N 1
ATOM 2438 C CA . TYR B 1 103 ? 7.398 7.379 12.234 1 94.44 103 TYR B CA 1
ATOM 2439 C C . TYR B 1 103 ? 8.539 6.379 12.383 1 94.44 103 TYR B C 1
ATOM 2441 O O . TYR B 1 103 ? 9.602 6.715 12.898 1 94.44 103 TYR B O 1
ATOM 2449 N N . ALA B 1 104 ? 8.289 5.176 11.812 1 93.56 104 ALA B N 1
ATOM 2450 C CA . ALA B 1 104 ? 9.297 4.121 11.875 1 93.56 104 ALA B CA 1
ATOM 2451 C C . ALA B 1 104 ? 9.836 3.791 10.484 1 93.56 104 ALA B C 1
ATOM 2453 O O . ALA B 1 104 ? 9.117 3.912 9.492 1 93.56 104 ALA B O 1
ATOM 2454 N N . TY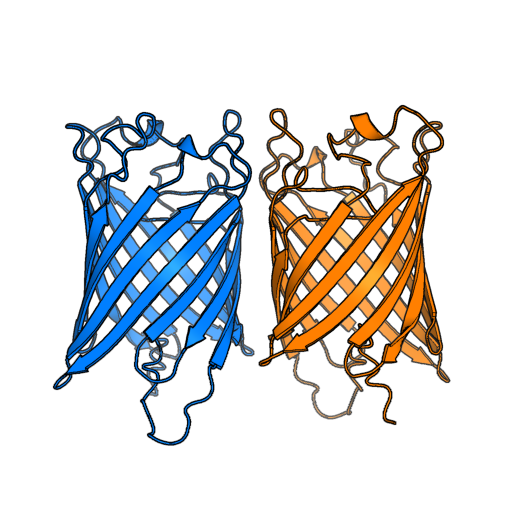R B 1 105 ? 11.023 3.367 10.438 1 92.75 105 TYR B N 1
ATOM 2455 C CA . TYR B 1 105 ? 11.672 2.877 9.227 1 92.75 105 TYR B CA 1
ATOM 2456 C C . TYR B 1 105 ? 12.258 1.486 9.445 1 92.75 105 TYR B C 1
ATOM 2458 O O . TYR B 1 105 ? 13.477 1.331 9.562 1 92.75 105 TYR B O 1
ATOM 2466 N N . PRO B 1 106 ? 11.484 0.518 9.305 1 91.56 106 PRO B N 1
ATOM 2467 C CA . PRO B 1 106 ? 11.836 -0.823 9.781 1 91.56 106 PRO B CA 1
ATOM 2468 C C . PRO B 1 106 ? 12.961 -1.456 8.969 1 91.56 106 PRO B C 1
ATOM 2470 O O . PRO B 1 106 ? 13.562 -2.443 9.406 1 91.56 106 PRO B O 1
ATOM 2473 N N . THR B 1 107 ? 13.164 -1.006 7.812 1 84.38 107 THR B N 1
ATOM 2474 C CA . THR B 1 107 ? 14.211 -1.611 6.992 1 84.38 107 THR B CA 1
ATOM 2475 C C . THR B 1 107 ? 15.578 -1.044 7.355 1 84.38 107 THR B C 1
ATOM 2477 O O . THR B 1 107 ? 16.609 -1.487 6.828 1 84.38 107 THR B O 1
ATOM 2480 N N . SER B 1 108 ? 15.492 -0.107 8.102 1 79.5 108 SER B N 1
ATOM 2481 C CA . SER B 1 108 ? 16.734 0.471 8.602 1 79.5 108 SER B CA 1
ATOM 2482 C C . SER B 1 108 ? 16.797 0.426 10.125 1 79.5 108 SER B C 1
ATOM 2484 O O . SER B 1 108 ? 15.891 -0.096 10.773 1 79.5 108 SER B O 1
ATOM 2486 N N . GLY B 1 109 ? 17.953 0.795 10.766 1 69.25 109 GLY B N 1
ATOM 2487 C CA . GLY B 1 109 ? 18.047 0.896 12.211 1 69.25 109 GLY B CA 1
ATOM 2488 C C . GLY B 1 109 ? 17.125 1.947 12.805 1 69.25 109 GLY B C 1
ATOM 2489 O O . GLY B 1 109 ? 16.484 2.695 12.07 1 69.25 109 GLY B O 1
ATOM 2490 N N . THR B 1 110 ? 16.812 1.889 14.047 1 68.38 110 THR B N 1
ATOM 2491 C CA . THR B 1 110 ? 15.852 2.725 14.766 1 68.38 110 THR B CA 1
ATOM 2492 C C . THR B 1 110 ? 16.359 4.156 14.883 1 68.38 110 THR B C 1
ATOM 2494 O O . THR B 1 110 ? 15.648 5.043 15.352 1 68.38 110 THR B O 1
ATOM 2497 N N . GLU B 1 111 ? 17.422 4.414 14.273 1 71.31 111 GLU B N 1
ATOM 2498 C CA . GLU B 1 111 ? 18.047 5.727 14.469 1 71.31 111 GLU B CA 1
ATOM 2499 C C . GLU B 1 111 ? 17.297 6.805 13.688 1 71.31 111 GLU B C 1
ATOM 2501 O O . GLU B 1 111 ? 17.391 7.992 14.008 1 71.31 111 GLU B O 1
ATOM 2506 N N . THR B 1 112 ? 16.484 6.41 12.758 1 77.94 112 THR B N 1
ATOM 2507 C CA . THR B 1 112 ? 15.781 7.379 11.922 1 77.94 112 THR B CA 1
ATOM 2508 C C . THR B 1 112 ? 14.344 7.559 12.383 1 77.94 112 THR B C 1
ATOM 2510 O O . THR B 1 112 ? 13.641 8.461 11.914 1 77.94 112 THR B O 1
ATOM 2513 N N . ASP B 1 113 ? 13.953 6.875 13.414 1 86.88 113 ASP B N 1
ATOM 2514 C CA . ASP B 1 113 ? 12.57 6.965 13.875 1 86.88 113 ASP B CA 1
ATOM 2515 C C . ASP B 1 113 ? 12.336 8.258 14.656 1 86.88 113 ASP B C 1
ATOM 2517 O O . ASP B 1 113 ? 13.258 8.797 15.266 1 86.88 113 ASP B O 1
ATOM 2521 N N . PHE B 1 114 ? 11.102 8.758 14.625 1 87.44 114 PHE B N 1
ATOM 2522 C CA . PHE B 1 114 ? 10.742 9.891 15.469 1 87.44 114 PHE B CA 1
ATOM 2523 C C . PHE B 1 114 ? 9.242 9.898 15.742 1 87.44 114 PHE B C 1
ATOM 2525 O O . PHE B 1 114 ? 8.477 9.188 15.086 1 87.44 114 PHE B O 1
ATOM 2532 N N . THR B 1 115 ? 8.914 10.625 16.781 1 92.38 115 THR B N 1
ATOM 2533 C CA . THR B 1 115 ? 7.523 10.734 17.219 1 92.38 115 THR B CA 1
ATOM 2534 C C . THR B 1 115 ? 7.086 12.195 17.281 1 92.38 115 THR B C 1
ATOM 2536 O O . THR B 1 115 ? 7.852 13.055 17.719 1 92.38 115 THR B O 1
ATOM 2539 N N . GLU B 1 116 ? 5.875 12.414 16.859 1 93.56 116 GLU B N 1
ATOM 2540 C CA . GLU B 1 116 ? 5.25 13.727 17.016 1 93.56 116 GLU B CA 1
ATOM 2541 C C . GLU B 1 116 ? 3.9 13.617 17.719 1 93.56 116 GLU B C 1
ATOM 2543 O O . GLU B 1 116 ? 3.182 12.633 17.547 1 93.56 116 GLU B O 1
ATOM 2548 N N . VAL B 1 117 ? 3.652 14.641 18.5 1 96.19 117 VAL B N 1
ATOM 2549 C CA . VAL B 1 117 ? 2.291 14.852 18.984 1 96.19 117 VAL B CA 1
ATOM 2550 C C . VAL B 1 117 ? 1.66 16.031 18.266 1 96.19 117 VAL B C 1
ATOM 2552 O O . VAL B 1 117 ? 2.365 16.938 17.781 1 96.19 117 VAL B O 1
ATOM 2555 N N . TYR B 1 118 ? 0.341 16 18.156 1 97.06 118 TYR B N 1
ATOM 2556 C CA . TYR B 1 118 ? -0.268 17.094 17.406 1 97.06 118 TYR B CA 1
ATOM 2557 C C . TYR B 1 118 ? -1.62 17.469 17.984 1 97.06 118 TYR B C 1
ATOM 2559 O O . TYR B 1 118 ? -2.25 16.672 18.688 1 97.06 118 TYR B O 1
ATOM 2567 N N . VAL B 1 119 ? -1.98 18.688 17.719 1 98.06 119 VAL B N 1
ATOM 2568 C CA . VAL B 1 119 ? -3.293 19.266 18 1 98.06 119 VAL B CA 1
ATOM 2569 C C . VAL B 1 119 ? -3.809 19.984 16.75 1 98.06 119 VAL B C 1
ATOM 2571 O O . VAL B 1 119 ? -3.104 20.812 16.172 1 98.06 119 VAL B O 1
ATOM 2574 N N . GLY B 1 120 ? -5.012 19.625 16.391 1 98.5 120 GLY B N 1
ATOM 2575 C CA . GLY B 1 120 ? -5.609 20.219 15.203 1 98.5 120 GLY B CA 1
ATOM 2576 C C . GLY B 1 120 ? -6.992 20.797 15.461 1 98.5 120 GLY B C 1
ATOM 2577 O O . GLY B 1 120 ? -7.77 20.219 16.234 1 98.5 120 GLY B O 1
ATOM 2578 N N . LEU B 1 121 ? -7.25 21.875 14.773 1 98.5 121 LEU B N 1
ATOM 2579 C CA . LEU B 1 121 ? -8.562 22.516 14.758 1 98.5 121 LEU B CA 1
ATOM 2580 C C . LEU B 1 121 ? -9.078 22.656 13.328 1 98.5 121 LEU B C 1
ATOM 2582 O O . LEU B 1 121 ? -8.297 22.906 12.406 1 98.5 121 LEU B O 1
ATOM 2586 N N . SER B 1 122 ? -10.367 22.484 13.219 1 98.19 122 SER B N 1
ATOM 2587 C CA . SER B 1 122 ? -10.984 22.734 11.922 1 98.19 122 SER B CA 1
ATOM 2588 C C . SER B 1 122 ? -12.312 23.469 12.078 1 98.19 122 SER B C 1
ATOM 2590 O O . SER B 1 122 ? -13.047 23.25 13.039 1 98.19 122 SER B O 1
ATOM 2592 N N . MET B 1 123 ? -12.555 24.344 11.156 1 97.5 123 MET B N 1
ATOM 2593 C CA . MET B 1 123 ? -13.797 25.109 11.086 1 97.5 123 MET B CA 1
ATOM 2594 C C . MET B 1 123 ? -14.125 25.469 9.641 1 97.5 123 MET B C 1
ATOM 2596 O O . MET B 1 123 ? -13.375 26.203 8.992 1 97.5 123 MET B O 1
ATOM 2600 N N . GLY B 1 124 ? -15.336 25.031 9.18 1 96.12 124 GLY B N 1
ATOM 2601 C CA . GLY B 1 124 ? -15.664 25.25 7.781 1 96.12 124 GLY B CA 1
ATOM 2602 C C . GLY B 1 124 ? -14.633 24.672 6.832 1 96.12 124 GLY B C 1
ATOM 2603 O O . GLY B 1 124 ? -14.281 23.484 6.926 1 96.12 124 GLY B O 1
ATOM 2604 N N . PRO B 1 125 ? -14.086 25.594 5.965 1 96.69 125 PRO B N 1
ATOM 2605 C CA . PRO B 1 125 ? -13.148 25.078 4.961 1 96.69 125 PRO B CA 1
ATOM 2606 C C . PRO B 1 125 ? -11.711 25.047 5.457 1 96.69 125 PRO B C 1
ATOM 2608 O O . PRO B 1 125 ? -10.812 24.594 4.738 1 96.69 125 PRO B O 1
ATOM 2611 N N . ALA B 1 126 ? -11.5 25.562 6.629 1 98.06 126 ALA B N 1
ATOM 2612 C CA . ALA B 1 126 ? -10.125 25.75 7.062 1 98.06 126 ALA B CA 1
ATOM 2613 C C . ALA B 1 126 ? -9.75 24.781 8.18 1 98.06 126 ALA B C 1
ATOM 2615 O O . ALA B 1 126 ? -10.609 24.375 8.961 1 98.06 126 ALA B O 1
ATOM 2616 N N . SER B 1 127 ? -8.516 24.438 8.195 1 98.38 127 SER B N 1
ATOM 2617 C CA . SER B 1 127 ? -7.957 23.656 9.289 1 98.38 127 SER B CA 1
ATOM 2618 C C . SER B 1 127 ? -6.566 24.156 9.672 1 98.38 127 SER B C 1
ATOM 2620 O O . SER B 1 127 ? -5.844 24.703 8.836 1 98.38 127 SER B O 1
ATOM 2622 N N . LEU B 1 128 ? -6.23 24.047 10.938 1 98.5 128 LEU B N 1
ATOM 2623 C CA . LEU B 1 128 ? -4.922 24.375 11.492 1 98.5 128 LEU B CA 1
ATOM 2624 C C . LEU B 1 128 ? -4.43 23.25 12.398 1 98.5 128 LEU B C 1
ATOM 2626 O O . LEU B 1 128 ? -5.121 22.859 13.344 1 98.5 128 LEU B O 1
ATOM 2630 N N . THR B 1 129 ? -3.287 22.75 12.086 1 98.44 129 THR B N 1
ATOM 2631 C CA . THR B 1 129 ? -2.723 21.703 12.922 1 98.44 129 THR B CA 1
ATOM 2632 C C . THR B 1 129 ? -1.294 22.047 13.336 1 98.44 129 THR B C 1
ATOM 2634 O O . THR B 1 129 ? -0.494 22.484 12.508 1 98.44 129 THR B O 1
ATOM 2637 N N . GLN B 1 130 ? -0.979 21.859 14.594 1 97.19 130 GLN B N 1
ATOM 2638 C CA . GLN B 1 130 ? 0.37 22.016 15.125 1 97.19 130 GLN B CA 1
ATOM 2639 C C . GLN B 1 130 ? 0.965 20.672 15.539 1 97.19 130 GLN B C 1
ATOM 2641 O O . GLN B 1 130 ? 0.375 19.953 16.344 1 97.19 130 GLN B O 1
ATOM 2646 N N . TYR B 1 131 ? 2.096 20.406 14.945 1 95.56 131 TYR B N 1
ATOM 2647 C CA . TYR B 1 131 ? 2.861 19.219 15.32 1 95.56 131 TYR B CA 1
ATOM 2648 C C . TYR B 1 131 ? 4.051 19.594 16.203 1 95.56 131 TYR B C 1
ATOM 2650 O O . TYR B 1 131 ? 4.738 20.594 15.93 1 95.56 131 TYR B O 1
ATOM 2658 N N . PHE B 1 132 ? 4.273 18.766 17.234 1 92.38 132 PHE B N 1
ATOM 2659 C CA . PHE B 1 132 ? 5.414 18.922 18.141 1 92.38 132 PHE B CA 1
ATOM 2660 C C . PHE B 1 132 ? 6.27 17.656 18.156 1 92.38 132 PHE B C 1
ATOM 2662 O O . PHE B 1 132 ? 5.773 16.578 18.484 1 92.38 132 PHE B O 1
ATOM 2669 N N . GLY B 1 133 ? 7.52 17.797 17.844 1 88.5 133 GLY B N 1
ATOM 2670 C CA . GLY B 1 133 ? 8.438 16.672 17.984 1 88.5 133 GLY B CA 1
ATOM 2671 C C . GLY B 1 133 ? 8.727 16.297 19.422 1 88.5 133 GLY B C 1
ATOM 2672 O O . GLY B 1 133 ? 8.875 17.188 20.281 1 88.5 133 GLY B O 1
ATOM 2673 N N . VAL B 1 134 ? 8.57 14.969 19.656 1 83.38 134 VAL B N 1
ATOM 2674 C CA . VAL B 1 134 ? 8.867 14.484 21 1 83.38 134 VAL B CA 1
ATOM 2675 C C . VAL B 1 134 ? 10.266 13.883 21.031 1 83.38 134 VAL B C 1
ATOM 2677 O O . VAL B 1 134 ? 10.656 13.148 20.125 1 83.38 134 VAL B O 1
ATOM 2680 N N . ASP B 1 135 ? 11.219 14.469 21.609 1 65.5 135 ASP B N 1
ATOM 2681 C CA . ASP B 1 135 ? 12.578 13.945 21.75 1 65.5 135 ASP B CA 1
ATOM 2682 C C . ASP B 1 135 ? 12.602 12.711 22.641 1 65.5 135 ASP B C 1
ATOM 2684 O O . ASP B 1 135 ? 12.367 12.797 23.844 1 65.5 135 ASP B O 1
ATOM 2688 N N . LEU B 1 136 ? 12.172 11.617 22.219 1 54.28 136 LEU B N 1
ATOM 2689 C CA . LEU B 1 136 ? 12.211 10.484 23.141 1 54.28 136 LEU B CA 1
ATOM 2690 C C . LEU B 1 136 ? 13.617 9.898 23.219 1 54.28 136 LEU B C 1
ATOM 2692 O O . LEU B 1 136 ? 13.781 8.719 23.547 1 54.28 136 LEU B O 1
ATOM 2696 N N . GLY B 1 137 ? 14.758 10.68 23.203 1 49.5 137 GLY B N 1
ATOM 2697 C CA . GLY B 1 137 ? 16.062 10.18 23.578 1 49.5 137 GLY B CA 1
ATOM 2698 C C . GLY B 1 137 ? 16.906 9.758 22.391 1 49.5 137 GLY B C 1
ATOM 2699 O O . GLY B 1 137 ? 17.969 9.141 22.562 1 49.5 137 GLY B O 1
ATOM 2700 N N . SER B 1 138 ? 16.375 9.602 21.297 1 47.59 138 SER B N 1
ATOM 2701 C CA . SER B 1 138 ? 17.328 9.008 20.375 1 47.59 138 SER B CA 1
ATOM 2702 C C . SER B 1 138 ? 18.5 9.953 20.109 1 47.59 138 SER B C 1
ATOM 2704 O O . SER B 1 138 ? 18.297 11.117 19.766 1 47.59 138 SER B O 1
ATOM 2706 N N . ASP B 1 139 ? 19.531 9.734 20.891 1 43.88 139 ASP B N 1
ATOM 2707 C CA . ASP B 1 139 ? 20.797 10.438 20.719 1 43.88 139 ASP B CA 1
ATOM 2708 C C . ASP B 1 139 ? 21.078 10.727 19.25 1 43.88 139 ASP B C 1
ATOM 2710 O O . ASP B 1 139 ? 21.766 11.688 18.922 1 43.88 139 ASP B O 1
ATOM 2714 N N . ASP B 1 140 ? 21.031 9.695 18.5 1 40.81 140 ASP B N 1
ATOM 2715 C CA . ASP B 1 140 ? 21.578 9.812 17.141 1 40.81 140 ASP B CA 1
ATOM 2716 C C . ASP B 1 140 ? 20.672 10.672 16.266 1 40.81 140 ASP B C 1
ATOM 2718 O O . ASP B 1 140 ? 21 10.953 15.117 1 40.81 140 ASP B O 1
ATOM 2722 N N . LEU B 1 141 ? 19.484 10.539 16.359 1 40.75 141 LEU B N 1
ATOM 2723 C CA . LEU B 1 141 ? 18.766 11.461 15.477 1 40.75 141 LEU B CA 1
ATOM 2724 C C . LEU B 1 141 ? 18.797 12.883 16.031 1 40.75 141 LEU B C 1
ATOM 2726 O O . LEU B 1 141 ? 18.328 13.125 17.141 1 40.75 141 LEU B O 1
ATOM 2730 N N . GLY B 1 142 ? 19.891 13.539 16.031 1 38.56 142 GLY B N 1
ATOM 2731 C CA . GLY B 1 142 ? 20.141 14.938 16.344 1 38.56 142 GLY B CA 1
ATOM 2732 C C . GLY B 1 142 ? 18.875 15.734 16.578 1 38.56 142 GLY B C 1
ATOM 2733 O O . GLY B 1 142 ? 17.781 15.25 16.297 1 38.56 142 GLY B O 1
ATOM 2734 N N . ASP B 1 143 ? 19.031 16.969 17.359 1 43.03 143 ASP B N 1
ATOM 2735 C CA . ASP B 1 143 ? 18.141 18.094 17.609 1 43.03 143 ASP B CA 1
ATOM 2736 C C . ASP B 1 143 ? 17.266 18.375 16.375 1 43.03 143 ASP B C 1
ATOM 2738 O O . ASP B 1 143 ? 16.438 19.297 16.391 1 43.03 143 ASP B O 1
ATOM 2742 N N . TYR B 1 144 ? 17.625 17.922 15.289 1 44.97 144 TYR B N 1
ATOM 2743 C CA . TYR B 1 144 ? 17.062 18.359 14.016 1 44.97 144 TYR B CA 1
ATOM 2744 C C . TYR B 1 144 ? 15.617 17.891 13.875 1 44.97 144 TYR B C 1
ATOM 2746 O O . TYR B 1 144 ? 14.781 18.594 13.32 1 44.97 144 TYR B O 1
ATOM 2754 N N . ARG B 1 145 ? 15.336 16.578 14.328 1 49.91 145 ARG B N 1
ATOM 2755 C CA . ARG B 1 145 ? 14.086 15.953 13.914 1 49.91 145 ARG B CA 1
ATOM 2756 C C . ARG B 1 145 ? 12.953 16.297 14.867 1 49.91 145 ARG B C 1
ATOM 2758 O O . ARG B 1 145 ? 11.805 15.898 14.656 1 49.91 145 ARG B O 1
ATOM 2765 N N . SER B 1 146 ? 13.312 16.938 15.859 1 58.06 146 SER B N 1
ATOM 2766 C CA . SER B 1 146 ? 12.328 17.375 16.844 1 58.06 146 SER B CA 1
ATOM 2767 C C . SER B 1 146 ? 11.711 18.703 16.453 1 58.06 146 SER B C 1
ATOM 2769 O O . SER B 1 146 ? 11.523 19.578 17.297 1 58.06 146 SER B O 1
ATOM 2771 N N . GLY B 1 147 ? 11.562 18.922 15.289 1 71.75 147 GLY B N 1
ATOM 2772 C CA . GLY B 1 147 ? 11.023 20.203 14.891 1 71.75 147 GLY B CA 1
ATOM 2773 C C . GLY B 1 147 ? 9.508 20.281 15.016 1 71.75 147 GLY B C 1
ATOM 2774 O O . GLY B 1 147 ? 8.867 19.312 15.406 1 71.75 147 GLY B O 1
ATOM 2775 N N . ASN B 1 148 ? 9.062 21.516 15.109 1 87.69 148 ASN B N 1
ATOM 2776 C CA . ASN B 1 148 ? 7.645 21.859 15.102 1 87.69 148 ASN B CA 1
ATOM 2777 C C . ASN B 1 148 ? 7.145 22.172 13.695 1 87.69 148 ASN B C 1
ATOM 2779 O O . ASN B 1 148 ? 7.859 22.797 12.906 1 87.69 148 ASN B O 1
ATOM 2783 N N . TYR B 1 149 ? 6.074 21.656 13.445 1 93.06 149 TYR B N 1
ATOM 2784 C CA . TYR B 1 149 ? 5.48 21.891 12.141 1 93.06 149 TYR B CA 1
ATOM 2785 C C . TYR B 1 149 ? 4.059 22.422 12.273 1 93.06 149 TYR B C 1
ATOM 2787 O O . TYR B 1 149 ? 3.25 21.875 13.016 1 93.06 149 TYR B O 1
ATOM 2795 N N . THR B 1 150 ? 3.822 23.516 11.609 1 96.44 150 THR B N 1
ATOM 2796 C CA . THR B 1 150 ? 2.484 24.094 11.555 1 96.44 150 THR B CA 1
ATOM 2797 C C . THR B 1 150 ? 1.883 23.938 10.156 1 96.44 150 THR B C 1
ATOM 2799 O O . THR B 1 150 ? 2.512 24.281 9.156 1 96.44 150 THR B O 1
ATOM 2802 N N . ASP B 1 151 ? 0.664 23.422 10.125 1 97.94 151 ASP B N 1
ATOM 2803 C CA . ASP B 1 151 ? 0.003 23.141 8.859 1 97.94 151 ASP B CA 1
ATOM 2804 C C . ASP B 1 151 ? -1.341 23.859 8.766 1 97.94 151 ASP B C 1
ATOM 2806 O O . ASP B 1 151 ? -2.229 23.641 9.594 1 97.94 151 ASP B O 1
ATOM 2810 N N . LEU B 1 152 ? -1.468 24.719 7.785 1 98.5 152 LEU B N 1
ATOM 2811 C CA . LEU B 1 152 ? -2.74 25.359 7.477 1 98.5 152 LEU B CA 1
ATOM 2812 C C . LEU B 1 152 ? -3.352 24.766 6.207 1 98.5 152 LEU B C 1
ATOM 2814 O O . LEU B 1 152 ? -2.721 24.781 5.148 1 98.5 152 LEU B O 1
ATOM 2818 N N . GLY B 1 153 ? -4.559 24.328 6.301 1 98.56 153 GLY B N 1
ATOM 2819 C CA . GLY B 1 153 ? -5.27 23.766 5.164 1 98.56 153 GLY B CA 1
ATOM 2820 C C . GLY B 1 153 ? -6.523 24.531 4.805 1 98.56 153 GLY B C 1
ATOM 2821 O O . GLY B 1 153 ? -7.199 25.078 5.68 1 98.56 153 GLY B O 1
ATOM 2822 N N . LEU B 1 154 ? -6.805 24.453 3.488 1 98.38 154 LEU B N 1
ATOM 2823 C CA . LEU B 1 154 ? -7.996 25.125 2.984 1 98.38 154 LEU B CA 1
ATOM 2824 C C . LEU B 1 154 ? -8.688 24.297 1.916 1 98.38 154 LEU B C 1
ATOM 2826 O O . LEU B 1 154 ? -8.062 23.906 0.925 1 98.38 154 LEU B O 1
ATOM 2830 N N . ASP B 1 155 ? -9.891 24.031 2.18 1 98.06 155 ASP B N 1
ATOM 2831 C CA . ASP B 1 155 ? -10.766 23.5 1.14 1 98.06 155 ASP B CA 1
ATOM 2832 C C . ASP B 1 155 ? -11.297 24.625 0.252 1 98.06 155 ASP B C 1
ATOM 2834 O O . ASP B 1 155 ? -12.008 25.516 0.727 1 98.06 155 ASP B O 1
ATOM 2838 N N . LEU B 1 156 ? -11.078 24.516 -1.015 1 98 156 LEU B N 1
ATOM 2839 C CA . LEU B 1 156 ? -11.398 25.625 -1.908 1 98 156 LEU B CA 1
ATOM 2840 C C . LEU B 1 156 ? -12.703 25.359 -2.656 1 98 156 LEU B C 1
ATOM 2842 O O . LEU B 1 156 ? -13.07 26.109 -3.559 1 98 156 LEU B O 1
ATOM 2846 N N . GLY B 1 157 ? -13.312 24.188 -2.342 1 97.12 157 GLY B N 1
ATOM 2847 C CA . GLY B 1 157 ? -14.602 23.875 -2.938 1 97.12 157 GLY B CA 1
ATOM 2848 C C . GLY B 1 157 ? -14.492 22.984 -4.156 1 97.12 157 GLY B C 1
ATOM 2849 O O . GLY B 1 157 ? -13.414 22.484 -4.469 1 97.12 157 GL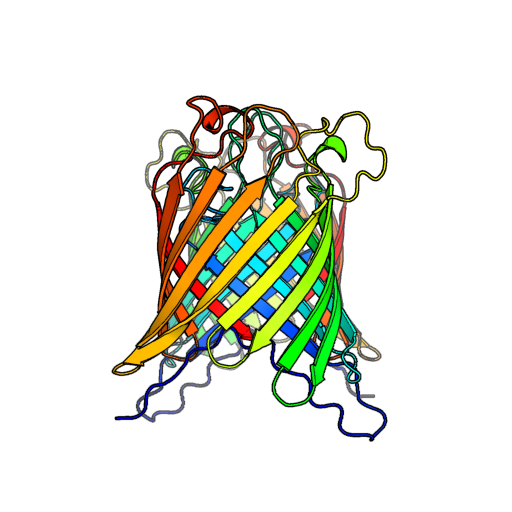Y B O 1
ATOM 2850 N N . GLU B 1 158 ? -15.648 22.75 -4.711 1 96.62 158 GLU B N 1
ATOM 2851 C CA . GLU B 1 158 ? -15.758 21.859 -5.867 1 96.62 158 GLU B CA 1
ATOM 2852 C C . GLU B 1 158 ? -16.359 22.594 -7.062 1 96.62 158 GLU B C 1
ATOM 2854 O O . GLU B 1 158 ? -17.312 23.359 -6.914 1 96.62 158 GLU B O 1
ATOM 2859 N N . TYR B 1 159 ? -15.773 22.375 -8.195 1 96.12 159 TYR B N 1
ATOM 2860 C CA . TYR B 1 159 ? -16.281 22.922 -9.453 1 96.12 159 TYR B CA 1
ATOM 2861 C C . TYR B 1 159 ? -16.375 21.828 -10.516 1 96.12 159 TYR B C 1
ATOM 2863 O O . TYR B 1 159 ? -15.352 21.266 -10.922 1 96.12 159 TYR B O 1
ATOM 2871 N N . ASN B 1 160 ? -17.547 21.516 -11 1 96.12 160 ASN B N 1
ATOM 2872 C CA . ASN B 1 160 ? -17.797 20.531 -12.047 1 96.12 160 ASN B CA 1
ATOM 2873 C C . ASN B 1 160 ? -17.203 19.172 -11.695 1 96.12 160 ASN B C 1
ATOM 2875 O O . ASN B 1 160 ? -16.531 18.547 -12.523 1 96.12 160 ASN B O 1
ATOM 2879 N N . GLY B 1 161 ? -17.344 18.844 -10.453 1 95.94 161 GLY B N 1
ATOM 2880 C CA . GLY B 1 161 ? -16.922 17.516 -10.023 1 95.94 161 GLY B CA 1
ATOM 2881 C C . GLY B 1 161 ? -15.469 17.453 -9.625 1 95.94 161 GLY B C 1
ATOM 2882 O O . GLY B 1 161 ? -14.953 16.375 -9.305 1 95.94 161 GLY B O 1
ATOM 2883 N N . ILE B 1 162 ? -14.789 18.562 -9.695 1 98 162 ILE B N 1
ATOM 2884 C CA . ILE B 1 162 ? -13.391 18.625 -9.297 1 98 162 ILE B CA 1
ATOM 2885 C C . ILE B 1 162 ? -13.266 19.422 -7.996 1 98 162 ILE B C 1
ATOM 2887 O O . ILE B 1 162 ? -13.711 20.562 -7.918 1 98 162 ILE B O 1
ATOM 2891 N N . ALA B 1 163 ? -12.727 18.812 -7.004 1 98.44 163 ALA B N 1
ATOM 2892 C CA . ALA B 1 163 ? -12.477 19.453 -5.723 1 98.44 163 ALA B CA 1
ATOM 2893 C C . ALA B 1 163 ? -11.094 20.094 -5.691 1 98.44 163 ALA B C 1
ATOM 2895 O O . ALA B 1 163 ? -10.125 19.516 -6.191 1 98.44 163 ALA B O 1
ATOM 2896 N N . PHE B 1 164 ? -11.008 21.203 -5.102 1 98.56 164 PHE B N 1
ATOM 2897 C CA . PHE B 1 164 ? -9.734 21.906 -4.984 1 98.56 164 PHE B CA 1
ATOM 2898 C C . PHE B 1 164 ? -9.352 22.109 -3.521 1 98.56 164 PHE B C 1
ATOM 2900 O O . PHE B 1 164 ? -10.219 22.359 -2.676 1 98.56 164 PHE B O 1
ATOM 2907 N N . ALA B 1 165 ? -8.094 22 -3.248 1 98.56 165 ALA B N 1
ATOM 2908 C CA . ALA B 1 165 ? -7.586 22.188 -1.896 1 98.56 165 ALA B CA 1
ATOM 2909 C C . ALA B 1 165 ? -6.188 22.812 -1.924 1 98.56 165 ALA B C 1
ATOM 2911 O O . ALA B 1 165 ? -5.465 22.672 -2.914 1 98.56 165 ALA B O 1
ATOM 2912 N N . ALA B 1 166 ? -5.848 23.438 -0.874 1 98.44 166 ALA B N 1
ATOM 2913 C CA . ALA B 1 166 ? -4.52 24.031 -0.72 1 98.44 166 ALA B CA 1
ATOM 2914 C C . ALA B 1 166 ? -4.008 23.859 0.708 1 98.44 166 ALA B C 1
ATOM 2916 O O . ALA B 1 166 ? -4.793 23.656 1.635 1 98.44 166 ALA B O 1
ATOM 2917 N N . HIS B 1 167 ? -2.711 23.812 0.812 1 96.88 167 HIS B N 1
ATOM 2918 C CA . HIS B 1 167 ? -2.156 23.953 2.154 1 96.88 167 HIS B CA 1
ATOM 2919 C C . HIS B 1 167 ? -0.839 24.719 2.131 1 96.88 167 HIS B C 1
ATOM 2921 O O . HIS B 1 167 ? -0.171 24.781 1.097 1 96.88 167 HIS B O 1
ATOM 2927 N N . VAL B 1 168 ? -0.491 25.375 3.238 1 97.31 168 VAL B N 1
ATOM 2928 C CA . VAL B 1 168 ? 0.796 25.984 3.549 1 97.31 168 VAL B CA 1
ATOM 2929 C C . VAL B 1 168 ? 1.295 25.484 4.902 1 97.31 168 VAL B C 1
ATOM 2931 O O . VAL B 1 168 ? 0.519 25.359 5.852 1 97.31 168 VAL B O 1
ATOM 2934 N N . GLY B 1 169 ? 2.537 25.109 4.887 1 96.5 169 GLY B N 1
ATOM 2935 C CA . GLY B 1 169 ? 3.146 24.609 6.109 1 96.5 169 GLY B CA 1
ATOM 2936 C C . GLY B 1 169 ? 4.477 25.266 6.426 1 96.5 169 GLY B C 1
ATOM 2937 O O . GLY B 1 169 ? 5.172 25.734 5.527 1 96.5 169 GLY B O 1
ATOM 2938 N N . TYR B 1 170 ? 4.754 25.328 7.691 1 92.81 170 TYR B N 1
ATOM 2939 C CA . TYR B 1 170 ? 6.035 25.844 8.172 1 92.81 170 TYR B CA 1
ATOM 2940 C C . TYR B 1 170 ? 6.707 24.844 9.102 1 92.81 170 TYR B C 1
ATOM 2942 O O . TYR B 1 170 ? 6.133 24.453 10.125 1 92.81 170 TYR B O 1
ATOM 2950 N N . TYR B 1 171 ? 7.879 24.469 8.711 1 88.94 171 TYR B N 1
ATOM 2951 C CA . TYR B 1 171 ? 8.656 23.531 9.508 1 88.94 171 TYR B CA 1
ATOM 2952 C C . TYR B 1 171 ? 9.82 24.219 10.203 1 88.94 171 TYR B C 1
ATOM 2954 O O . TYR B 1 171 ? 10.766 24.672 9.547 1 88.94 171 TYR B O 1
ATOM 2962 N N . ASP B 1 172 ? 9.75 24.312 11.469 1 84 172 ASP B N 1
ATOM 2963 C CA . ASP B 1 172 ? 10.797 24.891 12.312 1 84 172 ASP B CA 1
ATOM 2964 C C . ASP B 1 172 ? 11.711 23.797 12.867 1 84 172 ASP B C 1
ATOM 2966 O O . ASP B 1 172 ? 11.359 23.109 13.828 1 84 172 ASP B O 1
ATOM 2970 N N . LEU B 1 173 ? 12.883 23.625 12.109 1 71.81 173 LEU B N 1
ATOM 2971 C CA . LEU B 1 173 ? 13.844 22.609 12.555 1 71.81 173 LEU B CA 1
ATOM 2972 C C . LEU B 1 173 ? 14.82 23.203 13.57 1 71.81 173 LEU B C 1
ATOM 2974 O O . LEU B 1 173 ? 15.195 24.375 13.477 1 71.81 173 LEU B O 1
ATOM 2978 N N . GLN B 1 174 ? 14.617 23.266 14.797 1 61.44 174 GLN B N 1
ATOM 2979 C CA . GLN B 1 174 ? 15.359 23.859 15.898 1 61.44 174 GLN B CA 1
ATOM 2980 C C . GLN B 1 174 ? 16.828 24.062 15.531 1 61.44 174 GLN B C 1
ATOM 2982 O O . GLN B 1 174 ? 17.484 24.984 16.047 1 61.44 174 GLN B O 1
ATOM 2987 N N . ALA B 1 175 ? 17.312 23.234 14.75 1 54.84 175 ALA B N 1
ATOM 2988 C CA . ALA B 1 175 ? 18.703 23.562 14.438 1 54.84 175 ALA B CA 1
ATOM 2989 C C . ALA B 1 175 ? 18.797 24.688 13.414 1 54.84 175 ALA B C 1
ATOM 2991 O O . ALA B 1 175 ? 17.859 24.891 12.625 1 54.84 175 ALA B O 1
ATOM 2992 N N . ASP B 1 176 ? 19.5 25.812 13.672 1 53.59 176 ASP B N 1
ATOM 2993 C CA . ASP B 1 176 ? 19.703 27.156 13.133 1 53.59 176 ASP B CA 1
ATOM 2994 C C . ASP B 1 176 ? 19.453 27.172 11.625 1 53.59 176 ASP B C 1
ATOM 2996 O O . ASP B 1 176 ? 19.281 28.25 11.039 1 53.59 176 ASP B O 1
ATOM 3000 N N . SER B 1 177 ? 19.609 26.078 10.898 1 54.5 177 SER B N 1
ATOM 3001 C CA . SER B 1 177 ? 19.781 26.438 9.492 1 54.5 177 SER B CA 1
ATOM 3002 C C . SER B 1 177 ? 18.891 25.578 8.594 1 54.5 177 SER B C 1
ATOM 3004 O O . SER B 1 177 ? 18.906 25.734 7.371 1 54.5 177 SER B O 1
ATOM 3006 N N . SER B 1 178 ? 17.516 25.078 9.188 1 70.44 178 SER B N 1
ATOM 3007 C CA . SER B 1 178 ? 16.953 24.219 8.156 1 70.44 178 SER B CA 1
ATOM 3008 C C . SER B 1 178 ? 15.43 24.25 8.172 1 70.44 178 SER B C 1
ATOM 3010 O O . SER B 1 178 ? 14.773 23.281 7.789 1 70.44 178 SER B O 1
ATOM 3012 N N . ASP B 1 179 ? 14.953 25.609 8.641 1 79.75 179 ASP B N 1
ATOM 3013 C CA . ASP B 1 179 ? 13.508 25.781 8.578 1 79.75 179 ASP B CA 1
ATOM 3014 C C . ASP B 1 179 ? 13.047 26.047 7.145 1 79.75 179 ASP B C 1
ATOM 3016 O O . ASP B 1 179 ? 13.797 26.594 6.336 1 79.75 179 ASP B O 1
ATOM 3020 N N . TYR B 1 180 ? 11.812 25.656 6.859 1 85 180 TYR B N 1
ATOM 3021 C CA . TYR B 1 180 ? 11.32 25.953 5.52 1 85 180 TYR B CA 1
ATOM 3022 C C . TYR B 1 180 ? 9.797 25.984 5.488 1 85 180 TYR B C 1
ATOM 3024 O O . TYR B 1 180 ? 9.141 25.469 6.402 1 85 180 TYR B O 1
ATOM 3032 N N . TRP B 1 181 ? 9.328 26.734 4.477 1 91.25 181 TRP B N 1
ATOM 3033 C CA . TRP B 1 181 ? 7.914 26.719 4.129 1 91.25 181 TRP B CA 1
ATOM 3034 C C . TRP B 1 181 ? 7.633 25.719 3.021 1 91.25 181 TRP B C 1
ATOM 3036 O O . TRP B 1 181 ? 8.469 25.5 2.139 1 91.25 181 TRP B O 1
ATOM 3046 N N . ASP B 1 182 ? 6.5 25.109 3.117 1 93.12 182 ASP B N 1
ATOM 3047 C CA . ASP B 1 182 ? 6.027 24.312 1.996 1 93.12 182 ASP B CA 1
ATOM 3048 C C . ASP B 1 182 ? 4.566 24.609 1.677 1 93.12 182 ASP B C 1
ATOM 3050 O O . ASP B 1 182 ? 3.83 25.109 2.533 1 93.12 182 ASP B O 1
ATOM 3054 N N . TRP B 1 183 ? 4.215 24.391 0.378 1 96.5 183 TRP B N 1
ATOM 3055 C CA . TRP B 1 183 ? 2.824 24.594 -0.017 1 96.5 183 TRP B CA 1
ATOM 3056 C C . TRP B 1 183 ? 2.406 23.562 -1.062 1 96.5 183 TRP B C 1
ATOM 3058 O O . TRP B 1 183 ? 3.256 22.938 -1.705 1 96.5 183 TRP B O 1
ATOM 3068 N N . LYS B 1 184 ? 1.125 23.375 -1.167 1 97.81 184 LYS B N 1
ATOM 3069 C CA . LYS B 1 184 ? 0.53 22.422 -2.094 1 97.81 184 LYS B CA 1
ATOM 3070 C C . LYS B 1 184 ? -0.81 22.922 -2.621 1 97.81 184 LYS B C 1
ATOM 3072 O O . LYS B 1 184 ? -1.606 23.484 -1.869 1 97.81 184 LYS B O 1
ATOM 3077 N N . LEU B 1 185 ? -0.975 22.812 -3.863 1 98.5 185 LEU B N 1
ATOM 3078 C CA . LEU B 1 185 ? -2.26 22.969 -4.535 1 98.5 185 LEU B CA 1
ATOM 3079 C C . LEU B 1 185 ? -2.686 21.672 -5.207 1 98.5 185 LEU B C 1
ATOM 3081 O O . LEU B 1 185 ? -1.904 21.062 -5.938 1 98.5 185 LEU B O 1
ATOM 3085 N N . ALA B 1 186 ? -3.949 21.344 -4.961 1 98.69 186 ALA B N 1
ATOM 3086 C CA . ALA B 1 186 ? -4.379 20.047 -5.465 1 98.69 186 ALA B CA 1
ATOM 3087 C C . ALA B 1 186 ? -5.762 20.141 -6.102 1 98.69 186 ALA B C 1
ATOM 3089 O O . ALA B 1 186 ? -6.602 20.938 -5.672 1 98.69 186 ALA B O 1
ATOM 3090 N N . ALA B 1 187 ? -5.953 19.344 -7.074 1 98.69 187 ALA B N 1
ATOM 3091 C CA . ALA B 1 187 ? -7.246 19.047 -7.691 1 98.69 187 ALA B CA 1
ATOM 3092 C C . ALA B 1 187 ? -7.535 17.562 -7.695 1 98.69 187 ALA B C 1
ATOM 3094 O O . ALA B 1 187 ? -6.664 16.75 -8.031 1 98.69 187 ALA B O 1
ATOM 3095 N N . SER B 1 188 ? -8.711 17.219 -7.277 1 98.44 188 SER B N 1
ATOM 3096 C CA . SER B 1 188 ? -9.023 15.797 -7.191 1 98.44 188 SER B CA 1
ATOM 3097 C C . SER B 1 188 ? -10.453 15.516 -7.641 1 98.44 188 SER B C 1
ATOM 3099 O O . SER B 1 188 ? -11.297 16.422 -7.641 1 98.44 188 SER B O 1
ATOM 3101 N N . THR B 1 189 ? -10.727 14.289 -8.047 1 98.12 189 THR B N 1
ATOM 3102 C CA . THR B 1 189 ? -12.055 13.812 -8.422 1 98.12 189 THR B CA 1
ATOM 3103 C C . THR B 1 189 ? -12.164 12.305 -8.203 1 98.12 189 THR B C 1
ATOM 3105 O O . THR B 1 189 ? -11.18 11.648 -7.859 1 98.12 189 THR B O 1
ATOM 3108 N N . THR B 1 190 ? -13.367 11.82 -8.258 1 95.81 190 THR B N 1
ATOM 3109 C CA . THR B 1 190 ? -13.625 10.383 -8.211 1 95.81 190 THR B CA 1
ATOM 3110 C C . THR B 1 190 ? -14.156 9.891 -9.555 1 95.81 190 THR B C 1
ATOM 3112 O O . THR B 1 190 ? -15.086 10.469 -10.117 1 95.81 190 THR B O 1
ATOM 3115 N N . TYR B 1 191 ? -13.445 8.914 -10.008 1 92 191 TYR B N 1
ATOM 3116 C CA . TYR B 1 191 ? -13.852 8.297 -11.266 1 92 191 TYR B CA 1
ATOM 3117 C C . TYR B 1 191 ? -13.844 6.777 -11.148 1 92 191 TYR B C 1
ATOM 3119 O O . TYR B 1 191 ? -12.844 6.18 -10.766 1 92 191 TYR B O 1
ATOM 3127 N N . MET B 1 192 ? -15.008 6.168 -11.391 1 91.31 192 MET B N 1
ATOM 3128 C CA . MET B 1 192 ? -15.188 4.719 -11.336 1 91.31 192 MET B CA 1
ATOM 3129 C C . MET B 1 192 ? -14.805 4.176 -9.961 1 91.31 192 MET B C 1
ATOM 3131 O O . MET B 1 192 ? -14.148 3.137 -9.859 1 91.31 192 MET B O 1
ATOM 3135 N N . GLY B 1 193 ? -15.078 4.938 -8.984 1 91.62 193 GLY B N 1
ATOM 3136 C CA . GLY B 1 193 ? -14.875 4.504 -7.613 1 91.62 193 GLY B CA 1
ATOM 3137 C C . GLY B 1 193 ? -13.445 4.676 -7.137 1 91.62 193 GLY B C 1
ATOM 3138 O O . GLY B 1 193 ? -13.078 4.176 -6.07 1 91.62 193 GLY B O 1
ATOM 3139 N N . VAL B 1 194 ? -12.68 5.32 -7.898 1 95.75 194 VAL B N 1
ATOM 3140 C CA . VAL B 1 194 ? -11.289 5.574 -7.543 1 95.75 194 VAL B CA 1
ATOM 3141 C C . VAL B 1 194 ? -11.039 7.078 -7.484 1 95.75 194 VAL B C 1
ATOM 3143 O O . VAL B 1 194 ? -11.539 7.832 -8.32 1 95.75 194 VAL B O 1
ATOM 3146 N N . ASP B 1 195 ? -10.289 7.449 -6.57 1 97.5 195 ASP B N 1
ATOM 3147 C CA . ASP B 1 195 ? -9.938 8.859 -6.445 1 97.5 195 ASP B CA 1
ATOM 3148 C C . ASP B 1 195 ? -8.656 9.18 -7.211 1 97.5 195 ASP B C 1
ATOM 3150 O O . ASP B 1 195 ? -7.672 8.445 -7.117 1 97.5 195 ASP B O 1
ATOM 3154 N N . VAL B 1 196 ? -8.719 10.266 -7.902 1 98.19 196 VAL B N 1
ATOM 3155 C CA . VAL B 1 196 ? -7.555 10.742 -8.648 1 98.19 196 VAL B CA 1
ATOM 3156 C C . VAL B 1 196 ? -7.215 12.172 -8.219 1 98.19 196 VAL B C 1
ATOM 3158 O O . VAL B 1 196 ? -8.086 13.039 -8.18 1 98.19 196 VAL B O 1
ATOM 3161 N N . GLU B 1 197 ? -5.957 12.414 -7.945 1 98.62 197 GLU B N 1
ATOM 3162 C CA . GLU B 1 197 ? -5.516 13.742 -7.523 1 98.62 197 GLU B CA 1
ATOM 3163 C C . GLU B 1 197 ? -4.266 14.18 -8.289 1 98.62 197 GLU B C 1
ATOM 3165 O O . GLU B 1 197 ? -3.338 13.391 -8.469 1 98.62 197 GLU B O 1
ATOM 3170 N N . VAL B 1 198 ? -4.25 15.344 -8.766 1 98.62 198 VAL B N 1
ATOM 3171 C CA . VAL B 1 198 ? -3.051 16.016 -9.25 1 98.62 198 VAL B CA 1
ATOM 3172 C C . VAL B 1 198 ? -2.686 17.156 -8.297 1 98.62 198 VAL B C 1
ATOM 3174 O O . VAL B 1 198 ? -3.562 17.891 -7.824 1 98.62 198 VAL B O 1
ATOM 3177 N N . ALA B 1 199 ? -1.435 17.281 -8.055 1 98.56 199 ALA B N 1
ATOM 3178 C CA . ALA B 1 199 ? -1.01 18.297 -7.102 1 98.56 199 ALA B CA 1
ATOM 3179 C C . ALA B 1 199 ? 0.306 18.938 -7.535 1 98.56 199 ALA B C 1
ATOM 3181 O O . ALA B 1 199 ? 1.144 18.281 -8.164 1 98.56 199 ALA B O 1
ATOM 3182 N N . TYR B 1 200 ? 0.402 20.172 -7.25 1 97.69 200 TYR B N 1
ATOM 3183 C CA . TYR B 1 200 ? 1.659 20.906 -7.309 1 97.69 200 TYR B CA 1
ATOM 3184 C C . TYR B 1 200 ? 2.16 21.25 -5.906 1 97.69 200 TYR B C 1
ATOM 3186 O O . TYR B 1 200 ? 1.396 21.734 -5.066 1 97.69 200 TYR B O 1
ATOM 3194 N N . THR B 1 201 ? 3.381 20.953 -5.629 1 96.5 201 THR B N 1
ATOM 3195 C CA . THR B 1 201 ? 3.973 21.234 -4.324 1 96.5 201 THR B CA 1
ATOM 3196 C C . THR B 1 201 ? 5.355 21.859 -4.48 1 96.5 201 THR B C 1
ATOM 3198 O O . THR B 1 201 ? 6.059 21.594 -5.457 1 96.5 201 THR B O 1
ATOM 3201 N N . ASP B 1 202 ? 5.691 22.625 -3.482 1 93.31 202 ASP B N 1
ATOM 3202 C CA . ASP B 1 202 ? 7 23.266 -3.502 1 93.31 202 ASP B CA 1
ATOM 3203 C C . ASP B 1 202 ? 7.43 23.688 -2.096 1 93.31 202 ASP B C 1
ATOM 3205 O O . ASP B 1 202 ? 6.633 23.641 -1.159 1 93.31 202 ASP B O 1
ATOM 3209 N N . VAL B 1 203 ? 8.742 23.922 -2.016 1 89.94 203 VAL B N 1
ATOM 3210 C CA . VAL B 1 203 ? 9.32 24.375 -0.75 1 89.94 203 VAL B CA 1
ATOM 3211 C C . VAL B 1 203 ? 10.062 25.688 -0.958 1 89.94 203 VAL B C 1
ATOM 3213 O O . VAL B 1 203 ? 10.484 26 -2.074 1 89.94 203 VAL B O 1
ATOM 3216 N N . ASP B 1 204 ? 10.008 26.484 -0.016 1 84.5 204 ASP B N 1
ATOM 3217 C CA . ASP B 1 204 ? 10.836 27.688 0.043 1 84.5 204 ASP B CA 1
ATOM 3218 C C . ASP B 1 204 ? 11.812 27.625 1.216 1 84.5 204 ASP B C 1
ATOM 3220 O O . ASP B 1 204 ? 11.422 27.828 2.367 1 84.5 204 ASP B O 1
ATOM 3224 N N . THR B 1 205 ? 13.016 27.266 0.777 1 72 205 THR B N 1
ATOM 3225 C CA . THR B 1 205 ? 14.023 27.141 1.824 1 72 205 THR B CA 1
ATOM 3226 C C . THR B 1 205 ? 14.82 28.422 1.969 1 72 205 THR B C 1
ATOM 3228 O O . THR B 1 205 ? 15.062 29.125 0.983 1 72 205 THR B O 1
ATOM 3231 N N . ASN B 1 206 ? 14.75 29.141 2.947 1 60.75 206 ASN B N 1
ATOM 3232 C CA . ASN B 1 206 ? 15.664 30.266 3.121 1 60.75 206 ASN B CA 1
ATOM 3233 C C . ASN B 1 206 ? 17.125 29.828 3.021 1 60.75 206 ASN B C 1
ATOM 3235 O O . ASN B 1 206 ? 18.016 30.656 2.945 1 60.75 206 ASN B O 1
ATOM 3239 N N . SER B 1 207 ? 17.453 28.547 3.258 1 52.94 207 SER B N 1
ATOM 3240 C CA . SER B 1 207 ? 18.875 28.203 3.305 1 52.94 207 SER B CA 1
ATOM 3241 C C . SER B 1 207 ? 19.219 27.156 2.24 1 52.94 207 SER B C 1
ATOM 3243 O O . SER B 1 207 ? 18.391 26.312 1.909 1 52.94 207 SER B O 1
ATOM 3245 N N . ASP B 1 208 ? 20.172 27.469 1.339 1 47.94 208 ASP B N 1
ATOM 3246 C CA . ASP B 1 208 ? 20.812 26.609 0.355 1 47.94 208 ASP B CA 1
ATOM 3247 C C . ASP B 1 208 ? 20.953 25.188 0.892 1 47.94 208 ASP B C 1
ATOM 3249 O O . ASP B 1 208 ? 21.328 24.266 0.15 1 47.94 208 ASP B O 1
ATOM 3253 N N . ASN B 1 209 ? 20.859 24.953 2.143 1 48.75 209 ASN B N 1
ATOM 3254 C CA . ASN B 1 209 ? 21.375 23.734 2.768 1 48.75 209 ASN B CA 1
ATOM 3255 C C . ASN B 1 209 ? 20.266 22.703 2.984 1 48.75 209 ASN B C 1
ATOM 3257 O O . ASN B 1 209 ? 20.516 21.625 3.535 1 48.75 209 ASN B O 1
ATOM 3261 N N . VAL B 1 210 ? 19.125 22.922 2.805 1 50.41 210 VAL B N 1
ATOM 3262 C CA . VAL B 1 210 ? 18.094 21.969 3.223 1 50.41 210 VAL B CA 1
ATOM 3263 C C . VAL B 1 210 ? 18.188 20.703 2.369 1 50.41 210 VAL B C 1
ATOM 3265 O O . VAL B 1 210 ? 17.812 19.625 2.816 1 50.41 210 VAL B O 1
ATOM 3268 N N . SER B 1 211 ? 18.594 20.875 1.09 1 48.81 211 SER B N 1
ATOM 3269 C CA . SER B 1 211 ? 18.516 19.781 0.133 1 48.81 211 SER B CA 1
ATOM 3270 C C . SER B 1 211 ? 19.312 18.578 0.626 1 48.81 211 SER B C 1
ATOM 3272 O O . SER B 1 211 ? 19.078 17.453 0.167 1 48.81 211 SER B O 1
ATOM 3274 N N . ASP B 1 212 ? 20.266 18.844 1.506 1 47.22 212 ASP B N 1
ATOM 3275 C CA . ASP B 1 212 ? 21.281 17.828 1.763 1 47.22 212 ASP B CA 1
ATOM 3276 C C . ASP B 1 212 ? 20.766 16.781 2.75 1 47.22 212 ASP B C 1
ATOM 3278 O O . ASP B 1 212 ? 21.375 15.719 2.889 1 47.22 212 ASP B O 1
ATOM 3282 N N . ALA B 1 213 ? 19.969 17.078 3.709 1 41.34 213 ALA B N 1
ATOM 3283 C CA . ALA B 1 213 ? 19.938 16.188 4.867 1 41.34 213 ALA B CA 1
ATOM 3284 C C . ALA B 1 213 ? 19.297 14.852 4.516 1 41.34 213 ALA B C 1
ATOM 3286 O O . ALA B 1 213 ? 19.594 13.82 5.129 1 41.34 213 ALA B O 1
ATOM 3287 N N . ARG B 1 214 ? 18.312 14.992 3.643 1 50.53 214 ARG B N 1
ATOM 3288 C CA . ARG B 1 214 ? 17.766 13.641 3.549 1 50.53 214 ARG B CA 1
ATOM 3289 C C . ARG B 1 214 ? 17.75 13.156 2.104 1 50.53 214 ARG B C 1
ATOM 3291 O O . ARG B 1 214 ? 17.047 12.211 1.77 1 50.53 214 ARG B O 1
ATOM 3298 N N . GLY B 1 215 ? 18.656 13.852 1.334 1 51.66 215 GLY B N 1
ATOM 3299 C CA . GLY B 1 215 ? 18.609 13.438 -0.061 1 51.66 215 GLY B CA 1
ATOM 3300 C C . GLY B 1 215 ? 17.281 13.766 -0.737 1 51.66 215 GLY B C 1
ATOM 3301 O O . GLY B 1 215 ? 17.016 13.281 -1.838 1 51.66 215 GLY B O 1
ATOM 3302 N N . ALA B 1 216 ? 16.438 14.336 0.072 1 57.47 216 ALA B N 1
ATOM 3303 C CA . ALA B 1 216 ? 15.156 14.688 -0.55 1 57.47 216 ALA B CA 1
ATOM 3304 C C . ALA B 1 216 ? 15.281 15.961 -1.381 1 57.47 216 ALA B C 1
ATOM 3306 O O . ALA B 1 216 ? 16.047 16.859 -1.033 1 57.47 216 ALA B O 1
ATOM 3307 N N . SER B 1 217 ? 14.812 15.828 -2.703 1 62.22 217 SER B N 1
ATOM 3308 C CA . SER B 1 217 ? 14.844 16.969 -3.613 1 62.22 217 SER B CA 1
ATOM 3309 C C . SER B 1 217 ? 13.844 18.047 -3.191 1 62.22 217 SER B C 1
ATOM 3311 O O . SER B 1 217 ? 12.688 17.734 -2.875 1 62.22 217 SER B O 1
ATOM 3313 N N . ASP B 1 218 ? 14.281 19.156 -2.914 1 66.44 218 ASP B N 1
ATOM 3314 C CA . ASP B 1 218 ? 13.453 20.312 -2.572 1 66.44 218 ASP B CA 1
ATOM 3315 C C . ASP B 1 218 ? 12.906 20.984 -3.828 1 66.44 218 ASP B C 1
ATOM 3317 O O . ASP B 1 218 ? 12.391 22.094 -3.766 1 66.44 218 ASP B O 1
ATOM 3321 N N . ASP B 1 219 ? 12.922 20.203 -4.91 1 78.94 219 ASP B N 1
ATOM 3322 C CA . ASP B 1 219 ? 12.375 20.75 -6.148 1 78.94 219 ASP B CA 1
ATOM 3323 C C . ASP B 1 219 ? 10.852 20.672 -6.164 1 78.94 219 ASP B C 1
ATOM 3325 O O . ASP B 1 219 ? 10.258 19.859 -5.457 1 78.94 219 ASP B O 1
ATOM 3329 N N . ALA B 1 220 ? 10.367 21.688 -6.848 1 85.81 220 ALA B N 1
ATOM 3330 C CA . ALA B 1 220 ? 8.93 21.609 -7.098 1 85.81 220 ALA B CA 1
ATOM 3331 C C . ALA B 1 220 ? 8.555 20.281 -7.73 1 85.81 220 ALA B C 1
ATOM 3333 O O . ALA B 1 220 ? 9.367 19.656 -8.422 1 85.81 220 ALA B O 1
ATOM 3334 N N . ALA B 1 221 ? 7.34 19.859 -7.355 1 90.88 221 ALA B N 1
ATOM 3335 C CA . ALA B 1 221 ? 6.922 18.562 -7.871 1 90.88 221 ALA B CA 1
ATOM 3336 C C . ALA B 1 221 ? 5.473 18.594 -8.344 1 90.88 221 ALA B C 1
ATOM 3338 O O . ALA B 1 221 ? 4.625 19.25 -7.723 1 90.88 221 ALA B O 1
ATOM 3339 N N . TYR B 1 222 ? 5.227 18.016 -9.453 1 95.56 222 TYR B N 1
ATOM 3340 C CA . TYR B 1 222 ? 3.898 17.625 -9.906 1 95.56 222 TYR B CA 1
ATOM 3341 C C . TYR B 1 222 ? 3.635 16.156 -9.617 1 95.56 222 TYR B C 1
ATOM 3343 O O . TYR B 1 222 ? 4.422 15.281 -10.008 1 95.56 222 TYR B O 1
ATOM 3351 N N . VAL B 1 223 ? 2.568 15.914 -8.922 1 98.06 223 VAL B N 1
ATOM 3352 C CA . VAL B 1 223 ? 2.334 14.555 -8.445 1 98.06 223 VAL B CA 1
ATOM 3353 C C . VAL B 1 223 ? 0.946 14.094 -8.883 1 98.06 223 VAL B C 1
ATOM 3355 O O . VAL B 1 223 ? -0.034 14.828 -8.742 1 98.06 223 VAL B O 1
ATOM 3358 N N . LEU B 1 224 ? 0.901 12.945 -9.438 1 98.62 224 LEU B N 1
ATOM 3359 C CA . LEU B 1 224 ? -0.348 12.25 -9.711 1 98.62 224 LEU B CA 1
ATOM 3360 C C . LEU B 1 224 ? -0.551 11.094 -8.727 1 98.62 224 LEU B C 1
ATOM 3362 O O . LEU B 1 224 ? 0.365 10.305 -8.492 1 98.62 224 LEU B O 1
ATOM 3366 N N . THR B 1 225 ? -1.756 11.039 -8.102 1 98.69 225 THR B N 1
ATOM 3367 C CA . THR B 1 225 ? -2.066 9.977 -7.145 1 98.69 225 THR B CA 1
ATOM 3368 C C . THR B 1 225 ? -3.412 9.336 -7.469 1 98.69 225 THR B C 1
ATOM 3370 O O . THR B 1 225 ? -4.398 10.031 -7.707 1 98.69 225 THR B O 1
ATOM 3373 N N . VAL B 1 226 ? -3.418 8.062 -7.516 1 98.44 226 VAL B N 1
ATOM 3374 C CA . VAL B 1 226 ? -4.637 7.266 -7.594 1 98.44 226 VAL B CA 1
ATOM 3375 C C . VAL B 1 226 ? -4.84 6.5 -6.289 1 98.44 226 VAL B C 1
ATOM 3377 O O . VAL B 1 226 ? -3.924 5.836 -5.801 1 98.44 226 VAL B O 1
ATOM 3380 N N . SER B 1 227 ? -6.02 6.633 -5.742 1 98.19 227 SER B N 1
ATOM 3381 C CA . SER B 1 227 ? -6.219 6.02 -4.434 1 98.19 227 SER B CA 1
ATOM 3382 C C . SER B 1 227 ? -7.645 5.496 -4.277 1 98.19 227 SER B C 1
ATOM 3384 O O . SER B 1 227 ? -8.523 5.844 -5.066 1 98.19 227 SER B O 1
ATOM 3386 N N . LYS B 1 228 ? -7.832 4.656 -3.295 1 96.31 228 LYS B N 1
ATOM 3387 C CA . LYS B 1 228 ? -9.141 4.117 -2.926 1 96.31 228 LYS B CA 1
ATOM 3388 C C . LYS B 1 228 ? -9.195 3.783 -1.437 1 96.31 228 LYS B C 1
ATOM 3390 O O . LYS B 1 228 ? -8.234 3.254 -0.877 1 96.31 228 LYS B O 1
ATOM 3395 N N . SER B 1 229 ? -10.32 4.176 -0.874 1 90.19 229 SER B N 1
ATOM 3396 C CA . SER B 1 229 ? -10.602 3.783 0.505 1 90.19 229 SER B CA 1
ATOM 3397 C C . SER B 1 229 ? -11.438 2.51 0.561 1 90.19 229 SER B C 1
ATOM 3399 O O . SER B 1 229 ? -12.281 2.279 -0.303 1 90.19 229 SER B O 1
ATOM 3401 N N . LEU B 1 230 ? -11.023 1.728 1.497 1 77.62 230 LEU B N 1
ATOM 3402 C CA . LEU B 1 230 ? -11.602 0.391 1.597 1 77.62 230 LEU B CA 1
ATOM 3403 C C . LEU B 1 230 ? -12.375 0.229 2.9 1 77.62 230 LEU B C 1
ATOM 3405 O O . LEU B 1 230 ? -11.992 0.793 3.928 1 77.62 230 LEU B O 1
#

Foldseek 3Di:
DDFPAPPPPPPPLAQDDDQQDKDKKKKKKKKQFDADQLWTFAQRGIKIKMWMKIDNRQQKIWIKIKMFGDLDDVDQFGMKIKTKIWGWDDDPQKIKIWIKIKIARVRDDRLPIWMWIKIKIDHPFKIKMKIATDCPPSPNNPLQRGKIKIKIKGWPIGDPQKTKIKMKMWIGRVPPAAIKIKMKIKIWGDDPQKIKMWMKMAMDGPHPPNCPDRVIDRDIDIMIMIMHMD/DDWPQPPPDPPPLQQDPDQQDKDKKKKKKKKQFDADQLWTFAQRGIKIKMWMKIDNRQQKIWIKIKMFGDLDDVDQFGMKIKTKIWGWDDDPQKIKIWIKIKIQRVRDDRLPIWMWIKIKIDHPFKIKMKIATDCPDSPRVPLQPRWMKIKIKGWPIHDPQKTKIKMKMWIGRVPPAAIKIKMKIKIWGDDPQKIKMWMKMAMDGPHPPNCPDRSIDRDIDIMIMIMHMD

Secondary structure (DSSP, 8-state):
----------------SSS---EEEEEEEEES--EETTEESSTT--EEEEEEEEE-SSSEEEEEEEEE----TT----EEEEEEEEEEEEETTEEEEEEEEEEE-TTS-GGG-EEEEEEEEEETTEEEEEEEEE----SSS-TTSS-EEEEEEEEEEEETTEEEEEEEEEEE-SSTT--EEEEEEEEEEEETTEEEEEEEEEEEESSTTGGGTS----S-EEEEEEEEE-/----------------SSS---EEEEEEEEES--EETTEESSTT--EEEEEEEEE-SSSEEEEEEEEE----TT----EEEEEEEEEEEEETTEEEEEEEEEEE-TTS-GGG-EEEEEEEEEETTEEEEEEEEE--S-SSS-TTSS-EEEEEEEEEEEETTEEEEEEEEEEE-SSTT--EEEEEEEEEEEETTEEEEEEEEEEEESSTTGGGTS----S-EEEEEEEEE-

Organism: NCBI:txid1198232

Radius of gyration: 23.36 Å; Cα contacts (8 Å, |Δi|>4): 1310; chains: 2; bounding box: 51×58×49 Å

pLDDT: mean 82.7, std 22.49, range [21.61, 98.75]